Protein AF-A0A1B0A1R0-F1 (afdb_monomer_lite)

Structure (mmCIF, N/CA/C/O backbone):
data_AF-A0A1B0A1R0-F1
#
_entry.id   AF-A0A1B0A1R0-F1
#
loop_
_atom_site.group_PDB
_atom_site.id
_atom_site.type_symbol
_atom_site.label_atom_id
_atom_site.label_alt_id
_atom_site.label_comp_id
_atom_site.label_asym_id
_atom_site.label_entity_id
_atom_site.label_seq_id
_atom_site.pdbx_PDB_ins_code
_atom_site.Cartn_x
_atom_site.Cartn_y
_atom_site.Cartn_z
_atom_site.occupancy
_atom_site.B_iso_or_equiv
_atom_site.auth_seq_id
_atom_site.auth_comp_id
_atom_site.auth_asym_id
_atom_site.auth_atom_id
_atom_site.pdbx_PDB_model_num
ATOM 1 N N . MET A 1 1 ? 36.594 28.479 -62.753 1.00 54.75 1 MET A N 1
ATOM 2 C CA . MET A 1 1 ? 36.087 27.092 -62.661 1.00 54.75 1 MET A CA 1
ATOM 3 C C . MET A 1 1 ? 35.124 26.872 -63.809 1.00 54.75 1 MET A C 1
ATOM 5 O O . MET A 1 1 ? 34.184 27.649 -63.940 1.00 54.75 1 MET A O 1
ATOM 9 N N . SER A 1 2 ? 35.400 25.903 -64.681 1.00 58.22 2 SER A N 1
ATOM 10 C CA . SER A 1 2 ? 34.530 25.596 -65.819 1.00 58.22 2 SER A CA 1
ATOM 11 C C . SER A 1 2 ? 33.204 25.012 -65.318 1.00 58.22 2 SER A C 1
ATOM 13 O O . SER A 1 2 ? 33.180 24.297 -64.316 1.00 58.22 2 SER A O 1
ATOM 15 N N . SER A 1 3 ? 32.095 25.278 -66.016 1.00 65.62 3 SER A N 1
ATOM 16 C CA . SER A 1 3 ? 30.782 24.669 -65.730 1.00 65.62 3 SER A CA 1
ATOM 17 C C . SER A 1 3 ? 30.867 23.133 -65.617 1.00 65.62 3 SER A C 1
ATOM 19 O O . SER A 1 3 ? 30.184 22.532 -64.789 1.00 65.62 3 SER A O 1
ATOM 21 N N . ARG A 1 4 ? 31.792 22.505 -66.360 1.00 70.19 4 ARG A N 1
ATOM 22 C CA . ARG A 1 4 ? 32.072 21.061 -66.307 1.00 70.19 4 ARG A CA 1
ATOM 23 C C . ARG A 1 4 ? 32.724 20.600 -65.000 1.00 70.19 4 ARG A C 1
ATOM 25 O O . ARG A 1 4 ? 32.339 19.553 -64.490 1.00 70.19 4 ARG A O 1
ATOM 32 N N . ASP A 1 5 ? 33.632 21.389 -64.427 1.00 72.31 5 ASP A N 1
ATOM 33 C CA . ASP A 1 5 ? 34.309 21.047 -63.166 1.00 72.31 5 ASP A CA 1
ATOM 34 C C . ASP A 1 5 ? 33.314 21.071 -61.995 1.00 72.31 5 ASP A C 1
ATOM 36 O O . ASP A 1 5 ? 33.356 20.230 -61.099 1.00 72.31 5 ASP A O 1
ATOM 40 N N . CYS A 1 6 ? 32.348 21.997 -62.036 1.00 75.31 6 CYS A N 1
ATOM 41 C CA . CYS A 1 6 ? 31.271 22.079 -61.048 1.00 75.31 6 CYS A CA 1
ATOM 42 C C . CYS A 1 6 ? 30.311 20.878 -61.133 1.00 75.31 6 CYS A C 1
ATOM 44 O O . CYS A 1 6 ? 29.886 20.353 -60.102 1.00 75.31 6 CYS A O 1
ATOM 46 N N . ILE A 1 7 ? 29.989 20.416 -62.346 1.00 83.25 7 ILE A N 1
ATOM 47 C CA . ILE A 1 7 ? 29.139 19.234 -62.565 1.00 83.25 7 ILE A CA 1
ATOM 48 C C . ILE A 1 7 ? 29.850 17.961 -62.089 1.00 83.25 7 ILE A C 1
ATOM 50 O O . ILE A 1 7 ? 29.235 17.140 -61.409 1.00 83.25 7 ILE A O 1
ATOM 54 N N . LEU A 1 8 ? 31.148 17.821 -62.374 1.00 85.06 8 LEU A N 1
ATOM 55 C CA . LEU A 1 8 ? 31.940 16.669 -61.945 1.00 85.06 8 LEU A CA 1
ATOM 56 C C . LEU A 1 8 ? 32.042 16.581 -60.414 1.00 85.06 8 LEU A C 1
ATOM 58 O O . LEU A 1 8 ? 31.789 15.520 -59.851 1.00 85.06 8 LEU A O 1
ATOM 62 N N . CYS A 1 9 ? 32.307 17.696 -59.723 1.00 84.44 9 CYS A N 1
ATOM 63 C CA . CYS A 1 9 ? 32.324 17.722 -58.256 1.00 84.44 9 CYS A CA 1
ATOM 64 C C . CYS A 1 9 ? 30.963 17.359 -57.639 1.00 84.44 9 CYS A C 1
ATOM 66 O O . CYS A 1 9 ? 30.917 16.641 -56.640 1.00 84.44 9 CYS A O 1
ATOM 68 N N . LYS A 1 10 ? 29.848 17.804 -58.240 1.00 87.31 10 LYS A N 1
ATOM 69 C CA . LYS A 1 10 ? 28.497 17.431 -57.784 1.00 87.31 10 LYS A CA 1
ATOM 70 C C . LYS A 1 10 ? 28.225 15.938 -57.958 1.00 87.31 10 LYS A C 1
ATOM 72 O O . LYS A 1 10 ? 27.688 15.322 -57.043 1.00 87.31 10 LYS A O 1
ATOM 77 N N . LEU A 1 11 ? 28.621 15.354 -59.091 1.00 89.44 11 LEU A N 1
ATOM 78 C CA . LEU A 1 11 ? 28.476 13.917 -59.347 1.00 89.44 11 LEU A CA 1
ATOM 79 C C . LEU A 1 11 ? 29.317 13.084 -58.375 1.00 89.44 11 LEU A C 1
ATOM 81 O O . LEU A 1 11 ? 28.802 12.135 -57.792 1.00 89.44 11 LEU A O 1
ATOM 85 N N . ILE A 1 12 ? 30.568 13.482 -58.128 1.00 91.62 12 ILE A N 1
ATOM 86 C CA . ILE A 1 12 ? 31.439 12.818 -57.150 1.00 91.62 12 ILE A CA 1
ATOM 87 C C . ILE A 1 12 ? 30.814 12.893 -55.751 1.00 91.62 12 ILE A C 1
ATOM 89 O O . ILE A 1 12 ? 30.662 11.862 -55.100 1.00 91.62 12 ILE A O 1
ATOM 93 N N . SER A 1 13 ? 30.359 14.072 -55.316 1.00 90.81 13 SER A N 1
ATOM 94 C CA . SER A 1 13 ? 29.683 14.225 -54.022 1.00 90.81 13 SER A CA 1
ATOM 95 C C . SER A 1 13 ? 28.439 13.340 -53.913 1.00 90.81 13 SER A C 1
ATOM 97 O O . SER A 1 13 ? 28.276 12.663 -52.905 1.00 90.81 13 SER A O 1
ATOM 99 N N . LEU A 1 14 ? 27.592 13.299 -54.947 1.00 93.88 14 LEU A N 1
ATOM 100 C CA . LEU A 1 14 ? 26.393 12.454 -54.980 1.00 93.88 14 LEU A CA 1
ATOM 101 C C . LEU A 1 14 ? 26.739 10.965 -54.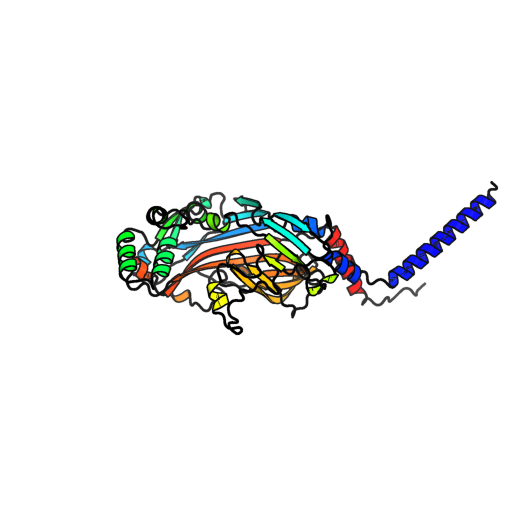895 1.00 93.88 14 LEU A C 1
ATOM 103 O O . LEU A 1 14 ? 26.104 10.242 -54.132 1.00 93.88 14 LEU A O 1
ATOM 107 N N . THR A 1 15 ? 27.759 10.508 -55.629 1.00 93.56 15 THR A N 1
ATOM 108 C CA . THR A 1 15 ? 28.198 9.106 -55.564 1.00 93.56 15 THR A CA 1
ATOM 109 C C . THR A 1 15 ? 28.757 8.739 -54.193 1.00 93.56 15 THR A C 1
ATOM 111 O O . THR A 1 15 ? 28.400 7.691 -53.665 1.00 93.56 15 THR A O 1
ATOM 114 N N . ILE A 1 16 ? 29.556 9.611 -53.567 1.00 95.12 16 ILE A N 1
ATOM 115 C CA . ILE A 1 16 ? 30.075 9.382 -52.213 1.00 95.12 16 ILE A CA 1
ATOM 116 C C . ILE A 1 16 ? 28.921 9.313 -51.212 1.00 95.12 16 ILE A C 1
ATOM 118 O O . ILE A 1 16 ? 28.861 8.370 -50.428 1.00 95.12 16 ILE A O 1
ATOM 122 N N . THR A 1 17 ? 27.973 10.253 -51.262 1.00 94.31 17 THR A N 1
ATOM 123 C CA . THR A 1 17 ? 26.798 10.223 -50.382 1.00 94.31 17 THR A CA 1
ATOM 124 C C . THR A 1 17 ? 25.972 8.955 -50.598 1.00 94.31 17 THR A C 1
ATOM 126 O O . THR A 1 17 ? 25.606 8.311 -49.622 1.00 94.31 17 THR A O 1
ATOM 129 N N . ALA A 1 18 ? 25.736 8.537 -51.845 1.00 94.81 18 ALA A N 1
ATOM 130 C CA . ALA A 1 18 ? 24.992 7.315 -52.148 1.00 94.81 18 ALA A CA 1
ATOM 131 C C . ALA A 1 18 ? 25.694 6.053 -51.620 1.00 94.81 18 ALA A C 1
ATOM 133 O O . ALA A 1 18 ? 25.039 5.183 -51.041 1.00 94.81 18 ALA A O 1
ATOM 134 N N . VAL A 1 19 ? 27.021 5.967 -51.762 1.00 96.06 19 VAL A N 1
ATOM 135 C CA . VAL A 1 19 ? 27.820 4.861 -51.215 1.00 96.06 19 VAL A CA 1
ATOM 136 C C . VAL A 1 19 ? 27.766 4.868 -49.688 1.00 96.06 19 VAL A C 1
ATOM 138 O O . VAL A 1 19 ? 27.478 3.831 -49.098 1.00 96.06 19 VAL A O 1
ATOM 141 N N . VAL A 1 20 ? 27.954 6.023 -49.039 1.00 95.62 20 VAL A N 1
ATOM 142 C CA . VAL A 1 20 ? 27.864 6.149 -47.574 1.00 95.62 20 VAL A CA 1
ATOM 143 C C . VAL A 1 20 ? 26.474 5.754 -47.076 1.00 95.62 20 VAL A C 1
ATOM 145 O O . VAL A 1 20 ? 26.372 4.940 -46.164 1.00 95.62 20 VAL A O 1
ATOM 148 N N . CYS A 1 21 ? 25.400 6.251 -47.695 1.00 93.56 21 CYS A N 1
ATOM 149 C CA . CYS A 1 21 ? 24.031 5.879 -47.337 1.00 93.56 21 CYS A CA 1
ATOM 150 C C . CYS A 1 21 ? 23.770 4.379 -47.528 1.00 93.56 21 CYS A C 1
ATOM 152 O O . CYS A 1 21 ? 23.147 3.764 -46.667 1.00 93.56 21 CYS A O 1
ATOM 154 N N . SER A 1 22 ? 24.278 3.774 -48.606 1.00 92.62 22 SER A N 1
ATOM 155 C CA . SER A 1 22 ? 24.123 2.335 -48.863 1.00 92.62 22 SER A CA 1
ATOM 156 C C . SER A 1 22 ? 24.876 1.492 -47.833 1.00 92.62 22 SER A C 1
ATOM 158 O O . SER A 1 22 ? 24.336 0.514 -47.326 1.00 92.62 22 SER A O 1
ATOM 160 N N . VAL A 1 23 ? 26.097 1.894 -47.469 1.00 93.69 23 VAL A N 1
ATOM 161 C CA . VAL A 1 23 ? 26.884 1.230 -46.419 1.00 93.69 23 VAL A CA 1
ATOM 162 C C . VAL A 1 23 ? 26.197 1.362 -45.061 1.00 93.69 23 VAL A C 1
ATOM 164 O O . VAL A 1 23 ? 26.071 0.367 -44.354 1.00 93.69 23 VAL A O 1
ATOM 167 N N . LEU A 1 24 ? 25.699 2.552 -44.710 1.00 90.06 24 LEU A N 1
ATOM 168 C CA . LEU A 1 24 ? 24.954 2.768 -43.466 1.00 90.06 24 LEU A CA 1
ATOM 169 C C . LEU A 1 24 ? 23.654 1.956 -43.427 1.00 90.06 24 LEU A C 1
ATOM 171 O O . LEU A 1 24 ? 23.326 1.402 -42.383 1.00 90.06 24 LEU A O 1
ATOM 175 N N . PHE A 1 25 ? 22.943 1.834 -44.551 1.00 87.25 25 PHE A N 1
ATOM 176 C CA . PHE A 1 25 ? 21.747 0.998 -44.659 1.00 87.25 25 PHE A CA 1
ATOM 177 C C . PHE A 1 25 ? 22.074 -0.491 -44.483 1.00 87.25 25 PHE A C 1
ATOM 179 O O . PHE A 1 25 ? 21.446 -1.172 -43.679 1.00 87.25 25 PHE A O 1
ATOM 186 N N . LEU A 1 26 ? 23.106 -1.001 -45.160 1.00 90.00 26 LEU A N 1
ATOM 187 C CA . LEU A 1 26 ? 23.532 -2.394 -44.997 1.00 90.00 26 LEU A CA 1
ATOM 188 C C . LEU A 1 26 ? 24.030 -2.683 -43.572 1.00 90.00 26 LEU A C 1
ATOM 190 O O . LEU A 1 26 ? 23.740 -3.748 -43.027 1.00 90.00 26 LEU A O 1
ATOM 194 N N . ALA A 1 27 ? 24.731 -1.734 -42.945 1.00 87.06 27 ALA A N 1
ATOM 195 C CA . ALA A 1 27 ? 25.134 -1.833 -41.543 1.00 87.06 27 ALA A CA 1
ATOM 196 C C . ALA A 1 27 ? 23.916 -1.825 -40.602 1.00 87.06 27 ALA A C 1
ATOM 198 O O . ALA A 1 27 ? 23.850 -2.631 -39.678 1.00 87.06 27 ALA A O 1
ATOM 199 N N . SER A 1 28 ? 22.926 -0.972 -40.879 1.00 84.88 28 SER A N 1
ATOM 200 C CA . SER A 1 28 ? 21.652 -0.887 -40.158 1.00 84.88 28 SER A CA 1
ATOM 201 C C . SER A 1 28 ? 20.896 -2.219 -40.140 1.00 84.88 28 SER A C 1
ATOM 203 O O . SER A 1 28 ? 20.406 -2.618 -39.086 1.00 84.88 28 SER A O 1
ATOM 205 N N . LEU A 1 29 ? 20.870 -2.958 -41.255 1.00 84.00 29 LEU A N 1
ATOM 206 C CA . LEU A 1 29 ? 20.195 -4.262 -41.336 1.00 84.00 29 LEU A CA 1
ATOM 207 C C . LEU A 1 29 ? 20.783 -5.326 -40.392 1.00 84.00 29 LEU A C 1
ATOM 209 O O . LEU A 1 29 ? 20.078 -6.262 -40.016 1.00 84.00 29 LEU A O 1
ATOM 213 N N . HIS A 1 30 ? 22.052 -5.191 -39.996 1.00 85.06 30 HIS A N 1
ATOM 214 C CA . HIS A 1 30 ? 22.709 -6.114 -39.064 1.00 85.06 30 HIS A CA 1
ATOM 215 C C . HIS A 1 30 ? 22.480 -5.742 -37.590 1.00 85.06 30 HIS A C 1
ATOM 217 O O . HIS A 1 30 ? 22.812 -6.527 -36.700 1.00 85.06 30 HIS A O 1
ATOM 223 N N . ILE A 1 31 ? 21.917 -4.563 -37.306 1.00 83.00 31 ILE A N 1
ATOM 224 C CA . ILE A 1 31 ? 21.666 -4.097 -35.943 1.00 83.00 31 ILE A CA 1
ATOM 225 C C . ILE A 1 31 ? 20.294 -4.587 -35.486 1.00 83.00 31 ILE A C 1
ATOM 227 O O . ILE A 1 31 ? 19.260 -4.290 -36.085 1.00 83.00 31 ILE A O 1
ATOM 231 N N . ASN A 1 32 ? 20.264 -5.297 -34.358 1.00 85.19 32 ASN A N 1
ATOM 232 C CA . ASN A 1 32 ? 19.009 -5.573 -33.676 1.00 85.19 32 ASN A CA 1
ATOM 233 C C . ASN A 1 32 ? 18.582 -4.340 -32.867 1.00 85.19 32 ASN A C 1
ATOM 235 O O . ASN A 1 32 ? 18.899 -4.218 -31.685 1.00 85.19 32 ASN A O 1
ATOM 239 N N . TYR A 1 33 ? 17.850 -3.431 -33.512 1.00 80.38 33 TYR A N 1
ATOM 240 C CA . TYR A 1 33 ? 17.362 -2.197 -32.890 1.00 80.38 33 TYR A CA 1
ATOM 241 C C . TYR A 1 33 ? 16.539 -2.430 -31.623 1.00 80.38 33 TYR A C 1
ATOM 243 O O . TYR A 1 33 ? 16.630 -1.630 -30.699 1.00 80.38 33 TYR A O 1
ATOM 251 N N . HIS A 1 34 ? 15.789 -3.535 -31.545 1.00 79.50 34 HIS A N 1
ATOM 252 C CA . HIS A 1 34 ? 15.043 -3.896 -30.339 1.00 79.50 34 HIS A CA 1
ATOM 253 C C . HIS A 1 34 ? 15.988 -4.124 -29.155 1.00 79.50 34 HIS A C 1
ATOM 255 O O . HIS A 1 34 ? 15.794 -3.577 -28.073 1.00 79.50 34 HIS A O 1
ATOM 261 N N . TRP A 1 35 ? 17.063 -4.876 -29.385 1.00 85.94 35 TRP A N 1
ATOM 262 C CA . TRP A 1 35 ? 18.066 -5.154 -28.363 1.00 85.94 35 TRP A CA 1
ATOM 263 C C . TRP A 1 35 ? 18.863 -3.909 -27.971 1.00 85.94 35 TRP A C 1
ATOM 265 O O . TRP A 1 35 ? 19.106 -3.677 -26.789 1.00 85.94 35 TRP A O 1
ATOM 275 N N . GLU A 1 36 ? 19.238 -3.072 -28.939 1.00 86.38 36 GLU A N 1
ATOM 276 C CA . GLU A 1 36 ? 19.915 -1.804 -28.648 1.00 86.38 36 GLU A CA 1
ATOM 277 C C . GLU A 1 36 ? 19.014 -0.836 -27.873 1.00 86.38 36 GLU A C 1
ATOM 279 O O . GLU A 1 36 ? 19.489 -0.139 -26.977 1.00 86.38 36 GLU A O 1
ATOM 284 N N . PHE A 1 37 ? 17.709 -0.847 -28.147 1.00 85.00 37 PHE A N 1
ATOM 285 C CA . PHE A 1 37 ? 16.742 -0.078 -27.378 1.00 85.00 37 PHE A CA 1
ATOM 286 C C . PHE A 1 37 ? 16.617 -0.592 -25.938 1.00 85.00 37 PHE A C 1
ATOM 288 O O . PHE A 1 37 ? 16.667 0.202 -25.003 1.00 85.00 37 PHE A O 1
ATOM 295 N N . ILE A 1 38 ? 16.528 -1.912 -25.740 1.00 89.50 38 ILE A N 1
ATOM 296 C CA . ILE A 1 38 ? 16.511 -2.528 -24.402 1.00 89.50 38 ILE A CA 1
ATOM 297 C C . ILE A 1 38 ? 17.772 -2.162 -23.616 1.00 89.50 38 ILE A C 1
ATOM 299 O O . ILE A 1 38 ? 17.685 -1.765 -22.457 1.00 89.50 38 ILE A O 1
ATOM 303 N N . LYS A 1 39 ? 18.952 -2.230 -24.244 1.00 90.56 39 LYS A N 1
ATOM 304 C CA . LYS A 1 39 ? 20.198 -1.786 -23.604 1.00 90.56 39 LYS A CA 1
ATOM 305 C C . LYS A 1 39 ? 20.131 -0.320 -23.198 1.00 90.56 39 LYS A C 1
ATOM 307 O O . LYS A 1 39 ? 20.607 0.032 -22.124 1.00 90.56 39 LYS A O 1
ATOM 312 N N . GLU A 1 40 ? 19.569 0.538 -24.044 1.00 88.69 40 GLU A N 1
ATOM 313 C CA . GLU A 1 40 ? 19.438 1.963 -23.744 1.00 88.69 40 GLU A CA 1
ATOM 314 C C . GLU A 1 40 ? 18.447 2.235 -22.605 1.00 88.69 40 GLU A C 1
ATOM 316 O O . GLU A 1 40 ? 18.736 3.059 -21.739 1.00 88.69 40 GLU A O 1
ATOM 321 N N . HIS A 1 41 ? 17.342 1.490 -22.553 1.00 89.56 41 HIS A N 1
ATOM 322 C CA . HIS A 1 41 ? 16.391 1.504 -21.442 1.00 89.56 41 HIS A CA 1
ATOM 323 C C . HIS A 1 41 ? 17.071 1.101 -20.122 1.00 89.56 41 HIS A C 1
ATOM 325 O O . HIS A 1 41 ? 17.026 1.835 -19.135 1.00 89.56 41 HIS A O 1
ATOM 331 N N . VAL A 1 42 ? 17.792 -0.025 -20.123 1.00 94.25 42 VAL A N 1
ATOM 332 C CA . VAL A 1 42 ? 18.466 -0.563 -18.930 1.00 94.25 42 VAL A CA 1
ATOM 333 C C . VAL A 1 42 ? 19.614 0.336 -18.453 1.00 94.25 42 VAL A C 1
ATOM 335 O O . VAL A 1 42 ? 19.875 0.425 -17.253 1.00 94.25 42 VAL A O 1
ATOM 338 N N . ARG A 1 43 ? 20.281 1.065 -19.359 1.00 93.44 43 ARG A N 1
ATOM 339 C CA . ARG A 1 43 ? 21.302 2.068 -18.999 1.00 93.44 43 ARG A CA 1
ATOM 340 C C . ARG A 1 43 ? 20.765 3.196 -18.122 1.00 93.44 43 ARG A C 1
ATOM 342 O O . ARG A 1 43 ? 21.563 3.824 -17.435 1.00 93.44 43 ARG A O 1
ATOM 349 N N . PHE A 1 44 ? 19.461 3.486 -18.179 1.00 93.88 44 PHE A N 1
ATOM 350 C CA . PHE A 1 44 ? 18.807 4.505 -17.354 1.00 93.88 44 PHE A CA 1
ATOM 351 C C . PHE A 1 44 ? 19.577 5.837 -17.320 1.00 93.88 44 PHE A C 1
ATOM 353 O O . PHE A 1 44 ? 19.916 6.381 -16.263 1.00 93.88 44 PHE A O 1
ATOM 360 N N . ARG A 1 45 ? 19.939 6.337 -18.510 1.00 91.62 45 ARG A N 1
ATOM 361 C CA . ARG A 1 45 ? 20.860 7.471 -18.644 1.00 91.62 45 ARG A CA 1
ATOM 362 C C . ARG A 1 45 ? 20.338 8.728 -17.958 1.00 91.62 45 ARG A C 1
ATOM 364 O O . ARG A 1 45 ? 19.137 9.015 -17.964 1.00 91.62 45 ARG A O 1
ATOM 371 N N . ARG A 1 46 ? 21.290 9.517 -17.454 1.00 92.69 46 ARG A N 1
ATOM 372 C CA . ARG A 1 46 ? 21.030 10.825 -16.852 1.00 92.69 46 ARG A CA 1
ATOM 373 C C . ARG A 1 46 ? 20.257 11.726 -17.812 1.00 92.69 46 ARG A C 1
ATOM 375 O O . ARG A 1 46 ? 20.643 11.852 -18.974 1.00 92.69 46 ARG A O 1
ATOM 382 N N . ASN A 1 47 ? 19.202 12.365 -17.312 1.00 88.19 47 ASN A N 1
ATOM 383 C CA . ASN A 1 47 ? 18.320 13.267 -18.065 1.00 88.19 47 ASN A CA 1
ATOM 384 C C . ASN A 1 47 ? 17.588 12.607 -19.251 1.00 88.19 47 ASN A C 1
ATOM 386 O O . ASN A 1 47 ? 17.081 13.310 -20.129 1.00 88.19 47 ASN A O 1
ATOM 390 N N . SER A 1 48 ? 17.533 11.273 -19.309 1.00 87.62 48 SER A N 1
ATOM 391 C CA . SER A 1 48 ? 16.727 10.574 -20.311 1.00 87.62 48 SER A CA 1
ATOM 392 C C . SER A 1 48 ? 15.227 10.813 -20.070 1.00 87.62 48 SER A C 1
ATOM 394 O O . SER A 1 48 ? 14.812 11.026 -18.927 1.00 87.62 48 SER A O 1
ATOM 396 N N . PRO A 1 49 ? 14.375 10.736 -21.112 1.00 83.81 49 PRO A N 1
ATOM 397 C CA . PRO A 1 49 ? 12.925 10.850 -20.944 1.00 83.81 49 PRO A CA 1
ATOM 398 C C . PRO A 1 49 ? 12.352 9.870 -19.911 1.00 83.81 49 PRO A C 1
ATOM 400 O O . PRO A 1 49 ? 11.462 10.240 -19.150 1.00 83.81 49 PRO A O 1
ATOM 403 N N . GLN A 1 50 ? 12.894 8.650 -19.852 1.00 85.25 50 GLN A N 1
ATOM 404 C CA . GLN A 1 50 ? 12.511 7.637 -18.870 1.00 85.25 50 GLN A CA 1
ATOM 405 C C . GLN A 1 50 ? 12.842 8.079 -17.442 1.00 85.25 50 GLN A C 1
ATOM 407 O O . GLN A 1 50 ? 11.960 8.060 -16.587 1.00 85.25 50 GLN A O 1
ATOM 412 N N . GLN A 1 51 ? 14.081 8.513 -17.185 1.00 90.12 51 GLN A N 1
ATOM 413 C CA . GLN A 1 51 ? 14.478 8.978 -15.856 1.00 90.12 51 GLN A CA 1
ATOM 414 C C . GLN A 1 51 ? 13.658 10.201 -15.425 1.00 90.12 51 GLN A C 1
ATOM 416 O O . GLN A 1 51 ? 13.207 10.261 -14.286 1.00 90.12 51 GLN A O 1
ATOM 421 N N . ASN A 1 52 ? 13.402 11.142 -16.336 1.00 87.94 52 ASN A N 1
ATOM 422 C CA . ASN A 1 52 ? 12.611 12.339 -16.040 1.00 87.94 52 ASN A CA 1
ATOM 423 C C . ASN A 1 52 ? 11.155 12.013 -15.677 1.00 87.94 52 ASN A C 1
ATOM 425 O O . ASN A 1 52 ? 10.626 12.588 -14.723 1.00 87.94 52 ASN A O 1
ATOM 429 N N . GLY A 1 53 ? 10.527 11.079 -16.402 1.00 84.62 53 GLY A N 1
ATOM 430 C CA . GLY A 1 53 ? 9.182 10.595 -16.077 1.00 84.62 53 GLY A CA 1
ATOM 431 C C . GLY A 1 53 ? 9.148 9.844 -14.745 1.00 84.62 53 GLY A C 1
ATOM 432 O O . GLY A 1 53 ? 8.284 10.092 -13.909 1.00 84.62 53 GLY A O 1
ATOM 433 N N . TRP A 1 54 ? 10.143 8.991 -14.501 1.00 90.50 54 TRP A N 1
ATOM 434 C CA . TRP A 1 54 ? 10.284 8.257 -13.245 1.00 90.50 54 TRP A CA 1
ATOM 435 C C . TRP A 1 54 ? 10.516 9.171 -12.029 1.00 90.50 54 TRP A C 1
ATOM 437 O O . TRP A 1 54 ? 10.006 8.887 -10.946 1.00 90.50 54 TRP A O 1
ATOM 447 N N . MET A 1 55 ? 11.231 10.293 -12.183 1.00 91.31 55 MET A N 1
ATOM 448 C CA . MET A 1 55 ? 11.479 11.233 -11.081 1.00 91.31 55 MET A CA 1
ATOM 449 C C . MET A 1 55 ? 10.195 11.830 -10.488 1.00 91.31 55 MET A C 1
ATOM 451 O O . MET A 1 55 ? 10.187 12.155 -9.308 1.00 91.31 55 MET A O 1
ATOM 455 N N . HIS A 1 56 ? 9.113 11.934 -11.262 1.00 85.81 56 HIS A N 1
ATOM 456 C CA . HIS A 1 56 ? 7.830 12.509 -10.825 1.00 85.81 56 HIS A CA 1
ATOM 457 C C . HIS A 1 56 ? 6.754 11.433 -10.578 1.00 85.81 56 HIS A C 1
ATOM 459 O O . HIS A 1 56 ? 5.558 11.714 -10.608 1.00 85.81 56 HIS A O 1
ATOM 465 N N . SER A 1 57 ? 7.180 10.183 -10.371 1.00 84.44 57 SER A N 1
ATOM 466 C CA . SER A 1 57 ? 6.318 9.025 -10.122 1.00 84.44 57 SER A CA 1
ATOM 467 C C . SER A 1 57 ? 6.308 8.641 -8.630 1.00 84.44 57 SER A C 1
ATOM 469 O O . SER A 1 57 ? 7.341 8.753 -7.961 1.00 84.44 57 SER A O 1
ATOM 471 N N . PRO A 1 58 ? 5.189 8.127 -8.079 1.00 82.25 58 PRO A N 1
ATOM 472 C CA . PRO A 1 58 ? 3.897 7.919 -8.739 1.00 82.25 58 PRO A CA 1
ATOM 473 C C . PRO A 1 58 ? 3.051 9.197 -8.791 1.00 82.25 58 PRO A C 1
ATOM 475 O O . PRO A 1 58 ? 3.169 10.058 -7.925 1.00 82.25 58 PRO A O 1
ATOM 478 N N . GLN A 1 59 ? 2.155 9.293 -9.771 1.00 88.44 59 GLN A N 1
ATOM 479 C CA . GLN A 1 59 ? 1.135 10.339 -9.836 1.00 88.44 59 GLN A CA 1
ATOM 480 C C . GLN A 1 59 ? -0.237 9.679 -9.942 1.00 88.44 59 GLN A C 1
ATOM 482 O O . GLN A 1 59 ? -0.465 8.844 -10.816 1.00 88.44 59 GLN A O 1
ATOM 487 N N . GLY A 1 60 ? -1.154 10.034 -9.046 1.00 93.44 60 GLY A N 1
ATOM 488 C CA . GLY A 1 60 ? -2.404 9.299 -8.947 1.00 93.44 60 GLY A CA 1
ATOM 489 C C . GLY A 1 60 ? -3.421 9.873 -7.975 1.00 93.44 60 GLY A C 1
ATOM 490 O O . GLY A 1 60 ? -3.324 11.013 -7.514 1.00 93.44 60 GLY A O 1
ATOM 491 N N . MET A 1 61 ? -4.418 9.047 -7.676 1.00 95.44 61 MET A N 1
ATOM 492 C CA . MET A 1 61 ? -5.451 9.327 -6.686 1.00 95.44 61 MET A CA 1
ATOM 493 C C . MET A 1 61 ? -5.421 8.268 -5.591 1.00 95.44 61 MET A C 1
ATOM 495 O O . MET A 1 61 ? -5.519 7.072 -5.871 1.00 95.44 61 MET A O 1
ATOM 499 N N . LEU A 1 62 ? -5.349 8.718 -4.341 1.00 96.38 62 LEU A N 1
ATOM 500 C CA . LEU A 1 62 ? -5.670 7.896 -3.183 1.00 96.38 62 LEU A CA 1
ATOM 501 C C . LEU A 1 62 ? -7.154 8.075 -2.858 1.00 96.38 62 LEU A C 1
ATOM 503 O O . LEU A 1 62 ? -7.622 9.195 -2.681 1.00 96.38 62 LEU A O 1
ATOM 507 N N . ARG A 1 63 ? -7.888 6.977 -2.731 1.00 97.62 63 ARG A N 1
ATOM 508 C CA . ARG A 1 63 ? -9.272 6.941 -2.265 1.00 97.62 63 ARG A CA 1
ATOM 509 C C . ARG A 1 63 ? -9.341 6.124 -0.993 1.00 97.62 63 ARG A C 1
ATOM 511 O O . ARG A 1 63 ? -8.895 4.982 -0.966 1.00 97.62 63 ARG A O 1
ATOM 518 N N . VAL A 1 64 ? -9.906 6.698 0.054 1.00 97.69 64 VAL A N 1
ATOM 519 C CA . VAL A 1 64 ? -10.106 6.030 1.341 1.00 97.69 64 VAL A CA 1
ATOM 520 C C . VAL A 1 64 ? -11.586 5.710 1.513 1.00 97.69 64 VAL A C 1
ATOM 522 O O . VAL A 1 64 ? -12.448 6.510 1.150 1.00 97.69 64 VAL A O 1
ATOM 525 N N . TYR A 1 65 ? -11.868 4.541 2.075 1.00 97.88 65 TYR A N 1
ATOM 526 C CA . TYR A 1 65 ? -13.205 4.046 2.362 1.00 97.88 65 TYR A CA 1
ATOM 527 C C . TYR A 1 65 ? -13.256 3.564 3.809 1.00 97.88 65 TYR A C 1
ATOM 529 O O . TYR A 1 65 ? -12.449 2.735 4.235 1.00 97.88 65 TYR A O 1
ATOM 537 N N . MET A 1 66 ? -14.201 4.091 4.575 1.00 97.00 66 MET A N 1
ATOM 538 C CA . MET A 1 66 ? -14.350 3.826 6.005 1.00 97.00 66 MET A CA 1
ATOM 539 C C . MET A 1 66 ? -15.604 2.996 6.271 1.00 97.00 66 MET A C 1
ATOM 541 O O . MET A 1 66 ? -16.516 2.951 5.449 1.00 97.00 66 MET A O 1
ATOM 545 N N . PHE A 1 67 ? -15.658 2.342 7.428 1.00 97.19 67 PHE A N 1
ATOM 546 C CA . PHE A 1 67 ? -16.760 1.461 7.805 1.00 97.19 67 PHE A CA 1
ATOM 547 C C . PHE A 1 67 ? -17.562 2.059 8.968 1.00 97.19 67 PHE A C 1
ATOM 549 O O . PHE A 1 67 ? -17.150 1.979 10.123 1.00 97.19 67 PHE A O 1
ATOM 556 N N . ASN A 1 68 ? -18.714 2.654 8.654 1.00 98.06 68 ASN A N 1
ATOM 557 C CA . ASN A 1 68 ? -19.668 3.189 9.621 1.00 98.06 68 ASN A CA 1
ATOM 558 C C . ASN A 1 68 ? -20.487 2.057 10.261 1.00 98.06 68 ASN A C 1
ATOM 560 O O . ASN A 1 68 ? -21.000 1.183 9.567 1.00 98.06 68 ASN A O 1
ATOM 564 N N . VAL A 1 69 ? -20.643 2.081 11.582 1.00 98.31 69 VAL A N 1
ATOM 565 C CA . VAL A 1 69 ? -21.407 1.087 12.344 1.00 98.31 69 VAL A CA 1
ATOM 566 C C . VAL A 1 69 ? -22.784 1.643 12.688 1.00 98.31 69 VAL A C 1
ATOM 568 O O . VAL A 1 69 ? -22.907 2.636 13.400 1.00 98.31 69 VAL A O 1
ATOM 571 N N . THR A 1 70 ? -23.840 0.970 12.234 1.00 98.12 70 THR A N 1
ATOM 572 C CA . THR A 1 70 ? -25.222 1.467 12.377 1.00 98.12 70 THR A CA 1
ATOM 573 C C . THR A 1 70 ? -25.950 0.936 13.615 1.00 98.12 70 THR A C 1
ATOM 575 O O . THR A 1 70 ? -26.958 1.508 14.019 1.00 98.12 70 THR A O 1
ATOM 578 N N . ASN A 1 71 ? -25.444 -0.127 14.254 1.00 98.06 71 ASN A N 1
ATOM 579 C CA . ASN A 1 71 ? -26.091 -0.804 15.388 1.00 98.06 71 ASN A CA 1
ATOM 580 C C . ASN A 1 71 ? -25.193 -0.949 16.632 1.00 98.06 71 ASN A C 1
ATOM 582 O O . ASN A 1 71 ? -25.316 -1.924 17.376 1.00 98.06 71 ASN A O 1
ATOM 586 N N . ALA A 1 72 ? -24.294 0.011 16.867 1.00 97.44 72 ALA A N 1
ATOM 587 C CA . ALA A 1 72 ? -23.307 -0.031 17.951 1.00 97.44 72 ALA A CA 1
ATOM 588 C C . ALA A 1 72 ? -23.926 -0.329 19.334 1.00 97.44 72 ALA A C 1
ATOM 590 O O . ALA A 1 72 ? -23.477 -1.237 20.030 1.00 97.44 72 ALA A O 1
ATOM 591 N N . GLU A 1 73 ? -24.992 0.383 19.711 1.00 96.56 73 GLU A N 1
ATOM 592 C CA . GLU A 1 73 ? -25.654 0.215 21.013 1.00 96.56 73 GLU A CA 1
ATOM 593 C C . GLU A 1 73 ? -26.312 -1.167 21.157 1.00 96.56 73 GLU A C 1
ATOM 595 O O . GLU A 1 73 ? -26.095 -1.870 22.145 1.00 96.56 73 GLU A O 1
ATOM 600 N N . SER A 1 74 ? -27.062 -1.605 20.142 1.00 97.38 74 SER A N 1
ATOM 601 C CA . SER A 1 74 ? -27.702 -2.927 20.107 1.00 97.38 74 SER A CA 1
ATOM 602 C C . SER A 1 74 ? -26.682 -4.069 20.170 1.00 97.38 74 SER A C 1
ATOM 604 O O . SER A 1 74 ? -26.924 -5.094 20.813 1.00 97.38 74 SER A O 1
ATOM 606 N N . PHE A 1 75 ? -25.517 -3.892 19.543 1.00 97.56 75 PHE A N 1
ATOM 607 C CA . PHE A 1 75 ? -24.425 -4.859 19.596 1.00 97.56 75 PHE A CA 1
ATOM 608 C C . PHE A 1 75 ? -23.785 -4.955 20.991 1.00 97.56 75 PHE A C 1
ATOM 610 O O . PHE A 1 75 ? -23.548 -6.067 21.481 1.00 97.56 75 PHE A O 1
ATOM 617 N N . LEU A 1 76 ? -23.534 -3.812 21.646 1.00 96.06 76 LEU A N 1
ATOM 618 C CA . LEU A 1 76 ? -22.974 -3.771 23.004 1.00 96.06 76 LEU A CA 1
ATOM 619 C C . LEU A 1 76 ? -23.941 -4.354 24.040 1.00 96.06 76 LEU A C 1
ATOM 621 O O . LEU A 1 76 ? -23.535 -5.177 24.861 1.00 96.06 76 LEU A O 1
ATOM 625 N N . ASN A 1 77 ? -25.230 -4.019 23.939 1.00 95.44 77 ASN A N 1
ATOM 626 C CA . ASN A 1 77 ? -26.282 -4.558 24.808 1.00 95.44 77 ASN A CA 1
ATOM 627 C C . ASN A 1 77 ? -26.551 -6.054 24.571 1.00 95.44 77 ASN A C 1
ATOM 629 O O . ASN A 1 77 ? -27.200 -6.713 25.382 1.00 95.44 77 ASN A O 1
ATOM 633 N N . GLY A 1 78 ? -26.048 -6.600 23.464 1.00 94.12 78 GLY A N 1
ATOM 634 C CA . GLY A 1 78 ? -26.149 -8.009 23.119 1.00 94.12 78 GLY A CA 1
ATOM 635 C C . GLY A 1 78 ? -27.457 -8.431 22.462 1.00 94.12 78 GLY A C 1
ATOM 636 O O . GLY A 1 78 ? -27.666 -9.631 22.293 1.00 94.12 78 GLY A O 1
ATOM 637 N N . THR A 1 79 ? -28.307 -7.481 22.063 1.00 96.00 79 THR A N 1
ATOM 638 C CA . THR A 1 79 ? -29.515 -7.773 21.280 1.00 96.00 79 THR A CA 1
ATOM 639 C C . THR A 1 79 ? -29.153 -8.180 19.854 1.00 96.00 79 THR A C 1
ATOM 641 O O . THR A 1 79 ? -29.706 -9.145 19.333 1.00 96.00 79 THR A O 1
ATOM 644 N N . ASP A 1 80 ? -28.174 -7.492 19.259 1.00 96.94 80 ASP A N 1
ATOM 645 C CA . ASP A 1 80 ? -27.600 -7.855 17.967 1.00 96.94 80 ASP A CA 1
ATOM 646 C C . ASP A 1 80 ? -26.286 -8.625 18.185 1.00 96.94 80 ASP A C 1
ATOM 648 O O . ASP A 1 80 ? -25.413 -8.223 18.959 1.00 96.94 80 ASP A O 1
ATOM 652 N N . LEU A 1 81 ? -26.132 -9.754 17.488 1.00 95.56 81 LEU A N 1
ATOM 653 C CA . LEU A 1 81 ? -24.915 -10.578 17.544 1.00 95.56 81 LEU A CA 1
ATOM 654 C C . LEU A 1 81 ? -23.874 -10.188 16.487 1.00 95.56 81 LEU A C 1
ATOM 656 O O . LEU A 1 81 ? -22.713 -10.570 16.604 1.00 95.56 81 LEU A O 1
ATOM 660 N N . ARG A 1 82 ? -24.288 -9.444 15.456 1.00 97.38 82 ARG A N 1
ATOM 661 C CA . ARG A 1 82 ? -23.442 -9.011 14.338 1.00 97.38 82 ARG A CA 1
ATOM 662 C C . ARG A 1 82 ? -23.408 -7.495 14.249 1.00 97.38 82 ARG A C 1
ATOM 664 O O . ARG A 1 82 ? -24.413 -6.834 14.504 1.00 97.38 82 ARG A O 1
ATOM 671 N N . LEU A 1 83 ? -22.266 -6.956 13.841 1.00 97.62 83 LEU A N 1
ATOM 672 C CA . LEU A 1 83 ? -22.126 -5.544 13.512 1.00 97.62 83 LEU A CA 1
ATOM 673 C C . LEU A 1 83 ? -22.669 -5.271 12.113 1.00 97.62 83 LEU A C 1
ATOM 675 O O . LEU A 1 83 ? -22.255 -5.903 11.144 1.00 97.62 83 LEU A O 1
ATOM 679 N N . LYS A 1 84 ? -23.574 -4.304 12.011 1.00 98.06 84 LYS A N 1
ATOM 680 C CA . LYS A 1 84 ? -24.098 -3.793 10.747 1.00 98.06 84 LYS A CA 1
ATOM 681 C C . LYS A 1 84 ? -23.203 -2.655 10.288 1.00 98.06 84 LYS A C 1
ATOM 683 O O . LYS A 1 84 ? -23.152 -1.603 10.928 1.00 98.06 84 LYS A O 1
ATOM 688 N N . ILE A 1 85 ? -22.484 -2.901 9.201 1.00 96.69 85 ILE A N 1
ATOM 689 C CA . ILE A 1 85 ? -21.485 -1.997 8.648 1.00 96.69 85 ILE A CA 1
ATOM 690 C C . ILE A 1 85 ? -21.995 -1.395 7.342 1.00 96.69 85 ILE A C 1
ATOM 692 O O . ILE A 1 85 ? -22.512 -2.096 6.476 1.00 96.69 85 ILE A O 1
ATOM 696 N N . GLU A 1 86 ? -21.780 -0.097 7.190 1.00 97.31 86 GLU A N 1
ATOM 697 C CA . GLU A 1 86 ? -22.015 0.668 5.976 1.00 97.31 86 GLU A CA 1
ATOM 698 C C . GLU A 1 86 ? -20.698 1.297 5.510 1.00 97.31 86 GLU A C 1
ATOM 700 O O . GLU A 1 86 ? -19.976 1.911 6.296 1.00 97.31 86 GLU A O 1
ATOM 705 N N . GLN A 1 87 ? -20.356 1.135 4.233 1.00 97.44 87 GLN A N 1
ATOM 706 C CA . GLN A 1 87 ? -19.165 1.764 3.671 1.00 97.44 87 GLN A CA 1
ATOM 707 C C . GLN A 1 87 ? -19.420 3.246 3.385 1.00 97.44 87 GLN A C 1
ATOM 709 O O . GLN A 1 87 ? -20.377 3.586 2.696 1.00 97.44 87 GLN A O 1
ATOM 714 N N . ILE A 1 88 ? -18.499 4.105 3.818 1.00 97.75 88 ILE A N 1
ATOM 715 C CA . ILE A 1 88 ? -18.482 5.537 3.518 1.00 97.75 88 ILE A CA 1
ATOM 716 C C . ILE A 1 88 ? -17.250 5.864 2.675 1.00 97.75 88 ILE A C 1
ATOM 718 O O . ILE A 1 88 ? -16.129 5.524 3.051 1.00 97.75 88 ILE A O 1
ATOM 722 N N . GLY A 1 89 ? -17.454 6.520 1.535 1.00 95.94 89 GLY A N 1
ATOM 723 C CA . GLY A 1 89 ? -16.394 6.919 0.611 1.00 95.94 89 GLY A CA 1
ATOM 724 C C . GLY A 1 89 ? -16.778 6.716 -0.860 1.00 95.94 89 GLY A C 1
ATOM 725 O O . GLY A 1 89 ? -17.850 6.180 -1.147 1.00 95.94 89 GLY A O 1
ATOM 726 N N . PRO A 1 90 ? -15.906 7.125 -1.799 1.00 97.56 90 PRO A N 1
ATOM 727 C CA . PRO A 1 90 ? -14.514 7.511 -1.560 1.00 97.56 90 PRO A CA 1
ATOM 728 C C . PRO A 1 90 ? -14.343 8.885 -0.897 1.00 97.56 90 PRO A C 1
ATOM 730 O O . PRO A 1 90 ? -15.089 9.822 -1.187 1.00 97.56 90 PRO A O 1
ATOM 733 N N . ILE A 1 91 ? -13.318 8.989 -0.047 1.00 98.38 91 ILE A N 1
ATOM 734 C CA . ILE A 1 91 ? -12.629 10.236 0.305 1.00 98.38 91 ILE A CA 1
ATOM 735 C C . ILE A 1 91 ? -11.367 10.292 -0.562 1.00 98.38 91 ILE A C 1
ATOM 737 O O . ILE A 1 91 ? -10.476 9.457 -0.391 1.00 98.38 91 ILE A O 1
ATOM 741 N N . ALA A 1 92 ? -11.310 11.216 -1.515 1.00 98.06 92 ALA A N 1
ATOM 742 C CA . ALA A 1 92 ? -10.278 11.260 -2.543 1.00 98.06 92 ALA A CA 1
ATOM 743 C C . ALA A 1 92 ? -9.197 12.310 -2.251 1.00 98.06 92 ALA A C 1
ATOM 745 O O . ALA A 1 92 ? -9.483 13.417 -1.799 1.00 98.06 92 ALA A O 1
ATOM 746 N N . TYR A 1 93 ? -7.953 11.956 -2.560 1.00 97.50 93 TYR A N 1
ATOM 747 C CA . TYR A 1 93 ? -6.784 12.818 -2.468 1.00 97.50 93 TYR A CA 1
ATOM 748 C C . TYR A 1 93 ? -5.950 12.702 -3.743 1.00 97.50 93 TYR A C 1
ATOM 750 O O . TYR A 1 93 ? -5.654 11.593 -4.200 1.00 97.50 93 TYR A O 1
ATOM 758 N N . HIS A 1 94 ? -5.540 13.838 -4.296 1.00 96.25 94 HIS A N 1
ATOM 759 C CA . HIS A 1 94 ? -4.529 13.891 -5.339 1.00 96.25 94 HIS A CA 1
ATOM 760 C C . HIS A 1 94 ? -3.146 13.676 -4.726 1.00 96.25 94 HIS A C 1
ATOM 762 O O . HIS A 1 94 ? -2.791 14.314 -3.731 1.00 96.25 94 HIS A O 1
ATOM 768 N N . VAL A 1 95 ? -2.364 12.779 -5.325 1.00 94.06 95 VAL A N 1
ATOM 769 C CA . VAL A 1 95 ? -1.030 12.427 -4.841 1.00 94.06 95 VAL A CA 1
ATOM 770 C C . VAL A 1 95 ? -0.028 12.542 -5.978 1.00 94.06 95 VAL A C 1
ATOM 772 O O . VAL A 1 95 ? -0.211 11.947 -7.041 1.00 94.06 95 VAL A O 1
ATOM 775 N N . THR A 1 96 ? 1.058 13.269 -5.731 1.00 92.31 96 THR A N 1
ATOM 776 C CA . THR A 1 96 ? 2.239 13.273 -6.601 1.00 92.31 96 THR A CA 1
ATOM 777 C C . THR A 1 96 ? 3.473 12.928 -5.779 1.00 92.31 96 THR A C 1
ATOM 779 O O . THR A 1 96 ? 3.727 13.528 -4.733 1.00 92.31 96 THR A O 1
ATOM 782 N N . GLY A 1 97 ? 4.239 11.955 -6.256 1.00 91.69 97 GLY A N 1
ATOM 783 C CA . GLY A 1 97 ? 5.510 11.535 -5.695 1.00 91.69 97 GLY A CA 1
ATOM 784 C C . GLY A 1 97 ? 6.703 12.244 -6.331 1.00 91.69 97 GLY A C 1
ATOM 785 O O . GLY A 1 97 ? 6.606 12.853 -7.394 1.00 91.69 97 GLY A O 1
ATOM 786 N N . LEU A 1 98 ? 7.846 12.158 -5.658 1.00 93.38 98 LEU A N 1
ATOM 787 C CA . LEU A 1 98 ? 9.123 12.672 -6.138 1.00 93.38 98 LEU A CA 1
ATOM 788 C C . LEU A 1 98 ? 10.246 11.693 -5.781 1.00 93.38 98 LEU A C 1
ATOM 790 O O . LEU A 1 98 ? 10.431 11.364 -4.609 1.00 93.38 98 LEU A O 1
ATOM 794 N N . ASN A 1 99 ? 11.020 11.266 -6.775 1.00 94.88 99 ASN A N 1
ATOM 795 C CA . ASN A 1 99 ? 12.249 10.501 -6.587 1.00 94.88 99 ASN A CA 1
ATOM 796 C C . ASN A 1 99 ? 13.455 11.432 -6.765 1.00 94.88 99 ASN A C 1
ATOM 798 O O . ASN A 1 99 ? 13.800 11.832 -7.875 1.00 94.88 99 ASN A O 1
ATOM 802 N N . GLU A 1 100 ? 14.102 11.779 -5.655 1.00 95.50 100 GLU A N 1
ATOM 803 C CA . GLU A 1 100 ? 15.287 12.635 -5.614 1.00 95.50 100 GLU A CA 1
ATOM 804 C C . GLU A 1 100 ? 16.553 11.780 -5.768 1.00 95.50 100 GLU A C 1
ATOM 806 O O . GLU A 1 100 ? 16.890 10.984 -4.889 1.00 95.50 100 GLU A O 1
ATOM 811 N N . ILE A 1 101 ? 17.277 11.940 -6.876 1.00 97.00 101 ILE A N 1
ATOM 812 C CA . ILE A 1 101 ? 18.530 11.212 -7.115 1.00 97.00 101 ILE A CA 1
ATOM 813 C C . ILE A 1 101 ? 19.628 11.765 -6.199 1.00 97.00 101 ILE A C 1
ATOM 815 O O . ILE A 1 101 ? 19.989 12.936 -6.281 1.00 97.00 101 ILE A O 1
ATOM 819 N N . LEU A 1 102 ? 20.199 10.899 -5.360 1.00 97.12 102 LEU A N 1
ATOM 820 C CA . LEU A 1 102 ? 21.300 11.232 -4.452 1.00 97.12 102 LEU A CA 1
ATOM 821 C C . LEU A 1 102 ? 22.662 10.958 -5.098 1.00 97.12 102 LEU A C 1
ATOM 823 O O . LEU A 1 102 ? 23.610 11.723 -4.929 1.00 97.12 102 LEU A O 1
ATOM 827 N N . SER A 1 103 ? 22.770 9.851 -5.832 1.00 97.38 103 SER A N 1
ATOM 828 C CA . SER A 1 103 ? 23.960 9.488 -6.600 1.00 97.38 103 SER A CA 1
ATOM 829 C C . SER A 1 103 ? 23.599 8.515 -7.719 1.00 97.38 103 SER A C 1
ATOM 831 O O . SER A 1 103 ? 22.640 7.754 -7.611 1.00 97.38 103 SER A O 1
ATOM 833 N N . GLN A 1 104 ? 24.368 8.528 -8.805 1.00 97.44 104 GLN A N 1
ATOM 834 C CA . GLN A 1 104 ? 24.185 7.599 -9.919 1.00 97.44 104 GLN A CA 1
ATOM 835 C C . GLN A 1 104 ? 25.539 7.253 -10.535 1.00 97.44 104 GLN A C 1
ATOM 837 O O . GLN A 1 104 ? 26.286 8.162 -10.909 1.00 97.44 104 GLN A O 1
ATOM 842 N N . THR A 1 105 ? 25.837 5.966 -10.665 1.00 96.69 105 THR A N 1
ATOM 843 C CA . THR A 1 105 ? 26.955 5.429 -11.453 1.00 96.69 105 THR A CA 1
ATOM 844 C C . THR A 1 105 ? 26.423 4.803 -12.745 1.00 96.69 105 THR A C 1
ATOM 846 O O . THR A 1 105 ? 25.241 4.948 -13.058 1.00 96.69 105 THR A O 1
ATOM 849 N N . ASP A 1 106 ? 27.281 4.122 -13.502 1.00 95.25 106 ASP A N 1
ATOM 850 C CA . ASP A 1 106 ? 26.844 3.351 -14.670 1.00 95.25 106 ASP A CA 1
ATOM 851 C C . ASP A 1 106 ? 26.078 2.069 -14.275 1.00 95.25 106 ASP A C 1
ATOM 853 O O . ASP A 1 106 ? 25.266 1.584 -15.060 1.00 95.25 106 ASP A O 1
ATOM 857 N N . ASP A 1 107 ? 26.261 1.585 -13.038 1.00 96.50 107 ASP A N 1
ATOM 858 C CA . ASP A 1 107 ? 25.734 0.298 -12.552 1.00 96.50 107 ASP A CA 1
ATOM 859 C C . ASP A 1 107 ? 24.642 0.428 -11.482 1.00 96.50 107 ASP A C 1
ATOM 861 O O . ASP A 1 107 ? 23.943 -0.536 -11.159 1.00 96.50 107 ASP A O 1
ATOM 865 N N . ASN A 1 108 ? 24.507 1.588 -10.841 1.00 96.81 108 ASN A N 1
ATOM 866 C CA . ASN A 1 108 ? 23.493 1.787 -9.813 1.00 96.81 108 ASN A CA 1
ATOM 867 C C . ASN A 1 108 ? 23.000 3.231 -9.736 1.00 96.81 108 ASN A C 1
ATOM 869 O O . ASN A 1 108 ? 23.682 4.185 -10.111 1.00 96.81 108 ASN A O 1
ATOM 873 N N . VAL A 1 109 ? 21.791 3.386 -9.204 1.00 97.31 109 VAL A N 1
ATOM 874 C CA . VAL A 1 109 ? 21.246 4.683 -8.809 1.00 97.31 109 VAL A CA 1
ATOM 875 C C . VAL A 1 109 ? 20.769 4.605 -7.366 1.00 97.31 109 VAL A C 1
ATOM 877 O O . VAL A 1 109 ? 20.078 3.667 -6.965 1.00 97.31 109 VAL A O 1
ATOM 880 N N . THR A 1 110 ? 21.178 5.592 -6.575 1.00 97.81 110 THR A N 1
ATOM 881 C CA . THR A 1 110 ? 20.695 5.807 -5.213 1.00 97.81 110 THR A CA 1
ATOM 882 C C . THR A 1 110 ? 19.770 7.007 -5.214 1.00 97.81 110 THR A C 1
ATOM 884 O O . THR A 1 110 ? 20.161 8.090 -5.654 1.00 97.81 110 THR A O 1
ATOM 887 N N . PHE A 1 111 ? 18.564 6.844 -4.689 1.00 96.56 111 PHE A N 1
ATOM 888 C CA . PHE A 1 111 ? 17.565 7.904 -4.649 1.00 96.56 111 PHE A CA 1
ATOM 889 C C . PHE A 1 111 ? 16.759 7.872 -3.354 1.00 96.56 111 PHE A C 1
ATOM 891 O O . PHE A 1 111 ? 16.606 6.830 -2.714 1.00 96.56 111 PHE A O 1
ATOM 898 N N . ARG A 1 112 ? 16.240 9.036 -2.971 1.00 96.06 112 ARG A N 1
ATOM 899 C CA . ARG A 1 112 ? 15.251 9.194 -1.910 1.00 96.06 112 ARG A CA 1
ATOM 900 C C . ARG A 1 112 ? 13.870 9.281 -2.545 1.00 96.06 112 ARG A C 1
ATOM 902 O O . ARG A 1 112 ? 13.630 10.133 -3.396 1.00 96.06 112 ARG A O 1
ATOM 909 N N . ARG A 1 113 ? 12.961 8.413 -2.114 1.00 93.81 113 ARG A N 1
ATOM 910 C CA . ARG A 1 113 ? 11.571 8.395 -2.567 1.00 93.81 113 ARG A CA 1
ATOM 911 C C . ARG A 1 113 ? 10.685 9.175 -1.607 1.00 93.81 113 ARG A C 1
ATOM 913 O O . ARG A 1 113 ? 10.566 8.818 -0.440 1.00 93.81 113 ARG A O 1
ATOM 920 N N . ASN A 1 114 ? 9.993 10.174 -2.132 1.00 92.62 114 ASN A N 1
ATOM 921 C CA . ASN A 1 114 ? 8.964 10.932 -1.435 1.00 92.62 114 ASN A CA 1
ATOM 922 C C . ASN A 1 114 ? 7.615 10.612 -2.098 1.00 92.62 114 ASN A C 1
ATOM 924 O O . ASN A 1 114 ? 7.219 11.311 -3.025 1.00 92.62 114 ASN A O 1
ATOM 928 N N . PRO A 1 115 ? 6.907 9.545 -1.682 1.00 89.31 115 PRO A N 1
ATOM 929 C CA . PRO A 1 115 ? 5.704 9.072 -2.378 1.00 89.31 115 PRO A CA 1
ATOM 930 C C . PRO A 1 115 ? 4.505 10.025 -2.256 1.00 89.31 115 PRO A C 1
ATOM 932 O O . PRO A 1 115 ? 3.577 9.934 -3.049 1.00 89.31 115 PRO A O 1
ATOM 935 N N . HIS A 1 116 ? 4.538 10.942 -1.286 1.00 90.12 116 HIS A N 1
ATOM 936 C CA . HIS A 1 116 ? 3.471 11.898 -0.984 1.00 90.12 116 HIS A CA 1
ATOM 937 C C . HIS A 1 116 ? 4.018 13.336 -0.996 1.00 90.12 116 HIS A C 1
ATOM 939 O O . HIS A 1 116 ? 3.811 14.091 -0.050 1.00 90.12 116 HIS A O 1
ATOM 945 N N . ASN A 1 117 ? 4.806 13.691 -2.016 1.00 90.62 117 ASN A N 1
ATOM 946 C CA . ASN A 1 117 ? 5.406 15.025 -2.131 1.00 90.62 117 ASN A CA 1
ATOM 947 C C . ASN A 1 117 ? 4.334 16.123 -2.241 1.00 90.62 117 ASN A C 1
ATOM 949 O O . ASN A 1 117 ? 4.453 17.171 -1.615 1.00 90.62 117 ASN A O 1
ATOM 953 N N . ILE A 1 118 ? 3.274 15.850 -3.002 1.00 91.56 118 ILE A N 1
ATOM 954 C CA . ILE A 1 118 ? 2.021 16.607 -2.989 1.00 91.56 118 ILE A CA 1
ATOM 955 C C . ILE A 1 118 ? 0.929 15.641 -2.542 1.00 91.56 118 ILE A C 1
ATOM 957 O O . ILE A 1 118 ? 0.848 14.525 -3.060 1.00 91.56 118 ILE A O 1
ATOM 961 N N . PHE A 1 119 ? 0.119 16.061 -1.574 1.00 94.56 119 PHE A N 1
ATOM 962 C CA . PHE A 1 119 ? -0.991 15.285 -1.034 1.00 94.56 119 PHE A CA 1
ATOM 963 C C . PHE A 1 119 ? -2.141 16.235 -0.690 1.00 94.56 119 PHE A C 1
ATOM 965 O O . PHE A 1 119 ? -2.104 16.919 0.332 1.00 94.56 119 PHE A O 1
ATOM 972 N N . GLU A 1 120 ? -3.142 16.309 -1.561 1.00 95.94 120 GLU A N 1
ATOM 973 C CA . GLU A 1 120 ? -4.196 17.327 -1.494 1.00 95.94 120 GLU A CA 1
ATOM 974 C C . GLU A 1 120 ? -5.576 16.683 -1.562 1.00 95.94 120 GLU A C 1
ATOM 976 O O . GLU A 1 120 ? -5.811 15.791 -2.370 1.00 95.94 120 GLU A O 1
ATOM 981 N N . PHE A 1 121 ? -6.498 17.116 -0.703 1.00 97.50 121 PHE A N 1
ATOM 982 C CA . PHE A 1 121 ? -7.877 16.631 -0.721 1.00 97.50 121 PHE A CA 1
ATOM 983 C C . PHE A 1 121 ? -8.598 17.090 -1.994 1.00 97.50 121 PHE A C 1
ATOM 985 O O . PHE A 1 121 ? -8.579 18.277 -2.317 1.00 97.50 121 PHE A O 1
ATOM 992 N N . ASP A 1 122 ? -9.265 16.160 -2.682 1.00 97.44 122 ASP A N 1
ATOM 993 C CA . ASP A 1 122 ? -10.079 16.446 -3.863 1.00 97.44 122 ASP A CA 1
ATOM 994 C C . ASP A 1 122 ? -11.577 16.316 -3.516 1.00 97.44 122 ASP A C 1
ATOM 996 O O . ASP A 1 122 ? -12.110 15.199 -3.440 1.00 97.44 122 ASP A O 1
ATOM 1000 N N . PRO A 1 123 ? -12.289 17.440 -3.307 1.00 96.88 123 PRO A N 1
ATOM 1001 C CA . PRO A 1 123 ? -13.708 17.419 -2.963 1.00 96.88 123 PRO A CA 1
ATOM 1002 C C . PRO A 1 123 ? -14.605 16.922 -4.104 1.00 96.88 123 PRO A C 1
ATOM 1004 O O . PRO A 1 123 ? -15.693 16.418 -3.834 1.00 96.88 123 PRO A O 1
ATOM 1007 N N . TRP A 1 124 ? -14.173 17.049 -5.363 1.00 96.19 124 TRP A N 1
ATOM 1008 C CA . TRP A 1 124 ? -14.971 16.684 -6.538 1.00 96.19 124 TRP A CA 1
ATOM 1009 C C . TRP A 1 124 ? -14.837 15.207 -6.896 1.00 96.19 124 TRP A C 1
ATOM 1011 O O . TRP A 1 124 ? -15.789 14.608 -7.391 1.00 96.19 124 TRP A O 1
ATOM 1021 N N . ALA A 1 125 ? -13.674 14.611 -6.627 1.00 96.62 125 ALA A N 1
ATOM 1022 C CA . ALA A 1 125 ? -13.466 13.168 -6.742 1.00 96.62 125 ALA A CA 1
ATOM 1023 C C . ALA A 1 125 ? -13.948 12.383 -5.502 1.00 96.62 125 ALA A C 1
ATOM 1025 O O . ALA A 1 125 ? -13.993 11.149 -5.529 1.00 96.62 125 ALA A O 1
ATOM 1026 N N . SER A 1 126 ? -14.295 13.083 -4.417 1.00 97.75 126 SER A N 1
ATOM 1027 C CA . SER A 1 126 ? -14.901 12.514 -3.210 1.00 97.75 126 SER A CA 1
ATOM 1028 C C . SER A 1 126 ? -16.418 12.349 -3.356 1.00 97.75 126 SER A C 1
ATOM 1030 O O . SER A 1 126 ? -17.046 12.960 -4.215 1.00 97.75 126 SER A O 1
ATOM 1032 N N . SER A 1 127 ? -17.042 11.540 -2.492 1.00 96.56 127 SER A N 1
ATOM 1033 C CA . SER A 1 127 ? -18.507 11.326 -2.546 1.00 96.56 127 SER A CA 1
ATOM 1034 C C . SER A 1 127 ? -19.312 12.590 -2.246 1.00 96.56 127 SER A C 1
ATOM 1036 O O . SER A 1 127 ? -20.450 12.722 -2.692 1.00 96.56 127 SER A O 1
ATOM 1038 N N . SER A 1 128 ? -18.737 13.508 -1.471 1.00 95.62 128 SER A N 1
ATOM 1039 C CA . SER A 1 128 ? -19.259 14.853 -1.267 1.00 95.62 128 SER A CA 1
ATOM 1040 C C . SER A 1 128 ? -18.118 15.820 -0.922 1.00 95.62 128 SER A C 1
ATOM 1042 O O . SER A 1 128 ? -17.127 15.394 -0.317 1.00 95.62 128 SER A O 1
ATOM 1044 N N . PRO A 1 129 ? -18.247 17.122 -1.250 1.00 95.19 129 PRO A N 1
ATOM 1045 C CA . PRO A 1 129 ? -17.230 18.122 -0.916 1.00 95.19 129 PRO A CA 1
ATOM 1046 C C . PRO A 1 129 ? -16.963 18.252 0.589 1.00 95.19 129 PRO A C 1
ATOM 1048 O O . PRO A 1 129 ? -15.825 18.459 0.999 1.00 95.19 129 PRO A O 1
ATOM 1051 N N . ASP A 1 130 ? -18.003 18.069 1.408 1.00 95.94 130 ASP A N 1
ATOM 1052 C CA . ASP A 1 130 ? -17.952 18.204 2.869 1.00 95.94 130 ASP A CA 1
ATOM 1053 C C . ASP A 1 130 ? -17.805 16.859 3.601 1.00 95.94 130 ASP A C 1
ATOM 1055 O O . ASP A 1 130 ? -18.043 16.782 4.809 1.00 95.94 130 ASP A O 1
ATOM 1059 N N . ILE A 1 131 ? -17.417 15.781 2.902 1.00 97.50 131 ILE A N 1
ATOM 1060 C CA . ILE A 1 131 ? -17.346 14.428 3.483 1.00 97.50 131 ILE A CA 1
ATOM 1061 C C . ILE A 1 131 ? -16.491 14.374 4.754 1.00 97.50 131 ILE A C 1
ATOM 1063 O O . ILE A 1 131 ? -16.828 13.664 5.694 1.00 97.50 131 ILE A O 1
ATOM 1067 N N . LEU A 1 132 ? -15.426 15.175 4.842 1.00 97.44 132 LEU A N 1
ATOM 1068 C CA . LEU A 1 132 ? -14.550 15.221 6.016 1.00 97.44 132 LEU A CA 1
ATOM 1069 C C . LEU A 1 132 ? -15.277 15.680 7.295 1.00 97.44 132 LEU A C 1
ATOM 1071 O O . LEU A 1 132 ? -14.906 15.254 8.389 1.00 97.44 132 LEU A O 1
ATOM 1075 N N . ASN A 1 133 ? -16.337 16.483 7.165 1.00 97.69 133 ASN A N 1
ATOM 1076 C CA . ASN A 1 133 ? -17.153 16.966 8.283 1.00 97.69 133 ASN A CA 1
ATOM 1077 C C . ASN A 1 133 ? -18.275 15.987 8.670 1.00 97.69 133 ASN A C 1
ATOM 1079 O O . ASN A 1 133 ? -18.912 16.157 9.712 1.00 97.69 133 ASN A O 1
ATOM 1083 N N . GLN A 1 134 ? -18.530 14.955 7.859 1.00 97.56 134 GLN A N 1
ATOM 1084 C CA . GLN A 1 134 ? -19.536 13.944 8.161 1.00 97.56 134 GLN A CA 1
ATOM 1085 C C . GLN A 1 134 ? -19.136 13.157 9.410 1.00 97.56 134 GLN A C 1
ATOM 1087 O O . GLN A 1 134 ? -18.009 12.680 9.535 1.00 97.56 134 GLN A O 1
ATOM 1092 N N . THR A 1 135 ? -20.080 13.005 10.338 1.00 98.12 135 THR A N 1
ATOM 1093 C CA . THR A 1 135 ? -19.901 12.192 11.544 1.00 98.12 135 THR A CA 1
ATOM 1094 C C . THR A 1 135 ? -20.269 10.740 11.264 1.00 98.12 135 THR A C 1
ATOM 1096 O O . THR A 1 135 ? -21.352 10.467 10.743 1.00 98.12 135 THR A O 1
ATOM 1099 N N . ILE A 1 136 ? -19.396 9.815 11.654 1.00 97.75 136 ILE A N 1
ATOM 1100 C CA . ILE A 1 136 ? -19.604 8.368 11.547 1.00 97.75 136 ILE A CA 1
ATOM 1101 C C . ILE A 1 136 ? -19.329 7.698 12.893 1.00 97.75 136 ILE A C 1
ATOM 1103 O O . ILE A 1 136 ? -18.681 8.272 13.771 1.00 97.75 136 ILE A O 1
ATOM 1107 N N . ILE A 1 137 ? -19.841 6.483 13.068 1.00 98.25 137 ILE A N 1
ATOM 1108 C CA . ILE A 1 137 ? -19.575 5.662 14.247 1.00 98.25 137 ILE A CA 1
ATOM 1109 C C . ILE A 1 137 ? -18.587 4.572 13.851 1.00 98.25 137 ILE A C 1
ATOM 1111 O O . ILE A 1 137 ? -18.873 3.770 12.964 1.00 98.25 137 ILE A O 1
ATOM 1115 N N . MET A 1 138 ? -17.441 4.511 14.523 1.00 96.62 138 MET A N 1
ATOM 1116 C CA . MET A 1 138 ? -16.436 3.470 14.306 1.00 96.62 138 MET A CA 1
ATOM 1117 C C . MET A 1 138 ? -16.052 2.791 15.620 1.00 96.62 138 MET A C 1
ATOM 1119 O O . MET A 1 138 ? -16.129 3.411 16.683 1.00 96.62 138 MET A O 1
ATOM 1123 N N . PRO A 1 139 ? -15.608 1.522 15.582 1.00 95.19 139 PRO A N 1
ATOM 1124 C CA . PRO A 1 139 ? -14.988 0.892 16.739 1.00 95.19 139 PRO A CA 1
ATOM 1125 C C . PRO A 1 139 ? -13.802 1.727 17.233 1.00 95.19 139 PRO A C 1
ATOM 1127 O O . PRO A 1 139 ? -13.025 2.254 16.435 1.00 95.19 139 PRO A O 1
ATOM 1130 N N . ASN A 1 140 ? -13.623 1.816 18.548 1.00 93.38 140 ASN A N 1
ATOM 1131 C CA . ASN A 1 140 ? -12.470 2.466 19.155 1.00 93.38 140 ASN A CA 1
ATOM 1132 C C . ASN A 1 140 ? -11.219 1.602 18.931 1.00 93.38 140 ASN A C 1
ATOM 1134 O O . ASN A 1 140 ? -10.823 0.792 19.772 1.00 93.38 140 ASN A O 1
ATOM 1138 N N . ILE A 1 141 ? -10.610 1.746 17.754 1.00 89.94 141 ILE A N 1
ATOM 1139 C CA . ILE A 1 141 ? -9.508 0.897 17.298 1.00 89.94 141 ILE A CA 1
ATOM 1140 C C . ILE A 1 141 ? -8.278 0.969 18.202 1.00 89.94 141 ILE A C 1
ATOM 1142 O O . ILE A 1 141 ? -7.530 -0.002 18.276 1.00 89.94 141 ILE A O 1
ATOM 1146 N N . ILE A 1 142 ? -8.073 2.077 18.915 1.00 87.12 142 ILE A N 1
ATOM 1147 C CA . ILE A 1 142 ? -6.940 2.252 19.828 1.00 87.12 142 ILE A CA 1
ATOM 1148 C C . ILE A 1 142 ? -7.178 1.479 21.113 1.00 87.12 142 ILE A C 1
ATOM 1150 O O . ILE A 1 142 ? -6.290 0.746 21.553 1.00 87.12 142 ILE A O 1
ATOM 1154 N N . LEU A 1 143 ? -8.386 1.577 21.672 1.00 89.31 143 LEU A N 1
ATOM 1155 C CA . LEU A 1 143 ? -8.787 0.786 22.828 1.00 89.31 143 LEU A CA 1
ATOM 1156 C C . LEU A 1 143 ? -8.719 -0.714 22.508 1.00 89.31 143 LEU A C 1
ATOM 1158 O O . LEU A 1 143 ? -8.075 -1.471 23.235 1.00 89.31 143 LEU A O 1
ATOM 1162 N N . LEU A 1 144 ? -9.303 -1.128 21.379 1.00 92.12 144 LEU A N 1
ATOM 1163 C CA . LEU A 1 144 ? -9.334 -2.523 20.931 1.00 92.12 144 LEU A CA 1
ATOM 1164 C C . LEU A 1 144 ? -7.929 -3.073 20.642 1.00 92.12 144 LEU A C 1
ATOM 1166 O O . LEU A 1 144 ? -7.578 -4.143 21.136 1.00 92.12 144 LEU A O 1
ATOM 1170 N N . SER A 1 145 ? -7.090 -2.331 19.910 1.00 89.06 145 SER A N 1
ATOM 1171 C CA . SER A 1 145 ? -5.714 -2.758 19.603 1.00 89.06 145 SER A CA 1
ATOM 1172 C C . SER A 1 145 ? -4.836 -2.817 20.853 1.00 89.06 145 SER A C 1
ATOM 1174 O O . SER A 1 145 ? -4.011 -3.721 20.988 1.00 89.06 145 SER A O 1
ATOM 1176 N N . SER A 1 146 ? -5.014 -1.877 21.787 1.00 85.88 146 SER A N 1
ATOM 1177 C CA . SER A 1 146 ? -4.297 -1.885 23.067 1.00 85.88 146 SER A CA 1
ATOM 1178 C C . SER A 1 146 ? -4.690 -3.097 23.902 1.00 85.88 146 SER A C 1
ATOM 1180 O O . SER A 1 146 ? -3.818 -3.797 24.414 1.00 85.88 146 SER A O 1
ATOM 1182 N N . ALA A 1 147 ? -5.987 -3.392 23.982 1.00 89.19 147 ALA A N 1
ATOM 1183 C CA . ALA A 1 147 ? -6.491 -4.551 24.698 1.00 89.19 147 ALA A CA 1
ATOM 1184 C C . ALA A 1 147 ? -5.995 -5.866 24.060 1.00 89.1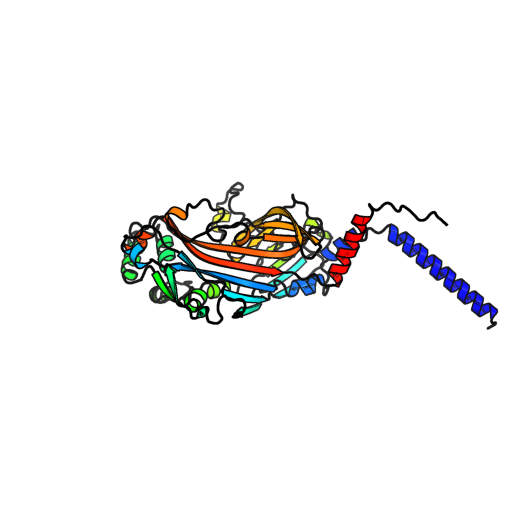9 147 ALA A C 1
ATOM 1186 O O . ALA A 1 147 ? -5.477 -6.727 24.766 1.00 89.19 147 ALA A O 1
ATOM 1187 N N . ALA A 1 148 ? -6.020 -5.982 22.728 1.00 89.25 148 ALA A N 1
ATOM 1188 C CA . ALA A 1 148 ? -5.457 -7.130 22.013 1.00 89.25 148 ALA A CA 1
ATOM 1189 C C . ALA A 1 148 ? -3.955 -7.314 22.282 1.00 89.25 148 ALA A C 1
ATOM 1191 O O . ALA A 1 148 ? -3.500 -8.422 22.552 1.00 89.25 148 ALA A O 1
ATOM 1192 N N . LYS A 1 149 ? -3.177 -6.224 22.280 1.00 84.75 149 LYS A N 1
ATOM 1193 C CA . LYS A 1 149 ? -1.738 -6.261 22.582 1.00 84.75 149 LYS A CA 1
ATOM 1194 C C . LYS A 1 149 ? -1.444 -6.663 24.032 1.00 84.75 149 LYS A C 1
ATOM 1196 O O . LYS A 1 149 ? -0.427 -7.303 24.294 1.00 84.75 149 LYS A O 1
ATOM 1201 N N . LEU A 1 150 ? -2.305 -6.269 24.968 1.00 85.50 150 LEU A N 1
ATOM 1202 C CA . LEU A 1 150 ? -2.179 -6.574 26.395 1.00 85.50 150 LEU A CA 1
ATOM 1203 C C . LEU A 1 150 ? -2.821 -7.910 26.791 1.00 85.50 150 LEU A C 1
ATOM 1205 O O . LEU A 1 150 ? -2.732 -8.291 27.956 1.00 85.50 150 LEU A O 1
ATOM 1209 N N . HIS A 1 151 ? -3.446 -8.629 25.856 1.00 85.50 151 HIS A N 1
ATOM 1210 C CA . HIS A 1 151 ? -4.118 -9.899 26.127 1.00 85.50 151 HIS A CA 1
ATOM 1211 C C . HIS A 1 151 ? -3.202 -10.917 26.824 1.00 85.50 151 HIS A C 1
ATOM 1213 O O . HIS A 1 151 ? -3.590 -11.494 27.840 1.00 85.50 151 HIS A O 1
ATOM 1219 N N . ASP A 1 152 ? -1.971 -11.067 26.324 1.00 80.25 152 ASP A N 1
ATOM 1220 C CA . ASP A 1 152 ? -0.982 -12.032 26.831 1.00 80.25 152 ASP A CA 1
ATOM 1221 C C . ASP A 1 152 ? -0.087 -11.467 27.950 1.00 80.25 152 ASP A C 1
ATOM 1223 O O . ASP A 1 152 ? 0.879 -12.106 28.374 1.00 80.25 152 ASP A O 1
ATOM 1227 N N . TRP A 1 153 ? -0.360 -10.248 28.426 1.00 82.69 153 TRP A N 1
ATOM 1228 C CA . TRP A 1 153 ? 0.427 -9.630 29.492 1.00 82.69 153 TRP A CA 1
ATOM 1229 C C . TRP A 1 153 ? 0.023 -10.134 30.881 1.00 82.69 153 TRP A C 1
ATOM 1231 O O . TRP A 1 153 ? -1.029 -10.738 31.090 1.00 82.69 153 TRP A O 1
ATOM 1241 N N . VAL A 1 154 ? 0.881 -9.866 31.871 1.00 86.25 154 VAL A N 1
ATOM 1242 C CA . VAL A 1 154 ? 0.644 -10.268 33.264 1.00 86.25 154 VAL A CA 1
ATOM 1243 C C . VAL A 1 154 ? -0.682 -9.715 33.798 1.00 86.25 154 VAL A C 1
ATOM 1245 O O . VAL A 1 154 ? -1.059 -8.573 33.525 1.00 86.25 154 VAL A O 1
ATOM 1248 N N . PHE A 1 155 ? -1.363 -10.518 34.620 1.00 84.38 155 PHE A N 1
ATOM 1249 C CA . PHE A 1 155 ? -2.712 -10.247 35.134 1.00 84.38 155 PHE A CA 1
ATOM 1250 C C . PHE A 1 155 ? -2.906 -8.819 35.673 1.00 84.38 155 PHE A C 1
ATOM 1252 O O . PHE A 1 155 ? -3.905 -8.172 35.355 1.00 84.38 155 PHE A O 1
ATOM 1259 N N . PHE A 1 156 ? -1.944 -8.311 36.449 1.00 83.62 156 PHE A N 1
ATOM 1260 C CA . PHE A 1 156 ? -2.021 -6.978 37.052 1.00 83.62 156 PHE A CA 1
ATOM 1261 C C . PHE A 1 156 ? -2.052 -5.846 36.018 1.00 83.62 156 PHE A C 1
ATOM 1263 O O . PHE A 1 156 ? -2.767 -4.868 36.220 1.00 83.62 156 PHE A O 1
ATOM 1270 N N . VAL A 1 157 ? -1.345 -5.988 34.891 1.00 83.56 157 VAL A N 1
ATOM 1271 C CA . VAL A 1 157 ? -1.346 -4.981 33.816 1.00 83.56 157 VAL A CA 1
ATOM 1272 C C . VAL A 1 157 ? -2.707 -4.943 33.128 1.00 83.56 157 VAL A C 1
ATOM 1274 O O . VAL A 1 157 ? -3.256 -3.863 32.923 1.00 83.56 157 VAL A O 1
ATOM 1277 N N . ARG A 1 158 ? -3.303 -6.108 32.848 1.00 83.62 158 ARG A N 1
ATOM 1278 C CA . ARG A 1 158 ? -4.661 -6.188 32.289 1.00 83.62 158 ARG A CA 1
ATOM 1279 C C . ARG A 1 158 ? -5.705 -5.596 33.239 1.00 83.62 158 ARG A C 1
ATOM 1281 O O . ARG A 1 158 ? -6.599 -4.879 32.801 1.00 83.62 158 ARG A O 1
ATOM 1288 N N . HIS A 1 159 ? -5.581 -5.858 34.541 1.00 86.31 159 HIS A N 1
ATOM 1289 C CA . HIS A 1 159 ? -6.492 -5.299 35.540 1.00 86.31 159 HIS A CA 1
ATOM 1290 C C . HIS A 1 159 ? -6.376 -3.770 35.638 1.00 86.31 159 HIS A C 1
ATOM 1292 O O . HIS A 1 159 ? -7.393 -3.081 35.640 1.00 86.31 159 HIS A O 1
ATOM 1298 N N . ALA A 1 160 ? -5.149 -3.238 35.648 1.00 86.31 160 ALA A N 1
ATOM 1299 C CA . ALA A 1 160 ? -4.910 -1.797 35.622 1.00 86.31 160 ALA A CA 1
ATOM 1300 C C . ALA A 1 160 ? -5.474 -1.147 34.347 1.00 86.31 160 ALA A C 1
ATOM 1302 O O . ALA A 1 160 ? -6.156 -0.128 34.430 1.00 86.31 160 ALA A O 1
ATOM 1303 N N . PHE A 1 161 ? -5.262 -1.767 33.181 1.00 85.94 161 PHE A N 1
ATOM 1304 C CA . PHE A 1 161 ? -5.834 -1.303 31.918 1.00 85.94 161 PHE A CA 1
ATOM 1305 C C . PHE A 1 161 ? -7.364 -1.228 31.980 1.00 85.94 161 PHE A C 1
ATOM 1307 O O . PHE A 1 161 ? -7.932 -0.196 31.633 1.00 85.94 161 PHE A O 1
ATOM 1314 N N . ASN A 1 162 ? -8.034 -2.267 32.490 1.00 87.88 162 ASN A N 1
ATOM 1315 C CA . ASN A 1 162 ? -9.491 -2.254 32.662 1.00 87.88 162 ASN A CA 1
ATOM 1316 C C . ASN A 1 162 ? -9.968 -1.144 33.599 1.00 87.88 162 ASN A C 1
ATOM 1318 O O . ASN A 1 162 ? -10.984 -0.519 33.320 1.00 87.88 162 ASN A O 1
ATOM 1322 N N . ALA A 1 163 ? -9.258 -0.907 34.704 1.00 86.69 163 ALA A N 1
ATOM 1323 C CA . ALA A 1 163 ? -9.624 0.134 35.658 1.00 86.69 163 ALA A CA 1
ATOM 1324 C C . ALA A 1 163 ? -9.539 1.537 35.035 1.00 86.69 163 ALA A C 1
ATOM 1326 O O . ALA A 1 163 ? -10.417 2.363 35.263 1.00 86.69 163 ALA A O 1
ATOM 1327 N N . ILE A 1 164 ? -8.512 1.792 34.218 1.00 83.31 164 ILE A N 1
ATOM 1328 C CA . ILE A 1 164 ? -8.297 3.093 33.562 1.00 83.31 164 ILE A CA 1
ATOM 1329 C C . ILE A 1 164 ? -9.262 3.298 32.383 1.00 83.31 164 ILE A C 1
ATOM 1331 O O . ILE A 1 164 ? -9.674 4.421 32.115 1.00 83.31 164 ILE A O 1
ATOM 1335 N N . THR A 1 165 ? -9.645 2.223 31.691 1.00 85.62 165 THR A N 1
ATOM 1336 C CA . THR A 1 165 ? -10.480 2.277 30.476 1.00 85.62 165 THR A CA 1
ATOM 1337 C C . THR A 1 165 ? -11.958 1.976 30.726 1.00 85.62 165 THR A C 1
ATOM 1339 O O . THR A 1 165 ? -12.724 1.837 29.780 1.00 85.62 165 THR A O 1
ATOM 1342 N N . ILE A 1 166 ? -12.396 1.882 31.986 1.00 84.25 166 ILE A N 1
ATOM 1343 C CA . ILE A 1 166 ? -13.781 1.515 32.328 1.00 84.25 166 ILE A CA 1
ATOM 1344 C C . ILE A 1 166 ? -14.827 2.501 31.785 1.00 84.25 166 ILE A C 1
ATOM 1346 O O . ILE A 1 166 ? -15.947 2.095 31.496 1.00 84.25 166 ILE A O 1
ATOM 1350 N N . ASN A 1 167 ? -14.446 3.770 31.625 1.00 85.50 167 ASN A N 1
ATOM 1351 C CA . ASN A 1 167 ? -15.303 4.835 31.098 1.00 85.50 167 ASN A CA 1
ATOM 1352 C C . ASN A 1 167 ? -15.034 5.141 29.614 1.00 85.50 167 ASN A C 1
ATOM 1354 O O . ASN A 1 167 ? -15.615 6.079 29.074 1.00 85.50 167 ASN A O 1
ATOM 1358 N N . GLU A 1 168 ? -14.136 4.398 28.964 1.00 87.12 168 GLU A N 1
ATOM 1359 C CA . GLU A 1 168 ? -13.838 4.578 27.544 1.00 87.12 168 GLU A CA 1
ATOM 1360 C C . GLU A 1 168 ? -14.841 3.791 26.701 1.00 87.12 168 GLU A C 1
ATOM 1362 O O . GLU A 1 168 ? -15.026 2.587 26.889 1.00 87.12 168 GLU A O 1
ATOM 1367 N N . SER A 1 169 ? -15.475 4.467 25.744 1.00 92.25 169 SER A N 1
ATOM 1368 C CA . SER A 1 169 ? -16.453 3.829 24.867 1.00 92.25 169 SER A CA 1
ATOM 1369 C C . SER A 1 169 ? -15.774 2.904 23.854 1.00 92.25 169 SER A C 1
ATOM 1371 O O . SER A 1 169 ? -14.766 3.260 23.230 1.00 92.25 169 SER A O 1
ATOM 1373 N N . ALA A 1 170 ? -16.368 1.728 23.633 1.00 93.94 170 ALA A N 1
ATOM 1374 C CA . ALA A 1 170 ? -15.934 0.786 22.602 1.00 93.94 170 ALA A CA 1
ATOM 1375 C C . ALA A 1 170 ? -16.245 1.264 21.171 1.00 93.94 170 ALA A C 1
ATOM 1377 O O . ALA A 1 170 ? -15.629 0.777 20.222 1.00 93.94 170 ALA A O 1
ATOM 1378 N N . PHE A 1 171 ? -17.154 2.232 21.013 1.00 96.19 171 PHE A N 1
ATOM 1379 C CA . PHE A 1 171 ? -17.435 2.922 19.753 1.00 96.19 171 PHE A CA 1
ATOM 1380 C C . PHE A 1 171 ? -17.269 4.430 19.917 1.00 96.19 171 PHE A C 1
ATOM 1382 O O . PHE A 1 171 ? -17.711 5.009 20.908 1.00 96.19 171 PHE A O 1
ATOM 1389 N N . LEU A 1 172 ? -16.670 5.070 18.921 1.00 94.81 172 LEU A N 1
ATOM 1390 C CA . LEU A 1 172 ? -16.500 6.515 18.861 1.00 94.81 172 LEU A CA 1
ATOM 1391 C C . LEU A 1 172 ? -17.407 7.075 17.772 1.00 94.81 172 LEU A C 1
ATOM 1393 O O . LEU A 1 172 ? -17.491 6.502 16.686 1.00 94.81 172 LEU A O 1
ATOM 1397 N N . LYS A 1 173 ? -18.077 8.187 18.075 1.00 96.94 173 LYS A N 1
ATOM 1398 C CA . LYS A 1 173 ? -18.904 8.935 17.130 1.00 96.94 173 LYS A CA 1
ATOM 1399 C C . LYS A 1 173 ? -18.223 10.267 16.858 1.00 96.94 173 LYS A C 1
ATOM 1401 O O . LYS A 1 173 ? -18.381 11.196 17.638 1.00 96.94 173 LYS A O 1
ATOM 1406 N N . GLU A 1 174 ? -17.480 10.331 15.766 1.00 96.75 174 GLU A N 1
ATOM 1407 C CA . GLU A 1 174 ? -16.632 11.475 15.431 1.00 96.75 174 GLU A CA 1
ATOM 1408 C C . GLU A 1 174 ? -16.655 11.754 13.927 1.00 96.75 174 GLU A C 1
ATOM 1410 O O . GLU A 1 174 ? -17.224 10.988 13.141 1.00 96.75 174 GLU A O 1
ATOM 1415 N N . THR A 1 175 ? -16.071 12.878 13.513 1.00 97.94 175 THR A N 1
ATOM 1416 C CA . THR A 1 175 ? -15.974 13.231 12.093 1.00 97.94 175 THR A CA 1
ATOM 1417 C C . THR A 1 175 ? -14.989 12.330 11.350 1.00 97.94 175 THR A C 1
ATOM 1419 O O . THR A 1 175 ? -14.035 11.794 11.919 1.00 97.94 175 THR A O 1
ATOM 1422 N N . ILE A 1 176 ? -15.180 12.192 10.039 1.00 97.56 176 ILE A N 1
ATOM 1423 C CA . ILE A 1 176 ? -14.213 11.516 9.166 1.00 97.56 176 ILE A CA 1
ATOM 1424 C C . ILE A 1 176 ? -12.835 12.183 9.271 1.00 97.56 176 ILE A C 1
ATOM 1426 O O . ILE A 1 176 ? -11.828 11.483 9.382 1.00 97.56 176 ILE A O 1
ATOM 1430 N N . ASN A 1 177 ? -12.782 13.520 9.323 1.00 97.31 177 ASN A N 1
ATOM 1431 C CA . ASN A 1 177 ? -11.535 14.254 9.533 1.00 97.31 177 ASN A CA 1
ATOM 1432 C C . ASN A 1 177 ? -10.817 13.815 10.815 1.00 97.31 177 ASN A C 1
ATOM 1434 O O . ASN A 1 177 ? -9.613 13.567 10.785 1.00 97.31 177 ASN A O 1
ATOM 1438 N N . TYR A 1 178 ? -11.554 13.661 11.918 1.00 96.19 178 TYR A N 1
ATOM 1439 C CA . TYR A 1 178 ? -10.984 13.212 13.183 1.00 96.19 178 TYR A CA 1
ATOM 1440 C C . TYR A 1 178 ? -10.317 11.839 13.041 1.00 96.19 178 TYR A C 1
ATOM 1442 O O . TYR A 1 178 ? -9.144 11.697 13.371 1.00 96.19 178 TYR A O 1
ATOM 1450 N N . PHE A 1 179 ? -11.001 10.841 12.475 1.00 95.81 179 PHE A N 1
ATOM 1451 C CA . PHE A 1 179 ? -10.416 9.505 12.319 1.00 95.81 179 PHE A CA 1
ATOM 1452 C C . PHE A 1 179 ? -9.205 9.474 11.372 1.00 95.81 179 PHE A C 1
ATOM 1454 O O . PHE A 1 179 ? -8.259 8.715 11.602 1.00 95.81 179 PHE A O 1
ATOM 1461 N N . LEU A 1 180 ? -9.206 10.285 10.310 1.00 95.44 180 LEU A N 1
ATOM 1462 C CA . LEU A 1 180 ? -8.107 10.319 9.343 1.00 95.44 180 LEU A CA 1
ATOM 1463 C C . LEU A 1 180 ? -6.892 11.115 9.844 1.00 95.44 180 LEU A C 1
ATOM 1465 O O . LEU A 1 180 ? -5.760 10.689 9.597 1.00 95.44 180 LEU A O 1
ATOM 1469 N N . TRP A 1 181 ? -7.102 12.220 10.561 1.00 94.50 181 TRP A N 1
ATOM 1470 C CA . TRP A 1 181 ? -6.047 13.200 10.845 1.00 94.50 181 TRP A CA 1
ATOM 1471 C C . TRP A 1 181 ? -5.823 13.492 12.322 1.00 94.50 181 TRP A C 1
ATOM 1473 O O . TRP A 1 181 ? -4.667 13.579 12.722 1.00 94.50 181 TRP A O 1
ATOM 1483 N N . ASP A 1 182 ? -6.879 13.597 13.128 1.00 92.81 182 ASP A N 1
ATOM 1484 C CA . ASP A 1 182 ? -6.814 14.186 14.478 1.00 92.81 182 ASP A CA 1
ATOM 1485 C C . ASP A 1 182 ? -7.166 13.205 15.605 1.00 92.81 182 ASP A C 1
ATOM 1487 O O . ASP A 1 182 ? -7.514 13.613 16.717 1.00 92.81 182 ASP A O 1
ATOM 1491 N N . PHE A 1 183 ? -7.075 11.902 15.336 1.00 90.69 183 PHE A N 1
ATOM 1492 C CA . PHE A 1 183 ? -7.542 10.869 16.251 1.00 90.69 183 PHE A CA 1
ATOM 1493 C C . PHE A 1 183 ? -6.687 10.820 17.523 1.00 90.69 183 PHE A C 1
ATOM 1495 O O . PHE A 1 183 ? -5.690 10.107 17.623 1.00 90.69 183 PHE A O 1
ATOM 1502 N N . THR A 1 184 ? -7.119 11.560 18.534 1.00 84.19 184 THR A N 1
ATOM 1503 C CA . THR A 1 184 ? -6.442 11.733 19.818 1.00 84.19 184 THR A CA 1
ATOM 1504 C C . THR A 1 184 ? -7.387 11.316 20.942 1.00 84.19 184 THR A C 1
ATOM 1506 O O . THR A 1 184 ? -8.516 11.795 21.021 1.00 84.19 184 THR A O 1
ATOM 1509 N N . ILE A 1 185 ? -6.947 10.402 21.814 1.00 74.25 185 ILE A N 1
ATOM 1510 C CA . ILE A 1 185 ? -7.758 9.917 22.945 1.00 74.25 185 ILE A CA 1
ATOM 1511 C C . ILE A 1 185 ? -7.111 10.365 24.264 1.00 74.25 185 ILE A C 1
ATOM 1513 O O . ILE A 1 185 ? -5.895 10.190 24.424 1.00 74.25 185 ILE A O 1
ATOM 1517 N N . PRO A 1 186 ? -7.883 10.894 25.236 1.00 71.00 186 PRO A N 1
ATOM 1518 C CA . PRO A 1 186 ? -7.356 11.350 26.522 1.00 71.00 186 PRO A CA 1
ATOM 1519 C C . PRO A 1 186 ? -6.508 10.302 27.256 1.00 71.00 186 PRO A C 1
ATOM 1521 O O . PRO A 1 186 ? -5.408 10.611 27.718 1.00 71.00 186 PRO A O 1
ATOM 1524 N N . THR A 1 187 ? -6.946 9.044 27.307 1.00 66.94 187 THR A N 1
ATOM 1525 C CA . THR A 1 187 ? -6.189 7.957 27.955 1.00 66.94 187 THR A CA 1
ATOM 1526 C C . THR A 1 187 ? -4.833 7.697 27.303 1.00 66.94 187 THR A C 1
ATOM 1528 O O . THR A 1 187 ? -3.839 7.496 28.004 1.00 66.94 187 THR A O 1
ATOM 1531 N N . LEU A 1 188 ? -4.749 7.771 25.973 1.00 67.75 188 LEU A N 1
ATOM 1532 C CA . LEU A 1 188 ? -3.482 7.629 25.255 1.00 67.75 188 LEU A CA 1
ATOM 1533 C C . LEU A 1 188 ? -2.553 8.820 25.508 1.00 67.75 188 LEU A C 1
ATOM 1535 O O . LEU A 1 188 ? -1.352 8.627 25.688 1.00 67.75 188 LEU A O 1
ATOM 1539 N N . SER A 1 189 ? -3.106 10.033 25.574 1.00 67.19 189 SER A N 1
ATOM 1540 C CA . SER A 1 189 ? -2.331 11.238 25.886 1.00 67.19 189 SER A CA 1
ATOM 1541 C C . SER A 1 189 ? -1.687 11.166 27.278 1.00 67.19 189 SER A C 1
ATOM 1543 O O . SER A 1 189 ? -0.531 11.553 27.445 1.00 67.19 189 SER A O 1
ATOM 1545 N N . LEU A 1 190 ? -2.387 10.567 28.250 1.00 67.31 190 LEU A N 1
ATOM 1546 C CA . LEU A 1 190 ? -1.867 10.330 29.594 1.00 67.31 190 LEU A CA 1
ATOM 1547 C C . LEU A 1 190 ? -0.779 9.246 29.594 1.00 67.31 190 LEU A C 1
ATOM 1549 O O . LEU A 1 190 ? 0.276 9.438 30.192 1.00 67.31 190 LEU A O 1
ATOM 1553 N N . LEU A 1 191 ? -0.986 8.133 28.881 1.00 62.38 191 LEU A N 1
ATOM 1554 C CA . LEU A 1 191 ? 0.014 7.061 28.764 1.00 62.38 191 LEU A CA 1
ATOM 1555 C C . LEU A 1 191 ? 1.288 7.510 28.035 1.00 62.38 191 LEU A C 1
ATOM 1557 O O . LEU A 1 191 ? 2.384 7.107 28.427 1.00 62.38 191 LEU A O 1
ATOM 1561 N N . ALA A 1 192 ? 1.166 8.363 27.016 1.00 66.75 192 ALA A N 1
ATOM 1562 C CA . ALA A 1 192 ? 2.303 8.879 26.256 1.00 66.75 192 ALA A CA 1
ATOM 1563 C C . ALA A 1 192 ? 3.269 9.722 27.101 1.00 66.75 192 ALA A C 1
ATOM 1565 O O . ALA A 1 192 ? 4.450 9.806 26.773 1.00 66.75 192 ALA A O 1
ATOM 1566 N N . HIS A 1 193 ? 2.797 10.300 28.211 1.00 69.69 193 HIS A N 1
ATOM 1567 C CA . HIS A 1 193 ? 3.651 11.034 29.143 1.00 69.69 193 HIS A CA 1
ATOM 1568 C C . HIS A 1 193 ? 4.614 10.117 29.917 1.00 69.69 193 HIS A C 1
ATOM 1570 O O . HIS A 1 193 ? 5.726 10.521 30.249 1.00 69.69 193 HIS A O 1
ATOM 1576 N N . TYR A 1 194 ? 4.201 8.876 30.186 1.00 64.00 194 TYR A N 1
ATOM 1577 C CA . TYR A 1 194 ? 4.950 7.935 31.026 1.00 64.00 194 TYR A CA 1
ATOM 1578 C C . TYR A 1 194 ? 5.656 6.830 30.235 1.00 64.00 194 TYR A C 1
ATOM 1580 O O . TYR A 1 194 ? 6.584 6.205 30.750 1.00 64.00 194 TYR A O 1
ATOM 1588 N N . VAL A 1 195 ? 5.234 6.571 28.995 1.00 60.44 195 VAL A N 1
ATOM 1589 C CA . VAL A 1 195 ? 5.785 5.506 28.155 1.00 60.44 195 VAL A CA 1
ATOM 1590 C C . VAL A 1 195 ? 6.458 6.114 26.919 1.00 60.44 195 VAL A C 1
ATOM 1592 O O . VAL A 1 195 ? 5.772 6.660 26.051 1.00 60.44 195 VAL A O 1
ATOM 1595 N N . PRO A 1 196 ? 7.792 5.996 26.787 1.00 62.12 196 PRO A N 1
ATOM 1596 C CA . PRO A 1 196 ? 8.497 6.517 25.623 1.00 62.12 196 PRO A CA 1
ATOM 1597 C C . PRO A 1 196 ? 8.039 5.818 24.331 1.00 62.12 196 PRO A C 1
ATOM 1599 O O . PRO A 1 196 ? 7.792 4.612 24.312 1.00 62.12 196 PRO A O 1
ATOM 1602 N N . ASN A 1 197 ? 7.992 6.579 23.232 1.00 63.19 197 ASN A N 1
ATOM 1603 C CA . ASN A 1 197 ? 7.598 6.149 21.878 1.00 63.19 197 ASN A CA 1
ATOM 1604 C C . ASN A 1 197 ? 6.101 5.849 21.649 1.00 63.19 197 ASN A C 1
ATOM 1606 O O . ASN A 1 197 ? 5.766 5.226 20.639 1.00 63.19 197 ASN A O 1
ATOM 1610 N N . ILE A 1 198 ? 5.192 6.294 22.522 1.00 66.94 198 ILE A N 1
ATOM 1611 C CA . ILE A 1 198 ? 3.756 6.303 22.197 1.00 66.94 198 ILE A CA 1
ATOM 1612 C C . ILE A 1 198 ? 3.441 7.508 21.307 1.00 66.94 198 ILE A C 1
ATOM 1614 O O . ILE A 1 198 ? 3.826 8.637 21.606 1.00 66.94 198 ILE A O 1
ATOM 1618 N N . VAL A 1 199 ? 2.723 7.264 20.210 1.00 70.56 199 VAL A N 1
ATOM 1619 C CA . VAL A 1 199 ? 2.193 8.328 19.353 1.00 70.56 199 VAL A CA 1
ATOM 1620 C C . VAL A 1 199 ? 0.890 8.835 19.965 1.00 70.56 199 VAL A C 1
ATOM 1622 O O . VAL A 1 199 ? 0.003 8.039 20.245 1.00 70.56 199 VAL A O 1
ATOM 1625 N N . SER A 1 200 ? 0.779 10.144 20.188 1.00 77.00 200 SER A N 1
ATOM 1626 C CA . SER A 1 200 ? -0.410 10.769 20.784 1.00 77.00 200 SER A CA 1
ATOM 1627 C C . SER A 1 200 ? -1.571 10.938 19.800 1.00 77.00 200 SER A C 1
ATOM 1629 O O . SER A 1 200 ? -2.724 10.917 20.221 1.00 77.00 200 SER A O 1
ATOM 1631 N N . ASN A 1 201 ? -1.267 11.088 18.508 1.00 86.50 201 ASN A N 1
ATOM 1632 C CA . ASN A 1 201 ? -2.239 11.174 17.424 1.00 86.50 201 ASN A CA 1
ATOM 1633 C C . ASN A 1 201 ? -2.219 9.888 16.589 1.00 86.50 201 ASN A C 1
ATOM 1635 O O . ASN A 1 201 ? -1.231 9.566 15.930 1.00 86.50 201 ASN A O 1
ATOM 1639 N N . CYS A 1 202 ? -3.322 9.154 16.614 1.00 87.06 202 CYS A N 1
ATOM 1640 C CA . CYS A 1 202 ? -3.530 7.903 15.905 1.00 87.06 202 CYS A CA 1
ATOM 1641 C C . CYS A 1 202 ? -4.310 8.060 14.591 1.00 87.06 202 CYS A C 1
ATOM 1643 O O . CYS A 1 202 ? -4.801 7.060 14.066 1.00 87.06 202 CYS A O 1
ATOM 1645 N N . GLY A 1 203 ? -4.411 9.281 14.051 1.00 91.56 203 GLY A N 1
ATOM 1646 C CA . GLY A 1 203 ? -5.052 9.542 12.765 1.00 91.56 203 GLY A CA 1
ATOM 1647 C C . GLY A 1 203 ? -4.475 8.630 11.686 1.00 91.56 203 GLY A C 1
ATOM 1648 O O . GLY A 1 203 ? -3.252 8.463 11.586 1.00 91.56 203 GLY A O 1
ATOM 1649 N N . LEU A 1 204 ? -5.353 7.986 10.920 1.00 90.12 204 LEU A N 1
ATOM 1650 C CA . LEU A 1 204 ? -4.965 6.944 9.970 1.00 90.12 204 LEU A CA 1
ATOM 1651 C C . LEU A 1 204 ? -4.009 7.479 8.893 1.00 90.12 204 LEU A C 1
ATOM 1653 O O . LEU A 1 204 ? -2.914 6.941 8.715 1.00 90.12 204 LEU A O 1
ATOM 1657 N N . LEU A 1 205 ? -4.393 8.570 8.223 1.00 92.00 205 LEU A N 1
ATOM 1658 C CA . LEU A 1 205 ? -3.562 9.232 7.217 1.00 92.00 205 LEU A CA 1
ATOM 1659 C C . LEU A 1 205 ? -2.420 10.012 7.863 1.00 92.00 205 LEU A C 1
ATOM 1661 O O . LEU A 1 205 ? -1.301 9.953 7.358 1.00 92.00 205 LEU A O 1
ATOM 1665 N N . TYR A 1 206 ? -2.654 10.648 9.016 1.00 91.25 206 TYR A N 1
ATOM 1666 C CA . TYR A 1 206 ? -1.598 11.339 9.765 1.00 91.25 206 TYR A CA 1
ATOM 1667 C C . TYR A 1 206 ? -0.381 10.433 10.017 1.00 91.25 206 TYR A C 1
ATOM 1669 O O . TYR A 1 206 ? 0.765 10.831 9.803 1.00 91.25 206 TYR A O 1
ATOM 1677 N N . ASN A 1 207 ? -0.617 9.182 10.426 1.00 87.06 207 ASN A N 1
ATOM 1678 C CA . ASN A 1 207 ? 0.460 8.228 10.681 1.00 87.06 207 ASN A CA 1
ATOM 1679 C C . ASN A 1 207 ? 1.020 7.586 9.412 1.00 87.06 207 ASN A C 1
ATOM 1681 O O . ASN A 1 207 ? 2.235 7.384 9.329 1.00 87.06 207 ASN A O 1
ATOM 1685 N N . ALA A 1 208 ? 0.170 7.267 8.433 1.00 85.81 208 ALA A N 1
ATOM 1686 C CA . ALA A 1 208 ? 0.612 6.674 7.172 1.00 85.81 208 ALA A CA 1
ATOM 1687 C C . ALA A 1 208 ? 1.542 7.620 6.391 1.00 85.81 208 ALA A C 1
ATOM 1689 O O . ALA A 1 208 ? 2.559 7.183 5.851 1.00 85.81 208 ALA A O 1
ATOM 1690 N N . LEU A 1 209 ? 1.230 8.919 6.401 1.00 88.12 209 LEU A N 1
ATOM 1691 C CA . LEU A 1 209 ? 1.927 9.963 5.646 1.00 88.12 209 LEU A CA 1
ATOM 1692 C C . LEU A 1 209 ? 3.060 10.632 6.428 1.00 88.12 209 LEU A C 1
ATOM 1694 O O . LEU A 1 209 ? 3.700 11.553 5.919 1.00 88.12 209 LEU A O 1
ATOM 1698 N N . ARG A 1 210 ? 3.332 10.185 7.660 1.00 85.19 210 ARG A N 1
ATOM 1699 C CA . ARG A 1 210 ? 4.452 10.706 8.443 1.00 85.19 210 ARG A CA 1
ATOM 1700 C C . ARG A 1 210 ? 5.745 10.576 7.624 1.00 85.19 210 ARG A C 1
ATOM 1702 O O . ARG A 1 210 ? 5.984 9.499 7.075 1.00 85.19 210 ARG A O 1
ATOM 1709 N N . PRO A 1 211 ? 6.601 11.615 7.576 1.00 83.56 211 PRO A N 1
ATOM 1710 C CA . PRO A 1 211 ? 7.861 11.542 6.851 1.00 83.56 211 PRO A CA 1
ATOM 1711 C C . PRO A 1 211 ? 8.695 10.342 7.305 1.00 83.56 211 PRO A C 1
ATOM 1713 O O . PRO A 1 211 ? 8.937 10.148 8.501 1.00 83.56 211 PRO A O 1
ATOM 1716 N N . LYS A 1 212 ? 9.114 9.530 6.336 1.00 85.44 212 LYS A N 1
ATOM 1717 C CA . LYS A 1 212 ? 9.981 8.364 6.519 1.00 85.44 212 LYS A CA 1
ATOM 1718 C C . LYS A 1 212 ? 11.150 8.508 5.557 1.00 85.44 212 LYS A C 1
ATOM 1720 O O . LYS A 1 212 ? 10.949 8.868 4.401 1.00 85.44 212 LYS A O 1
ATOM 1725 N N . ASP A 1 213 ? 12.348 8.166 6.014 1.00 88.19 213 ASP A N 1
ATOM 1726 C CA . ASP A 1 213 ? 13.465 7.978 5.097 1.00 88.19 213 ASP A CA 1
ATOM 1727 C C . ASP A 1 213 ? 13.188 6.737 4.245 1.00 88.19 213 ASP A C 1
ATOM 1729 O O . ASP A 1 213 ? 13.041 5.632 4.774 1.00 88.19 213 ASP A O 1
ATOM 1733 N N . LEU A 1 214 ? 13.080 6.930 2.932 1.00 92.62 214 LEU A N 1
ATOM 1734 C CA . LEU A 1 214 ? 12.883 5.874 1.941 1.00 92.62 214 LEU A CA 1
ATOM 1735 C C . LEU A 1 214 ? 13.998 5.974 0.897 1.00 92.62 214 LEU A C 1
ATOM 1737 O O . LEU A 1 214 ? 13.802 6.483 -0.204 1.00 92.62 214 LEU A O 1
ATOM 1741 N N . ILE A 1 215 ? 15.199 5.549 1.279 1.00 95.62 215 ILE A N 1
ATOM 1742 C CA . ILE A 1 215 ? 16.385 5.607 0.425 1.00 95.62 215 ILE A CA 1
ATOM 1743 C C . ILE A 1 215 ? 16.584 4.245 -0.229 1.00 95.62 215 ILE A C 1
ATOM 1745 O O . ILE A 1 215 ? 16.827 3.254 0.458 1.00 95.62 215 ILE A O 1
ATOM 1749 N N . TYR A 1 216 ? 16.510 4.202 -1.550 1.00 96.00 216 TYR A N 1
ATOM 1750 C CA . TYR A 1 216 ? 16.724 2.998 -2.341 1.00 96.00 216 TYR A CA 1
ATOM 1751 C C . TYR A 1 216 ? 18.050 3.100 -3.083 1.00 96.00 216 TYR A C 1
ATOM 1753 O O . TYR A 1 216 ? 18.395 4.154 -3.613 1.00 96.00 216 TYR A O 1
ATOM 1761 N N . ASN A 1 217 ? 18.778 1.990 -3.146 1.00 96.56 217 ASN A N 1
ATOM 1762 C CA . ASN A 1 217 ? 19.846 1.781 -4.114 1.00 96.56 217 ASN A CA 1
ATOM 1763 C C . ASN A 1 217 ? 19.427 0.624 -5.021 1.00 96.56 217 ASN A C 1
ATOM 1765 O O . ASN A 1 217 ? 19.213 -0.485 -4.523 1.00 96.56 217 ASN A O 1
ATOM 1769 N N . VAL A 1 218 ? 19.302 0.884 -6.320 1.00 96.62 218 VAL A N 1
ATOM 1770 C CA . VAL A 1 218 ? 18.863 -0.102 -7.318 1.00 96.62 218 VAL A CA 1
ATOM 1771 C C . VAL A 1 218 ? 19.914 -0.289 -8.403 1.00 96.62 218 VAL A C 1
ATOM 1773 O O . VAL A 1 218 ? 20.720 0.608 -8.666 1.00 96.62 218 VAL A O 1
ATOM 1776 N N . LYS A 1 219 ? 19.906 -1.465 -9.028 1.00 97.00 219 LYS A N 1
ATOM 1777 C CA . LYS A 1 219 ? 20.787 -1.812 -10.144 1.00 97.00 219 LYS A CA 1
ATOM 1778 C C . LYS A 1 219 ? 20.292 -1.178 -11.444 1.00 97.00 219 LYS A C 1
ATOM 1780 O O . LYS A 1 219 ? 19.108 -1.249 -11.760 1.00 97.00 219 LYS A O 1
ATOM 1785 N N . ILE A 1 220 ? 21.205 -0.601 -12.211 1.00 96.88 220 ILE A N 1
ATOM 1786 C CA . ILE A 1 220 ? 20.983 -0.134 -13.589 1.00 96.88 220 ILE A CA 1
ATOM 1787 C C . ILE A 1 220 ? 22.168 -0.580 -14.450 1.00 96.88 220 ILE A C 1
ATOM 1789 O O . ILE A 1 220 ? 23.089 -1.210 -13.944 1.00 96.88 220 ILE A O 1
ATOM 1793 N N . GLY A 1 221 ? 22.174 -0.264 -15.738 1.00 95.25 221 GLY A N 1
ATOM 1794 C CA . GLY A 1 221 ? 23.313 -0.584 -16.593 1.00 95.25 221 GLY A CA 1
ATOM 1795 C C . GLY A 1 221 ? 23.323 -2.034 -17.067 1.00 95.25 221 GLY A C 1
ATOM 1796 O O . GLY A 1 221 ? 22.726 -2.935 -16.480 1.00 95.25 221 GLY A O 1
ATOM 1797 N N . VAL A 1 222 ? 23.987 -2.245 -18.199 1.00 94.12 222 VAL A N 1
ATOM 1798 C CA . VAL A 1 222 ? 23.987 -3.532 -18.909 1.00 94.12 222 VAL A CA 1
ATOM 1799 C C . VAL A 1 222 ? 24.866 -4.586 -18.234 1.00 94.12 222 VAL A C 1
ATOM 1801 O O . VAL A 1 222 ? 24.597 -5.775 -18.384 1.00 94.12 222 VAL A O 1
ATOM 1804 N N . ASP A 1 223 ? 25.870 -4.161 -17.464 1.00 95.06 223 ASP A N 1
ATOM 1805 C CA . ASP A 1 223 ? 26.852 -5.051 -16.833 1.00 95.06 223 ASP A CA 1
ATOM 1806 C C . ASP A 1 223 ? 26.258 -5.839 -15.656 1.00 95.06 223 ASP A C 1
ATOM 1808 O O . ASP A 1 223 ? 26.743 -6.917 -15.314 1.00 95.06 223 ASP A O 1
ATOM 1812 N N . ASN A 1 224 ? 25.146 -5.359 -15.088 1.00 94.00 224 ASN A N 1
ATOM 1813 C CA . ASN A 1 224 ? 24.375 -6.096 -14.089 1.00 94.00 224 ASN A CA 1
ATOM 1814 C C . ASN A 1 224 ? 23.546 -7.251 -14.676 1.00 94.00 224 ASN A C 1
ATOM 1816 O O . ASN A 1 224 ? 22.996 -8.030 -13.900 1.00 94.00 224 ASN A O 1
ATOM 1820 N N . GLY A 1 225 ? 23.424 -7.359 -16.002 1.00 94.69 225 GLY A N 1
ATOM 1821 C CA . GLY A 1 225 ? 22.422 -8.205 -16.653 1.00 94.69 225 GLY A CA 1
ATOM 1822 C C . GLY A 1 225 ? 21.055 -7.518 -16.705 1.00 94.69 225 GLY A C 1
ATOM 1823 O O . GLY A 1 225 ? 20.616 -6.878 -15.744 1.00 94.69 225 GLY A O 1
ATOM 1824 N N . ILE A 1 226 ? 20.370 -7.618 -17.847 1.00 94.00 226 ILE A N 1
ATOM 1825 C CA . ILE A 1 226 ? 19.098 -6.913 -18.078 1.00 94.00 226 ILE A CA 1
ATOM 1826 C C . ILE A 1 226 ? 17.992 -7.390 -17.127 1.00 94.00 226 ILE A C 1
ATOM 1828 O O . ILE A 1 226 ? 17.162 -6.596 -16.702 1.00 94.00 226 ILE A O 1
ATOM 1832 N N . GLU A 1 227 ? 18.036 -8.654 -16.711 1.00 93.88 227 GLU A N 1
ATOM 1833 C CA . GLU A 1 227 ? 17.126 -9.289 -15.755 1.00 93.88 227 GLU A CA 1
ATOM 1834 C C . GLU A 1 227 ? 17.250 -8.727 -14.330 1.00 93.88 227 GLU A C 1
ATOM 1836 O O . GLU A 1 227 ? 16.398 -8.980 -13.474 1.00 93.88 227 GLU A O 1
ATOM 1841 N N . ASN A 1 228 ? 18.326 -7.981 -14.061 1.00 94.88 228 ASN A N 1
ATOM 1842 C CA . ASN A 1 228 ? 18.583 -7.324 -12.787 1.00 94.88 228 ASN A CA 1
ATOM 1843 C C . ASN A 1 228 ? 18.240 -5.835 -12.793 1.00 94.88 228 ASN A C 1
ATOM 1845 O O . ASN A 1 228 ? 18.401 -5.181 -11.761 1.00 94.88 228 ASN A O 1
ATOM 1849 N N . PHE A 1 229 ? 17.762 -5.302 -13.917 1.00 96.25 229 PHE A N 1
ATOM 1850 C CA . PHE A 1 229 ? 17.376 -3.904 -14.026 1.00 96.25 229 PHE A CA 1
ATOM 1851 C C . PHE A 1 229 ? 16.359 -3.514 -12.942 1.00 96.25 229 PHE A C 1
ATOM 1853 O O . PHE A 1 229 ? 15.369 -4.206 -12.724 1.00 96.25 229 PHE A O 1
ATOM 1860 N N . PHE A 1 230 ? 16.639 -2.420 -12.233 1.00 95.94 230 PHE A N 1
ATOM 1861 C CA . PHE A 1 230 ? 15.868 -1.872 -11.113 1.00 95.94 230 PHE A CA 1
ATOM 1862 C C . PHE A 1 230 ? 15.697 -2.765 -9.874 1.00 95.94 230 PHE A C 1
ATOM 1864 O O . PHE A 1 230 ? 14.989 -2.397 -8.933 1.00 95.94 230 PHE A O 1
ATOM 1871 N N . ARG A 1 231 ? 16.409 -3.895 -9.789 1.00 95.50 231 ARG A N 1
ATOM 1872 C CA . ARG A 1 231 ? 16.446 -4.688 -8.552 1.00 95.50 231 ARG A CA 1
ATOM 1873 C C . ARG A 1 231 ? 17.108 -3.913 -7.424 1.00 95.50 231 ARG A C 1
ATOM 1875 O O . ARG A 1 231 ? 18.132 -3.256 -7.618 1.00 95.50 231 ARG A O 1
ATOM 1882 N N . VAL A 1 232 ? 16.546 -4.033 -6.228 1.00 95.12 232 VAL A N 1
ATOM 1883 C CA . VAL A 1 232 ? 17.016 -3.329 -5.035 1.00 95.12 232 VAL A CA 1
ATOM 1884 C C . VAL A 1 232 ? 18.263 -4.014 -4.480 1.00 95.12 232 VAL A C 1
ATOM 1886 O O . VAL A 1 232 ? 18.229 -5.176 -4.086 1.00 95.12 232 VAL A O 1
ATOM 1889 N N . ASN A 1 233 ? 19.368 -3.273 -4.400 1.00 93.06 233 ASN A N 1
ATOM 1890 C CA . ASN A 1 233 ? 20.554 -3.687 -3.650 1.00 93.06 233 ASN A CA 1
ATOM 1891 C C . ASN A 1 233 ? 20.353 -3.444 -2.153 1.00 93.06 233 ASN A C 1
ATOM 1893 O O . ASN A 1 233 ? 20.626 -4.312 -1.326 1.00 93.06 233 ASN A O 1
ATOM 1897 N N . THR A 1 234 ? 19.904 -2.236 -1.792 1.00 92.56 234 THR A N 1
ATOM 1898 C CA . THR A 1 234 ? 19.646 -1.864 -0.397 1.00 92.56 234 THR A CA 1
ATOM 1899 C C . THR A 1 234 ? 18.470 -0.903 -0.279 1.00 92.56 234 THR A C 1
ATOM 1901 O O . THR A 1 234 ? 18.216 -0.086 -1.163 1.00 92.56 234 THR A O 1
ATOM 1904 N N . PHE A 1 235 ? 17.793 -0.979 0.862 1.00 92.00 235 PHE A N 1
ATOM 1905 C CA . PHE A 1 235 ? 16.781 -0.035 1.313 1.00 92.00 235 PHE A CA 1
ATOM 1906 C C . PHE A 1 235 ? 17.214 0.523 2.670 1.00 92.00 235 PHE A C 1
ATOM 1908 O O . PHE A 1 235 ? 17.493 -0.234 3.604 1.00 92.00 235 PHE A O 1
ATOM 1915 N N . ASN A 1 236 ? 17.325 1.846 2.784 1.00 92.06 236 ASN A N 1
ATOM 1916 C CA . ASN A 1 236 ? 17.855 2.548 3.954 1.00 92.06 236 ASN A CA 1
ATOM 1917 C C . ASN A 1 236 ? 19.203 1.980 4.430 1.00 92.06 236 ASN A C 1
ATOM 1919 O O . ASN A 1 236 ? 19.416 1.762 5.627 1.00 92.06 236 ASN A O 1
ATOM 1923 N N . ASN A 1 237 ? 20.100 1.709 3.474 1.00 90.06 237 ASN A N 1
ATOM 1924 C CA . ASN A 1 237 ? 21.421 1.104 3.680 1.00 90.06 237 ASN A CA 1
ATOM 1925 C C . ASN A 1 237 ? 21.381 -0.295 4.326 1.00 90.06 237 ASN A C 1
ATOM 1927 O O . ASN A 1 237 ? 22.321 -0.703 5.012 1.00 90.06 237 ASN A O 1
ATOM 1931 N N . LYS A 1 238 ? 20.278 -1.033 4.149 1.00 86.94 238 LYS A N 1
ATOM 1932 C CA . LYS A 1 238 ? 20.075 -2.383 4.691 1.00 86.94 238 LYS A CA 1
ATOM 1933 C C . LYS A 1 238 ? 19.505 -3.321 3.631 1.00 86.94 238 LYS A C 1
ATOM 1935 O O . LYS A 1 238 ? 18.876 -2.888 2.675 1.00 86.94 238 LYS A O 1
ATOM 1940 N N . THR A 1 239 ? 19.704 -4.618 3.838 1.00 83.31 239 THR A N 1
ATOM 1941 C CA . THR A 1 239 ? 19.213 -5.705 2.967 1.00 83.31 239 THR A CA 1
ATOM 1942 C C . THR A 1 239 ? 18.004 -6.447 3.557 1.00 83.31 239 THR A C 1
ATOM 1944 O O . THR A 1 239 ? 17.558 -7.464 3.030 1.00 83.31 239 THR A O 1
ATOM 1947 N N . TYR A 1 240 ? 17.467 -5.953 4.675 1.00 76.88 240 TYR A N 1
ATOM 1948 C CA . TYR A 1 240 ? 16.327 -6.521 5.395 1.00 76.88 240 TYR A CA 1
ATOM 1949 C C . TYR A 1 240 ? 15.582 -5.426 6.167 1.00 76.88 240 TYR A C 1
ATOM 1951 O O . TYR A 1 240 ? 16.163 -4.383 6.486 1.00 76.88 240 TYR A O 1
ATOM 1959 N N . PHE A 1 241 ? 14.331 -5.691 6.555 1.00 75.44 241 PHE A N 1
ATOM 1960 C CA . PHE A 1 241 ? 13.561 -4.806 7.437 1.00 75.44 241 PHE A CA 1
ATOM 1961 C C . PHE A 1 241 ? 13.999 -4.940 8.908 1.00 75.44 241 PHE A C 1
ATOM 1963 O O . PHE A 1 241 ? 13.794 -5.995 9.522 1.00 75.44 241 PHE A O 1
ATOM 1970 N N . PRO A 1 242 ? 14.551 -3.887 9.545 1.00 70.94 242 PRO A N 1
ATOM 1971 C CA . PRO A 1 242 ? 14.987 -3.942 10.946 1.00 70.94 242 PRO A CA 1
ATOM 1972 C C . PRO A 1 242 ? 13.884 -4.318 11.933 1.00 70.94 242 PRO A C 1
ATOM 1974 O O . PRO A 1 242 ? 14.154 -4.985 12.931 1.00 70.94 242 PRO A O 1
ATOM 1977 N N . GLN A 1 243 ? 12.648 -3.906 11.649 1.00 68.19 243 GLN A N 1
ATOM 1978 C CA . GLN A 1 243 ? 11.458 -4.162 12.463 1.00 68.19 243 GLN A CA 1
ATOM 1979 C C . GLN A 1 243 ? 11.198 -5.664 12.627 1.00 68.19 243 GLN A C 1
ATOM 1981 O O . GLN A 1 243 ? 10.626 -6.095 13.623 1.00 68.19 243 GLN A O 1
ATOM 1986 N N . GLN A 1 244 ? 11.686 -6.471 11.687 1.00 65.25 244 GLN A N 1
ATOM 1987 C CA . GLN A 1 244 ? 11.521 -7.916 11.679 1.00 65.25 244 GLN A CA 1
ATOM 1988 C C . GLN A 1 244 ? 12.805 -8.658 12.087 1.00 65.25 244 GLN A C 1
ATOM 1990 O O . GLN A 1 244 ? 12.872 -9.881 11.999 1.00 65.25 244 GLN A O 1
ATOM 1995 N N . ARG A 1 245 ? 13.819 -7.963 12.632 1.00 62.59 245 ARG A N 1
ATOM 1996 C CA . ARG A 1 245 ? 15.107 -8.557 13.053 1.00 62.59 245 ARG A CA 1
ATOM 1997 C C . ARG A 1 245 ? 14.950 -9.732 14.025 1.00 62.59 245 ARG A C 1
ATOM 1999 O O . ARG A 1 245 ? 15.738 -10.673 13.975 1.00 62.59 245 ARG A O 1
ATOM 2006 N N . ALA A 1 246 ? 13.958 -9.685 14.917 1.00 60.72 246 ALA A N 1
ATOM 2007 C CA . ALA A 1 246 ? 13.669 -10.781 15.845 1.00 60.72 246 ALA A CA 1
ATOM 2008 C C . ALA A 1 246 ? 13.103 -12.024 15.135 1.00 60.72 246 ALA A C 1
ATOM 2010 O O . ALA A 1 246 ? 13.401 -13.140 15.556 1.00 60.72 246 ALA A O 1
ATOM 2011 N N . TYR A 1 247 ? 12.336 -11.827 14.058 1.00 58.78 247 TYR A N 1
ATOM 2012 C CA . TYR A 1 247 ? 11.821 -12.893 13.202 1.00 58.78 247 TYR A CA 1
ATOM 2013 C C . TYR A 1 247 ? 12.936 -13.471 12.326 1.00 58.78 247 TYR A C 1
ATOM 2015 O O . TYR A 1 247 ? 13.140 -14.674 12.351 1.00 58.78 247 TYR A O 1
ATOM 2023 N N . VAL A 1 248 ? 13.759 -12.630 11.684 1.00 58.84 248 VAL A N 1
ATOM 2024 C CA . VAL A 1 248 ? 14.906 -13.066 10.853 1.00 58.84 248 VAL A CA 1
ATOM 2025 C C . VAL A 1 248 ? 15.874 -13.974 11.621 1.00 58.84 248 VAL A C 1
ATOM 2027 O O . VAL A 1 248 ? 16.396 -14.931 11.066 1.00 58.84 248 VAL A O 1
ATOM 2030 N N . LYS A 1 249 ? 16.099 -13.718 12.916 1.00 59.72 249 LYS A N 1
ATOM 2031 C CA . LYS A 1 249 ? 16.955 -14.573 13.760 1.00 59.72 249 LYS A CA 1
ATOM 2032 C C . LYS A 1 249 ? 16.352 -15.947 14.084 1.00 59.72 249 LYS A C 1
ATOM 2034 O O . LYS A 1 249 ? 17.095 -16.834 14.490 1.00 59.72 249 LYS A O 1
ATOM 2039 N N . ARG A 1 250 ? 15.027 -16.095 13.996 1.00 55.25 250 ARG A N 1
ATOM 2040 C CA . ARG A 1 250 ? 14.287 -17.321 14.347 1.00 55.25 250 ARG A CA 1
ATOM 2041 C C . ARG A 1 250 ? 13.759 -18.072 13.129 1.00 55.25 250 ARG A C 1
ATOM 2043 O O . ARG A 1 250 ? 13.521 -19.269 13.252 1.00 55.25 250 ARG A O 1
ATOM 2050 N N . ALA A 1 251 ? 13.571 -17.379 12.008 1.00 53.56 251 ALA A N 1
ATOM 2051 C CA . ALA A 1 251 ? 13.088 -17.942 10.763 1.00 53.56 251 ALA A CA 1
ATOM 2052 C C . ALA A 1 251 ? 14.052 -19.045 10.327 1.00 53.56 251 ALA A C 1
ATOM 2054 O O . ALA A 1 251 ? 15.228 -18.799 10.040 1.00 53.56 251 ALA A O 1
ATOM 2055 N N . LYS A 1 252 ? 13.564 -20.287 10.315 1.00 50.41 252 LYS A N 1
ATOM 2056 C CA . LYS A 1 252 ? 14.283 -21.359 9.630 1.00 50.41 252 LYS A CA 1
ATOM 2057 C C . LYS A 1 252 ? 14.246 -21.033 8.139 1.00 50.41 252 LYS A C 1
ATOM 2059 O O . LYS A 1 252 ? 13.292 -20.431 7.660 1.00 50.41 252 LYS A O 1
ATOM 2064 N N . LYS A 1 253 ? 15.256 -21.471 7.383 1.00 46.59 253 LYS A N 1
ATOM 2065 C CA . LYS A 1 253 ? 15.345 -21.285 5.917 1.00 46.59 253 LYS A CA 1
ATOM 2066 C C . LYS A 1 253 ? 14.095 -21.787 5.151 1.00 46.59 253 LYS A C 1
ATOM 2068 O O . LYS A 1 253 ? 13.961 -21.491 3.975 1.00 46.59 253 LYS A O 1
ATOM 2073 N N . SER A 1 254 ? 13.219 -22.542 5.823 1.00 39.94 254 SER A N 1
ATOM 2074 C CA . SER A 1 254 ? 11.961 -23.122 5.348 1.00 39.94 254 SER A CA 1
ATOM 2075 C C . SER A 1 254 ? 10.683 -22.385 5.784 1.00 39.94 254 SER A C 1
ATOM 2077 O O . SER A 1 254 ? 9.601 -22.870 5.474 1.00 39.94 254 SER A O 1
ATOM 2079 N N . ASP A 1 255 ? 10.751 -21.281 6.540 1.00 48.00 255 ASP A N 1
ATOM 2080 C CA . ASP A 1 255 ? 9.550 -20.495 6.872 1.00 48.00 255 ASP A CA 1
ATOM 2081 C C . ASP A 1 255 ? 9.175 -19.610 5.670 1.00 48.00 255 ASP A C 1
ATOM 2083 O O . ASP A 1 255 ? 9.406 -18.403 5.643 1.00 48.00 255 ASP A O 1
ATOM 2087 N N . GLU A 1 256 ? 8.592 -20.250 4.657 1.00 45.75 256 GLU A N 1
ATOM 2088 C CA . GLU A 1 256 ? 8.074 -19.681 3.401 1.00 45.75 256 GLU A CA 1
ATOM 2089 C C . GLU A 1 256 ? 7.040 -18.555 3.592 1.00 45.75 256 GLU A C 1
ATOM 2091 O O . GLU A 1 256 ? 6.675 -17.873 2.639 1.00 45.75 256 GLU A O 1
ATOM 2096 N N . HIS A 1 257 ? 6.534 -18.341 4.809 1.00 50.28 257 HIS A N 1
ATOM 2097 C CA . HIS A 1 257 ? 5.280 -17.616 5.000 1.00 50.28 257 HIS A CA 1
ATOM 2098 C C . HIS A 1 257 ? 5.403 -16.093 5.183 1.00 50.28 257 HIS A C 1
ATOM 2100 O O . HIS A 1 257 ? 4.383 -15.415 5.276 1.00 50.28 257 HIS A O 1
ATOM 2106 N N . CYS A 1 258 ? 6.611 -15.523 5.229 1.00 54.84 258 CYS A N 1
ATOM 2107 C CA . CYS A 1 258 ? 6.809 -14.065 5.216 1.00 54.84 258 CYS A CA 1
ATOM 2108 C C . CYS A 1 258 ? 8.246 -13.716 4.782 1.00 54.84 258 CYS A C 1
ATOM 2110 O O . CYS A 1 258 ? 9.123 -13.596 5.641 1.00 54.84 258 CYS A O 1
ATOM 2112 N N . PRO A 1 259 ? 8.529 -13.551 3.476 1.00 54.97 259 PRO A N 1
ATOM 2113 C CA . PRO A 1 259 ? 9.860 -13.165 3.019 1.00 54.97 259 PRO A CA 1
ATOM 2114 C C . PRO A 1 259 ? 10.213 -11.738 3.480 1.00 54.97 259 PRO A C 1
ATOM 2116 O O . PRO A 1 259 ? 9.676 -10.731 3.016 1.00 54.97 259 PRO A O 1
ATOM 2119 N N . VAL A 1 260 ? 11.142 -11.671 4.436 1.00 59.62 260 VAL A N 1
ATOM 2120 C CA . VAL A 1 260 ? 11.684 -10.442 5.062 1.00 59.62 260 VAL A CA 1
ATOM 2121 C C . VAL A 1 260 ? 12.940 -9.929 4.345 1.00 59.62 260 VAL A C 1
ATOM 2123 O O . VAL A 1 260 ? 13.472 -8.857 4.650 1.00 59.62 260 VAL A O 1
ATOM 2126 N N . ILE A 1 261 ? 13.458 -10.741 3.429 1.00 64.62 261 ILE A N 1
ATOM 2127 C CA . ILE A 1 261 ? 14.709 -10.507 2.723 1.00 64.62 261 ILE A CA 1
ATOM 2128 C C . ILE A 1 261 ? 14.389 -9.634 1.509 1.00 64.62 261 ILE A C 1
ATOM 2130 O O . ILE A 1 261 ? 13.459 -9.930 0.767 1.00 64.62 261 ILE A O 1
ATOM 2134 N N . LEU A 1 262 ? 15.135 -8.540 1.341 1.00 74.38 262 LEU A N 1
ATOM 2135 C CA . LEU A 1 262 ? 14.971 -7.611 0.212 1.00 74.38 262 LEU A CA 1
ATOM 2136 C C . LEU A 1 262 ? 15.637 -8.115 -1.076 1.00 74.38 262 LEU A C 1
ATOM 2138 O O . LEU A 1 262 ? 15.523 -7.483 -2.123 1.00 74.38 262 LEU A O 1
ATOM 2142 N N . ASP A 1 263 ? 16.353 -9.233 -0.990 1.00 69.38 263 ASP A N 1
ATOM 2143 C CA . ASP A 1 263 ? 16.928 -9.921 -2.139 1.00 69.38 263 ASP A CA 1
ATOM 2144 C C . ASP A 1 263 ? 15.819 -10.266 -3.144 1.00 69.38 263 ASP A C 1
ATOM 2146 O O . ASP A 1 263 ? 14.707 -10.626 -2.758 1.00 69.38 263 ASP A O 1
ATOM 2150 N N . ASN A 1 264 ? 16.119 -10.118 -4.433 1.00 84.19 264 ASN A N 1
ATOM 2151 C CA . ASN A 1 264 ? 15.194 -10.362 -5.538 1.00 84.19 264 ASN A CA 1
ATOM 2152 C C . ASN A 1 264 ? 13.926 -9.472 -5.542 1.00 84.19 264 ASN A C 1
ATOM 2154 O O . ASN A 1 264 ? 12.930 -9.841 -6.165 1.00 84.19 264 ASN A O 1
ATOM 2158 N N . SER A 1 265 ? 13.950 -8.309 -4.874 1.00 91.56 265 SER A N 1
ATOM 2159 C CA . SER A 1 265 ? 12.814 -7.375 -4.824 1.00 91.56 265 SER A CA 1
ATOM 2160 C C . SER A 1 265 ? 13.031 -6.071 -5.605 1.00 91.56 265 SER A C 1
ATOM 2162 O O . SER A 1 265 ? 14.161 -5.670 -5.896 1.00 91.56 265 SER A O 1
ATOM 2164 N N . PHE A 1 266 ? 11.921 -5.416 -5.939 1.00 94.19 266 PHE A N 1
ATOM 2165 C CA . PHE A 1 266 ? 11.830 -4.152 -6.662 1.00 94.19 266 PHE A CA 1
ATOM 2166 C C . PHE A 1 266 ? 11.175 -3.084 -5.788 1.00 94.19 266 PHE A C 1
ATOM 2168 O O . PHE A 1 266 ? 10.371 -3.379 -4.899 1.00 94.19 266 PHE A O 1
ATOM 2175 N N . ASP A 1 267 ? 11.474 -1.821 -6.072 1.00 91.31 267 ASP A N 1
ATOM 2176 C CA . ASP A 1 267 ? 10.797 -0.687 -5.442 1.00 91.31 267 ASP A CA 1
ATOM 2177 C C . ASP A 1 267 ? 9.409 -0.414 -6.050 1.00 91.31 267 ASP A C 1
ATOM 2179 O O . ASP A 1 267 ? 8.714 0.494 -5.595 1.00 91.31 267 ASP A O 1
ATOM 2183 N N . ASN A 1 268 ? 9.008 -1.195 -7.061 1.00 89.81 268 ASN A N 1
ATOM 2184 C CA . ASN A 1 268 ? 7.752 -1.041 -7.786 1.00 89.81 268 ASN A CA 1
ATOM 2185 C C . ASN A 1 268 ? 7.664 0.294 -8.550 1.00 89.81 268 ASN A C 1
ATOM 2187 O O . ASN A 1 268 ? 6.646 0.978 -8.536 1.00 89.81 268 ASN A O 1
ATOM 2191 N N . SER A 1 269 ? 8.761 0.727 -9.163 1.00 90.75 269 SER A N 1
ATOM 2192 C CA . SER A 1 269 ? 8.732 1.855 -10.101 1.00 90.75 269 SER A CA 1
ATOM 2193 C C . SER A 1 269 ? 9.023 1.425 -11.536 1.00 90.75 269 SER A C 1
ATOM 2195 O O . SER A 1 269 ? 8.409 1.947 -12.463 1.00 90.75 269 SER A O 1
ATOM 2197 N N . LEU A 1 270 ? 9.927 0.462 -11.710 1.00 93.50 270 LEU A N 1
ATOM 2198 C CA . LEU A 1 270 ? 10.306 -0.153 -12.977 1.00 93.50 270 LEU A CA 1
ATOM 2199 C C . LEU A 1 270 ? 10.667 -1.626 -12.736 1.00 93.50 270 LEU A C 1
ATOM 2201 O O . LEU A 1 270 ? 11.079 -2.000 -11.634 1.00 93.50 270 LEU A O 1
ATOM 2205 N N . PHE A 1 271 ? 10.533 -2.442 -13.777 1.00 95.69 271 PHE A N 1
ATOM 2206 C CA . PHE A 1 271 ? 10.836 -3.872 -13.777 1.00 95.69 271 PHE A CA 1
ATOM 2207 C C . PHE A 1 271 ? 11.795 -4.224 -14.920 1.00 95.69 271 PHE A C 1
ATOM 2209 O O . PHE A 1 271 ? 11.990 -3.413 -15.827 1.00 95.69 271 PHE A O 1
ATOM 2216 N N . PRO A 1 272 ? 12.406 -5.421 -14.907 1.00 95.62 272 PRO A N 1
ATOM 2217 C CA . PRO A 1 272 ? 13.267 -5.859 -15.990 1.00 95.62 272 PRO A CA 1
ATOM 2218 C C . PRO A 1 272 ? 12.511 -5.949 -17.325 1.00 95.62 272 PRO A C 1
ATOM 2220 O O . PRO A 1 272 ? 11.328 -6.291 -17.334 1.00 95.62 272 PRO A O 1
ATOM 2223 N N . PRO A 1 273 ? 13.180 -5.680 -18.458 1.00 94.50 273 PRO A N 1
ATOM 2224 C CA . PRO A 1 273 ? 12.609 -5.891 -19.783 1.00 94.50 273 PRO A CA 1
ATOM 2225 C C . PRO A 1 273 ? 12.460 -7.388 -20.093 1.00 94.50 273 PRO A C 1
ATOM 2227 O O . PRO A 1 273 ? 13.118 -8.230 -19.480 1.00 94.50 273 PRO A O 1
ATOM 2230 N N . LEU A 1 274 ? 11.673 -7.703 -21.126 1.00 93.44 274 LEU A N 1
ATOM 2231 C CA . LEU A 1 274 ? 11.426 -9.064 -21.625 1.00 93.44 274 LEU A CA 1
ATOM 2232 C C . LEU A 1 274 ? 10.788 -10.003 -20.588 1.00 93.44 274 LEU A C 1
ATOM 2234 O O . LEU A 1 274 ? 11.202 -11.153 -20.438 1.00 93.44 274 LEU A O 1
ATOM 2238 N N . LEU A 1 275 ? 9.767 -9.512 -19.886 1.00 95.00 275 LEU A N 1
ATOM 2239 C CA . LEU A 1 275 ? 9.009 -10.303 -18.923 1.00 95.00 275 LEU A CA 1
ATOM 2240 C C . LEU A 1 275 ? 8.291 -11.479 -19.602 1.00 95.00 275 LEU A C 1
ATOM 2242 O O . LEU A 1 275 ? 7.697 -11.352 -20.678 1.00 95.00 275 LEU A O 1
ATOM 2246 N N . THR A 1 276 ? 8.278 -12.611 -18.907 1.00 95.94 276 THR A N 1
ATOM 2247 C CA . THR A 1 276 ? 7.431 -13.773 -19.206 1.00 95.94 276 THR A CA 1
ATOM 2248 C C . THR A 1 276 ? 6.486 -14.045 -18.029 1.00 95.94 276 THR A C 1
ATOM 2250 O O . THR A 1 276 ? 6.790 -13.604 -16.917 1.00 95.94 276 THR A O 1
ATOM 2253 N N . PRO A 1 277 ? 5.381 -14.790 -18.218 1.00 94.75 277 PRO A N 1
ATOM 2254 C CA . PRO A 1 277 ? 4.475 -15.166 -17.124 1.00 94.75 277 PRO A CA 1
ATOM 2255 C C . PRO A 1 277 ? 5.150 -15.894 -15.946 1.00 94.75 277 PRO A C 1
ATOM 2257 O O . PRO A 1 277 ? 4.643 -15.886 -14.828 1.00 94.75 277 PRO A O 1
ATOM 2260 N N . GLU A 1 278 ? 6.301 -16.531 -16.176 1.00 94.06 278 GLU A N 1
ATOM 2261 C CA . GLU A 1 278 ? 7.092 -17.229 -15.155 1.00 94.06 278 GLU A CA 1
ATOM 2262 C C . GLU A 1 278 ? 8.078 -16.312 -14.414 1.00 94.06 278 GLU A C 1
ATOM 2264 O O . GLU A 1 278 ? 8.731 -16.746 -13.462 1.00 94.06 278 GLU A O 1
ATOM 2269 N N . THR A 1 279 ? 8.231 -15.060 -14.854 1.00 93.44 279 THR A N 1
ATOM 2270 C CA . THR A 1 279 ? 9.188 -14.123 -14.261 1.00 93.44 279 THR A CA 1
ATOM 2271 C C . THR A 1 279 ? 8.748 -13.742 -12.851 1.00 93.44 279 THR A C 1
ATOM 2273 O O . THR A 1 279 ? 7.682 -13.172 -12.644 1.00 93.44 279 THR A O 1
ATOM 2276 N N . GLU A 1 280 ? 9.586 -14.027 -11.854 1.00 91.06 280 GLU A N 1
ATOM 2277 C CA . GLU A 1 280 ? 9.256 -13.708 -10.467 1.00 91.06 280 GLU A CA 1
ATOM 2278 C C . GLU A 1 280 ? 9.459 -12.224 -10.155 1.00 91.06 280 GLU A C 1
ATOM 2280 O O . GLU A 1 280 ? 10.586 -11.715 -10.139 1.00 91.06 280 GLU A O 1
ATOM 2285 N N . LEU A 1 281 ? 8.358 -11.547 -9.830 1.00 93.38 281 LEU A N 1
ATOM 2286 C CA . LEU A 1 281 ? 8.348 -10.144 -9.443 1.00 93.38 281 LEU A CA 1
ATOM 2287 C C . LEU A 1 281 ? 7.928 -10.008 -7.976 1.00 93.38 281 LEU A C 1
ATOM 2289 O O . LEU A 1 281 ? 6.803 -10.326 -7.595 1.00 93.38 281 LEU A O 1
ATOM 2293 N N . ASN A 1 282 ? 8.841 -9.519 -7.136 1.00 92.19 282 ASN A N 1
ATOM 2294 C CA . ASN A 1 282 ? 8.570 -9.220 -5.730 1.00 92.19 282 ASN A CA 1
ATOM 2295 C C . ASN A 1 282 ? 8.730 -7.723 -5.487 1.00 92.19 282 ASN A C 1
ATOM 2297 O O . ASN A 1 282 ? 9.765 -7.156 -5.822 1.00 92.19 282 ASN A O 1
ATOM 2301 N N . ILE A 1 283 ? 7.750 -7.080 -4.866 1.00 91.81 283 ILE A N 1
ATOM 2302 C CA . ILE A 1 283 ? 7.770 -5.639 -4.605 1.00 91.81 283 ILE A CA 1
ATOM 2303 C C . ILE A 1 283 ? 7.905 -5.336 -3.119 1.00 91.81 283 ILE A C 1
ATOM 2305 O O . ILE A 1 283 ? 7.370 -6.046 -2.267 1.00 91.81 283 ILE A O 1
ATOM 2309 N N . ILE A 1 284 ? 8.611 -4.260 -2.790 1.00 89.69 284 ILE A N 1
ATOM 2310 C CA . ILE A 1 284 ? 8.735 -3.773 -1.419 1.00 89.69 284 ILE A CA 1
ATOM 2311 C C . ILE A 1 284 ? 7.458 -3.026 -1.013 1.00 89.69 284 ILE A C 1
ATOM 2313 O O . ILE A 1 284 ? 7.141 -1.971 -1.552 1.00 89.69 284 ILE A O 1
ATOM 2317 N N . ALA A 1 285 ? 6.763 -3.533 0.007 1.00 86.50 285 ALA A N 1
ATOM 2318 C CA . ALA A 1 285 ? 5.619 -2.871 0.626 1.00 86.50 285 ALA A CA 1
ATOM 2319 C C . ALA A 1 285 ? 6.032 -2.246 1.966 1.00 86.50 285 ALA A C 1
ATOM 2321 O O . ALA A 1 285 ? 5.910 -2.861 3.032 1.00 86.50 285 ALA A O 1
ATOM 2322 N N . THR A 1 286 ? 6.517 -1.003 1.914 1.00 83.88 286 THR A N 1
ATOM 2323 C CA . THR A 1 286 ? 7.069 -0.268 3.068 1.00 83.88 286 THR A CA 1
ATOM 2324 C C . THR A 1 286 ? 6.094 -0.168 4.238 1.00 83.88 286 THR A C 1
ATOM 2326 O O . THR A 1 286 ? 6.490 -0.387 5.382 1.00 83.88 286 THR A O 1
ATOM 2329 N N . GLU A 1 287 ? 4.812 0.076 3.961 1.00 79.12 287 GLU A N 1
ATOM 2330 C CA . GLU A 1 287 ? 3.767 0.228 4.984 1.00 79.12 287 GLU A CA 1
ATOM 2331 C C . GLU A 1 287 ? 3.515 -1.053 5.785 1.00 79.12 287 GLU A C 1
ATOM 2333 O O . GLU A 1 287 ? 3.142 -1.004 6.954 1.00 79.12 287 GLU A O 1
ATOM 2338 N N . SER A 1 288 ? 3.787 -2.214 5.187 1.00 76.38 288 SER A N 1
ATOM 2339 C CA . SER A 1 288 ? 3.638 -3.512 5.848 1.00 76.38 288 SER A CA 1
ATOM 2340 C C . SER A 1 288 ? 4.978 -4.159 6.232 1.00 76.38 288 SER A C 1
ATOM 2342 O O . SER A 1 288 ? 4.975 -5.279 6.752 1.00 76.38 288 SER A O 1
ATOM 2344 N N . CYS A 1 289 ? 6.097 -3.444 6.025 1.00 79.88 289 CYS A N 1
ATOM 2345 C CA . CYS A 1 289 ? 7.475 -3.839 6.347 1.00 79.88 289 CYS A CA 1
ATOM 2346 C C . CYS A 1 289 ? 7.881 -5.219 5.801 1.00 79.88 289 CYS A C 1
ATOM 2348 O O . CYS A 1 289 ? 8.465 -6.023 6.529 1.00 79.88 289 CYS A O 1
ATOM 2350 N N . ARG A 1 290 ? 7.537 -5.516 4.544 1.00 81.69 290 ARG A N 1
ATOM 2351 C CA . ARG A 1 290 ? 7.804 -6.813 3.898 1.00 81.69 290 ARG A CA 1
ATOM 2352 C C . ARG A 1 290 ? 7.786 -6.709 2.374 1.00 81.69 290 ARG A C 1
ATOM 2354 O O . ARG A 1 290 ? 7.547 -5.632 1.831 1.00 81.69 290 ARG A O 1
ATOM 2361 N N . THR A 1 291 ? 8.022 -7.833 1.705 1.00 85.06 291 THR A N 1
ATOM 2362 C CA . THR A 1 291 ? 7.890 -7.962 0.250 1.00 85.06 291 THR A CA 1
ATOM 2363 C C . THR A 1 291 ? 6.570 -8.646 -0.125 1.00 85.06 291 THR A C 1
ATOM 2365 O O . THR A 1 291 ? 6.064 -9.471 0.640 1.00 85.06 291 THR A O 1
ATOM 2368 N N . LEU A 1 292 ? 5.988 -8.278 -1.270 1.00 87.62 292 LEU A N 1
ATOM 2369 C CA . LEU A 1 292 ? 4.793 -8.905 -1.846 1.00 87.62 292 LEU A CA 1
ATOM 2370 C C . LEU A 1 292 ? 5.148 -9.510 -3.197 1.00 87.62 292 LEU A C 1
ATOM 2372 O O . LEU A 1 292 ? 5.708 -8.819 -4.044 1.00 87.62 292 LEU A O 1
ATOM 2376 N N . LYS A 1 293 ? 4.776 -10.770 -3.414 1.00 90.19 293 LYS A N 1
ATOM 2377 C CA . LYS A 1 293 ? 4.872 -11.396 -4.731 1.00 90.19 293 LYS A CA 1
ATOM 2378 C C . LYS A 1 293 ? 3.735 -10.901 -5.621 1.00 90.19 293 LYS A C 1
ATOM 2380 O O . LYS A 1 293 ? 2.576 -10.933 -5.190 1.00 90.19 293 LYS A O 1
ATOM 2385 N N . LEU A 1 294 ? 4.077 -10.462 -6.824 1.00 92.81 294 LEU A N 1
ATOM 2386 C CA . LEU A 1 294 ? 3.157 -10.241 -7.931 1.00 92.81 294 LEU A CA 1
ATOM 2387 C C . LEU A 1 294 ? 2.966 -11.576 -8.659 1.00 92.81 294 LEU A C 1
ATOM 2389 O O . LEU A 1 294 ? 3.947 -12.240 -8.995 1.00 92.81 294 LEU A O 1
ATOM 2393 N N . ASN A 1 295 ? 1.715 -12.009 -8.800 1.00 93.19 295 ASN A N 1
ATOM 2394 C CA . ASN A 1 295 ? 1.379 -13.242 -9.501 1.0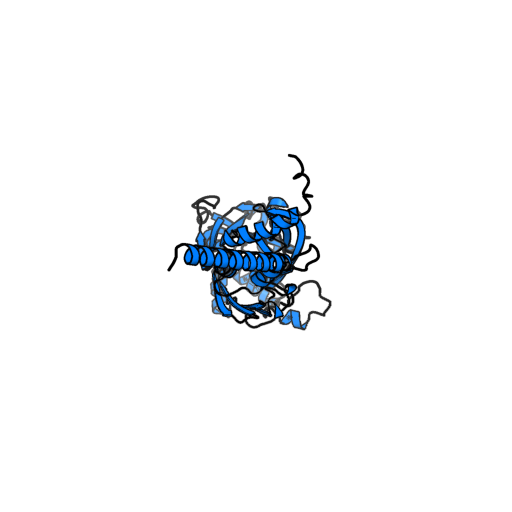0 93.19 295 ASN A CA 1
ATOM 2395 C C . ASN A 1 295 ? 0.694 -12.913 -10.822 1.00 93.19 295 ASN A C 1
ATOM 2397 O O . ASN A 1 295 ? -0.339 -12.233 -10.817 1.00 93.19 295 ASN A O 1
ATOM 2401 N N . TYR A 1 296 ? 1.221 -13.474 -11.907 1.00 96.00 296 TYR A N 1
ATOM 2402 C CA . TYR A 1 296 ? 0.627 -13.348 -13.226 1.00 96.00 296 TYR A CA 1
ATOM 2403 C C . TYR A 1 296 ? -0.797 -13.914 -13.210 1.00 96.00 296 TYR A C 1
ATOM 2405 O O . TYR A 1 296 ? -1.024 -15.043 -12.763 1.00 96.00 296 TYR A O 1
ATOM 2413 N N . ASP A 1 297 ? -1.758 -13.127 -13.692 1.00 94.62 297 ASP A N 1
ATOM 2414 C CA . ASP A 1 297 ? -3.155 -13.542 -13.853 1.00 94.62 297 ASP A CA 1
ATOM 2415 C C . ASP A 1 297 ? -3.474 -13.810 -15.326 1.00 94.62 297 ASP A C 1
ATOM 2417 O O . ASP A 1 297 ? -3.939 -14.898 -15.669 1.00 94.62 297 ASP A O 1
ATOM 2421 N N . ARG A 1 298 ? -3.248 -12.816 -16.199 1.00 96.00 298 ARG A N 1
ATOM 2422 C CA . ARG A 1 298 ? -3.585 -12.896 -17.630 1.00 96.00 298 ARG A CA 1
ATOM 2423 C C . ARG A 1 298 ? -2.987 -11.767 -18.468 1.00 96.00 298 ARG A C 1
ATOM 2425 O O . ARG A 1 298 ? -2.630 -10.711 -17.947 1.00 96.00 298 ARG A O 1
ATOM 2432 N N . ASP A 1 299 ? -3.029 -11.953 -19.782 1.00 97.00 299 ASP A N 1
ATOM 2433 C CA . ASP A 1 299 ? -2.757 -10.905 -20.766 1.00 97.00 299 ASP A CA 1
ATOM 2434 C C . ASP A 1 299 ? -3.921 -9.905 -20.854 1.00 97.00 299 ASP A C 1
ATOM 2436 O O . ASP A 1 299 ? -5.101 -10.272 -20.808 1.00 97.00 299 ASP A O 1
ATOM 2440 N N . VAL A 1 300 ? -3.588 -8.626 -21.009 1.00 96.00 300 VAL A N 1
ATOM 2441 C CA . VAL A 1 300 ? -4.534 -7.517 -21.169 1.00 96.00 300 VAL A CA 1
ATOM 2442 C C . VAL A 1 300 ? -4.014 -6.505 -22.190 1.00 96.00 300 VAL A C 1
ATOM 2444 O O . VAL A 1 300 ? -2.831 -6.473 -22.518 1.00 96.00 300 VAL A O 1
ATOM 2447 N N . VAL A 1 301 ? -4.905 -5.646 -22.685 1.00 93.31 301 VAL A N 1
ATOM 2448 C CA . VAL A 1 301 ? -4.522 -4.473 -23.480 1.00 93.31 301 VAL A CA 1
ATOM 2449 C C . VAL A 1 301 ? -4.765 -3.228 -22.639 1.00 93.31 301 VAL A C 1
AT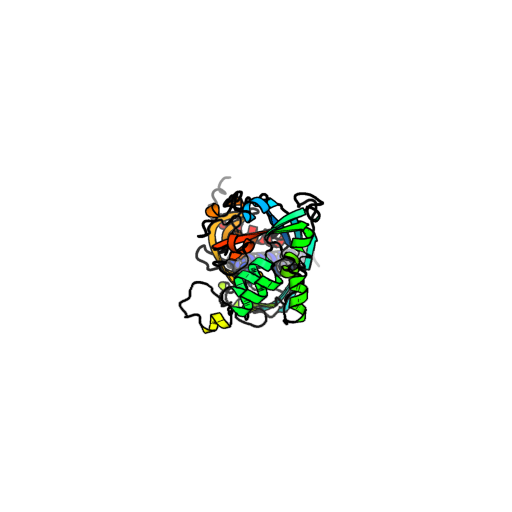OM 2451 O O . VAL A 1 301 ? -5.897 -2.976 -22.228 1.00 93.31 301 VAL A O 1
ATOM 2454 N N . CYS A 1 302 ? -3.720 -2.440 -22.398 1.00 88.62 302 CYS A N 1
ATOM 2455 C CA . CYS A 1 302 ? -3.803 -1.189 -21.647 1.00 88.62 302 CYS A CA 1
ATOM 2456 C C . CYS A 1 302 ? -3.144 -0.060 -22.440 1.00 88.62 302 CYS A C 1
ATOM 2458 O O . CYS A 1 302 ? -2.037 -0.209 -22.950 1.00 88.62 302 CYS A O 1
ATOM 2460 N N . GLN A 1 303 ? -3.859 1.057 -22.608 1.00 86.81 303 GLN A N 1
ATOM 2461 C CA . GLN A 1 303 ? -3.421 2.205 -23.418 1.00 86.81 303 GLN A CA 1
ATOM 2462 C C . GLN A 1 303 ? -2.981 1.838 -24.859 1.00 86.81 303 GLN A C 1
ATOM 2464 O O . GLN A 1 303 ? -2.180 2.541 -25.467 1.00 86.81 303 GLN A O 1
ATOM 2469 N N . GLY A 1 304 ? -3.507 0.739 -25.417 1.00 85.50 304 GLY A N 1
ATOM 2470 C CA . GLY A 1 304 ? -3.140 0.234 -26.747 1.00 85.50 304 GLY A CA 1
ATOM 2471 C C . GLY A 1 304 ? -1.903 -0.675 -26.787 1.00 85.50 304 GLY A C 1
ATOM 2472 O O . GLY A 1 304 ? -1.539 -1.132 -27.868 1.00 85.50 304 GLY A O 1
ATOM 2473 N N . PHE A 1 305 ? -1.283 -0.972 -25.642 1.00 86.75 305 PHE A N 1
ATOM 2474 C CA . PHE A 1 305 ? -0.151 -1.893 -25.521 1.00 86.75 305 PHE A CA 1
ATOM 2475 C C . PHE A 1 305 ? -0.596 -3.247 -24.966 1.00 86.75 305 PHE A C 1
ATOM 2477 O O . PHE A 1 305 ? -1.459 -3.308 -24.087 1.00 86.75 305 PHE A O 1
ATOM 2484 N N . ASN A 1 306 ? 0.020 -4.326 -25.456 1.00 92.00 306 ASN A N 1
ATOM 2485 C CA . ASN A 1 306 ? -0.087 -5.641 -24.827 1.00 92.00 306 ASN A CA 1
ATOM 2486 C C . ASN A 1 306 ? 0.640 -5.594 -23.482 1.00 92.00 306 ASN A C 1
ATOM 2488 O O . ASN A 1 306 ? 1.786 -5.151 -23.417 1.00 92.00 306 ASN A O 1
ATOM 2492 N N . ALA A 1 307 ? -0.026 -6.037 -22.427 1.00 95.06 307 ALA A N 1
ATOM 2493 C CA . ALA A 1 307 ? 0.472 -5.965 -21.066 1.00 95.06 307 ALA A CA 1
ATOM 2494 C C . ALA A 1 307 ? 0.077 -7.214 -20.274 1.00 95.06 307 ALA A C 1
ATOM 2496 O O . ALA A 1 307 ? -0.871 -7.918 -20.626 1.00 95.06 307 ALA A O 1
ATOM 2497 N N . TYR A 1 308 ? 0.788 -7.468 -19.183 1.00 97.06 308 TYR A N 1
ATOM 2498 C CA . TYR A 1 308 ? 0.430 -8.496 -18.216 1.00 97.06 308 TYR A CA 1
ATOM 2499 C C . TYR A 1 308 ? -0.291 -7.868 -17.038 1.00 97.06 308 TYR A C 1
ATOM 2501 O O . TYR A 1 308 ? 0.121 -6.830 -16.517 1.00 97.06 308 TYR A O 1
ATOM 2509 N N . ARG A 1 309 ? -1.383 -8.508 -16.627 1.00 96.31 309 ARG A N 1
ATOM 2510 C CA . ARG A 1 309 ? -2.061 -8.208 -15.376 1.00 96.31 309 ARG A CA 1
ATOM 2511 C C . ARG A 1 309 ? -1.454 -9.065 -14.276 1.00 96.31 309 ARG A C 1
ATOM 2513 O O . ARG A 1 309 ? -1.609 -10.284 -14.275 1.00 96.31 309 ARG A O 1
ATOM 2520 N N . GLU A 1 310 ? -0.840 -8.396 -13.319 1.00 94.81 310 GLU A N 1
ATOM 2521 C CA . GLU A 1 310 ? -0.243 -8.980 -12.130 1.00 94.81 310 GLU A CA 1
ATOM 2522 C C . GLU A 1 310 ? -1.102 -8.682 -10.897 1.00 94.81 310 GLU A C 1
ATOM 2524 O O . GLU A 1 310 ? -1.585 -7.560 -10.714 1.00 94.81 310 GLU A O 1
ATOM 2529 N N . VAL A 1 311 ? -1.271 -9.666 -10.014 1.00 92.12 311 VAL A N 1
ATOM 2530 C CA . VAL A 1 311 ? -2.019 -9.514 -8.759 1.00 92.12 311 VAL A CA 1
ATOM 2531 C C . VAL A 1 311 ? -1.057 -9.612 -7.571 1.00 92.12 311 VAL A C 1
ATOM 2533 O O . VAL A 1 311 ? -0.463 -10.675 -7.350 1.00 92.12 311 VAL A O 1
ATOM 2536 N N . PRO A 1 312 ? -0.887 -8.542 -6.770 1.00 89.31 312 PRO A N 1
ATOM 2537 C CA . PRO A 1 312 ? -0.047 -8.590 -5.585 1.00 89.31 312 PRO A CA 1
ATOM 2538 C C . PRO A 1 312 ? -0.677 -9.473 -4.509 1.00 89.31 312 PRO A C 1
ATOM 2540 O O . PRO A 1 312 ? -1.875 -9.410 -4.228 1.00 89.31 312 PRO A O 1
ATOM 2543 N N . THR A 1 313 ? 0.160 -10.257 -3.837 1.00 83.06 313 THR A N 1
ATOM 2544 C CA . THR A 1 313 ? -0.258 -11.060 -2.687 1.00 83.06 313 THR A CA 1
ATOM 2545 C C . THR A 1 313 ? -0.675 -10.129 -1.540 1.00 83.06 313 THR A C 1
ATOM 2547 O O . THR A 1 313 ? 0.167 -9.521 -0.879 1.00 83.06 313 THR A O 1
ATOM 2550 N N . ALA A 1 314 ? -1.983 -9.984 -1.317 1.00 68.88 314 ALA A N 1
ATOM 2551 C CA . ALA A 1 314 ? -2.555 -9.089 -0.311 1.00 68.88 314 ALA A CA 1
ATOM 2552 C C . ALA A 1 314 ? -2.739 -9.777 1.054 1.00 68.88 314 ALA A C 1
ATOM 2554 O O . ALA A 1 314 ? -3.136 -10.936 1.123 1.0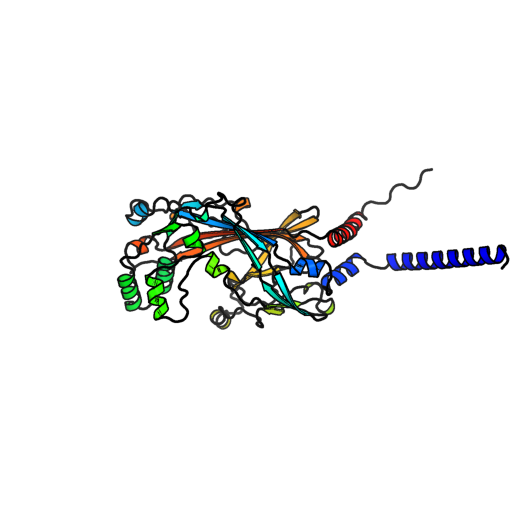0 68.88 314 ALA A O 1
ATOM 2555 N N . PHE A 1 315 ? -2.551 -9.038 2.156 1.00 68.69 315 PHE A N 1
ATOM 2556 C CA . PHE A 1 315 ? -2.920 -9.521 3.504 1.00 68.69 315 PHE A CA 1
ATOM 2557 C C . PHE A 1 315 ? -4.425 -9.536 3.729 1.00 68.69 315 PHE A C 1
ATOM 2559 O O . PHE A 1 315 ? -4.950 -10.410 4.413 1.00 68.69 315 PHE A O 1
ATOM 2566 N N . SER A 1 316 ? -5.107 -8.540 3.177 1.00 83.00 316 SER A N 1
ATOM 2567 C CA . SER A 1 316 ? -6.557 -8.465 3.139 1.00 83.00 316 SER A CA 1
ATOM 2568 C C . SER A 1 316 ? -6.949 -7.541 2.005 1.00 83.00 316 SER A C 1
ATOM 2570 O O . SER A 1 316 ? -6.594 -6.360 2.009 1.00 83.00 316 SER A O 1
ATOM 2572 N N . ALA A 1 317 ? -7.716 -8.071 1.063 1.00 92.31 317 ALA A N 1
ATOM 2573 C CA . ALA A 1 317 ? -8.439 -7.243 0.119 1.00 92.31 317 ALA A CA 1
ATOM 2574 C C . ALA A 1 317 ? -9.682 -6.624 0.801 1.00 92.31 317 ALA A C 1
ATOM 2576 O O . ALA A 1 317 ? -10.108 -7.110 1.864 1.00 92.31 317 ALA A O 1
ATOM 2577 N N . PRO A 1 318 ? -10.255 -5.548 0.232 1.00 96.31 318 PRO A N 1
ATOM 2578 C CA . PRO A 1 318 ? -11.499 -4.952 0.703 1.00 96.31 318 PRO A CA 1
ATOM 2579 C C . PRO A 1 318 ? -12.632 -5.969 0.869 1.00 96.31 318 PRO A C 1
ATOM 2581 O O . PRO A 1 318 ? -12.722 -6.972 0.155 1.00 96.31 318 PRO A O 1
ATOM 2584 N N . HIS A 1 319 ? -13.485 -5.715 1.859 1.00 96.44 319 HIS A N 1
ATOM 2585 C CA . HIS A 1 319 ? -14.601 -6.572 2.256 1.00 96.44 319 HIS A CA 1
ATOM 2586 C C . HIS A 1 319 ? -14.200 -8.021 2.576 1.00 96.44 319 HIS A C 1
ATOM 2588 O O . HIS A 1 319 ? -14.994 -8.940 2.382 1.00 96.44 319 HIS A O 1
ATOM 2594 N N . PHE A 1 320 ? -12.974 -8.231 3.075 1.00 94.50 320 PHE A N 1
ATOM 2595 C CA . PHE A 1 320 ? -12.418 -9.556 3.389 1.00 94.50 320 PHE A CA 1
ATOM 2596 C C . PHE A 1 320 ? -12.398 -10.528 2.198 1.00 94.50 320 PHE A C 1
ATOM 2598 O O . PHE A 1 320 ? -12.410 -11.751 2.386 1.00 94.50 320 PHE A O 1
ATOM 2605 N N . MET A 1 321 ? -12.338 -10.000 0.973 1.00 93.00 321 MET A N 1
ATOM 2606 C CA . MET A 1 321 ? -12.237 -10.821 -0.227 1.00 93.00 321 MET A CA 1
ATOM 2607 C C . MET A 1 321 ? -10.978 -11.701 -0.182 1.00 93.00 321 MET A C 1
ATOM 2609 O O . MET A 1 321 ? -9.906 -11.251 0.222 1.00 93.00 321 MET A O 1
ATOM 2613 N N . ASN A 1 322 ? -11.119 -12.961 -0.602 1.00 85.88 322 ASN A N 1
ATOM 2614 C CA . ASN A 1 322 ? -10.045 -13.961 -0.641 1.00 85.88 322 ASN A CA 1
ATOM 2615 C C . ASN A 1 322 ? -9.343 -14.198 0.713 1.00 85.88 322 ASN A C 1
ATOM 2617 O O . ASN A 1 322 ? -8.177 -14.583 0.749 1.00 85.88 322 ASN A O 1
ATOM 2621 N N . THR A 1 323 ? -10.044 -14.000 1.836 1.00 86.69 323 THR A N 1
ATOM 2622 C CA . THR A 1 323 ? -9.519 -14.316 3.174 1.00 86.69 323 THR A CA 1
ATOM 2623 C C . THR A 1 323 ? -10.093 -15.628 3.716 1.00 86.69 323 THR A C 1
ATOM 2625 O O . THR A 1 323 ? -11.220 -16.008 3.408 1.00 86.69 323 THR A O 1
ATOM 2628 N N . ALA A 1 324 ? -9.338 -16.314 4.580 1.00 88.19 324 ALA A N 1
ATOM 2629 C CA . ALA A 1 324 ? -9.824 -17.498 5.300 1.00 88.19 324 ALA A CA 1
ATOM 2630 C C . ALA A 1 324 ? -10.779 -17.151 6.463 1.00 88.19 324 ALA A C 1
ATOM 2632 O O . ALA A 1 324 ? -11.395 -18.032 7.067 1.00 88.19 324 ALA A O 1
ATOM 2633 N N . TYR A 1 325 ? -10.884 -15.868 6.815 1.00 90.75 325 TYR A N 1
ATOM 2634 C CA . TYR A 1 325 ? -11.705 -15.401 7.918 1.00 90.75 325 TYR A CA 1
ATOM 2635 C C . TYR A 1 325 ? -13.181 -15.346 7.511 1.00 90.75 325 TYR A C 1
ATOM 2637 O O . TYR A 1 325 ? -13.572 -14.607 6.610 1.00 90.75 325 TYR A O 1
ATOM 2645 N N . ASN A 1 326 ? -14.032 -16.099 8.213 1.00 93.25 326 ASN A N 1
ATOM 2646 C CA . ASN A 1 326 ? -15.472 -16.081 7.965 1.00 93.25 326 ASN A CA 1
ATOM 2647 C C . ASN A 1 326 ? -16.134 -14.846 8.606 1.00 93.25 326 ASN A C 1
ATOM 2649 O O . ASN A 1 326 ? -16.730 -1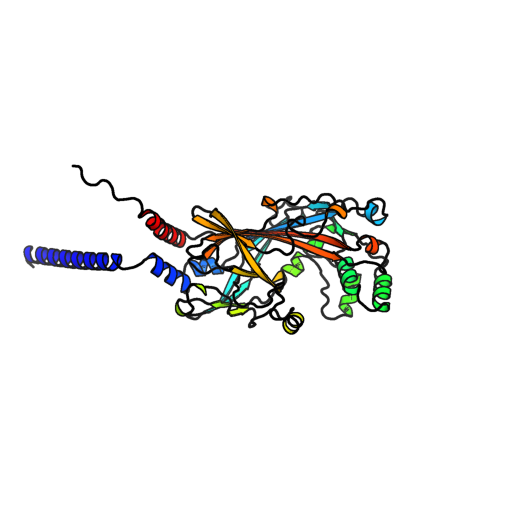4.924 9.684 1.00 93.25 326 ASN A O 1
ATOM 2653 N N . PHE A 1 327 ? -16.033 -13.709 7.917 1.00 94.00 327 PHE A N 1
ATOM 2654 C CA . PHE A 1 327 ? -16.549 -12.416 8.368 1.00 94.00 327 PHE A CA 1
ATOM 2655 C C . PHE A 1 327 ? -18.080 -12.384 8.525 1.00 94.00 327 PHE A C 1
ATOM 2657 O O . PHE A 1 327 ? -18.587 -11.656 9.375 1.00 94.00 327 PHE A O 1
ATOM 2664 N N . THR A 1 328 ? -18.831 -13.205 7.781 1.00 95.31 328 THR A N 1
ATOM 2665 C CA . THR A 1 328 ? -20.313 -13.216 7.805 1.00 95.31 328 THR A CA 1
ATOM 2666 C C . THR A 1 328 ? -20.912 -13.590 9.167 1.00 95.31 328 THR A C 1
ATOM 2668 O O . THR A 1 328 ? -22.062 -13.249 9.463 1.00 95.31 328 THR A O 1
ATOM 2671 N N . LYS A 1 329 ? -20.119 -14.257 10.021 1.00 95.81 329 LYS A N 1
ATOM 2672 C CA . LYS A 1 329 ? -20.479 -14.568 11.412 1.00 95.81 329 LYS A CA 1
ATOM 2673 C C . LYS A 1 329 ? -20.545 -13.334 12.307 1.00 95.81 329 LYS A C 1
ATOM 2675 O O . LYS A 1 329 ? -21.243 -13.364 13.311 1.00 95.81 329 LYS A O 1
ATOM 2680 N N . HIS A 1 330 ? -19.817 -12.282 11.953 1.00 96.44 330 HIS A N 1
ATOM 2681 C CA . HIS A 1 330 ? -19.597 -11.115 12.800 1.00 96.44 330 HIS A CA 1
ATOM 2682 C C . HIS A 1 330 ? -20.119 -9.822 12.176 1.00 96.44 330 HIS A C 1
ATOM 2684 O O . HIS A 1 330 ? -20.387 -8.872 12.906 1.00 96.44 330 HIS A O 1
ATOM 2690 N N . PHE A 1 331 ? -20.297 -9.790 10.852 1.00 97.56 331 PHE A N 1
ATOM 2691 C CA . PHE A 1 331 ? -20.634 -8.579 10.114 1.00 97.56 331 PHE A CA 1
ATOM 2692 C C . PHE A 1 331 ? -21.804 -8.778 9.147 1.00 97.56 331 PHE A C 1
ATOM 2694 O O . PHE A 1 331 ? -21.941 -9.823 8.508 1.00 97.56 331 PHE A O 1
ATOM 2701 N N . GLU A 1 332 ? -22.608 -7.730 9.010 1.00 97.44 332 GLU A N 1
ATOM 2702 C CA . GLU A 1 332 ? -23.606 -7.512 7.963 1.00 97.44 332 GLU A CA 1
ATOM 2703 C C . GLU A 1 332 ? -23.197 -6.277 7.143 1.00 97.44 332 GLU A C 1
ATOM 2705 O O . GLU A 1 332 ? -22.627 -5.340 7.696 1.00 97.44 332 GLU A O 1
ATOM 2710 N N . GLY A 1 333 ? -23.480 -6.272 5.835 1.00 95.38 333 GLY A N 1
ATOM 2711 C CA . GLY A 1 333 ? -23.206 -5.132 4.942 1.00 95.38 333 GLY A CA 1
ATOM 2712 C C . GLY A 1 333 ? -21.872 -5.177 4.183 1.00 95.38 333 GLY A C 1
ATOM 2713 O O . GLY A 1 333 ? -21.640 -4.357 3.298 1.00 95.38 333 GLY A O 1
ATOM 2714 N N . LEU A 1 334 ? -21.009 -6.165 4.447 1.00 95.88 334 LEU A N 1
ATOM 2715 C CA . LEU A 1 334 ? -19.804 -6.395 3.643 1.00 95.88 334 LEU A CA 1
ATOM 2716 C C . LEU A 1 334 ? -20.124 -7.238 2.399 1.00 95.88 334 LEU A C 1
ATOM 2718 O O . LEU A 1 334 ? -20.705 -8.314 2.521 1.00 95.88 334 LEU A O 1
ATOM 2722 N N . SER A 1 335 ? -19.701 -6.774 1.220 1.00 95.75 335 SER A N 1
ATOM 2723 C CA . SER A 1 335 ? -19.946 -7.433 -0.066 1.00 95.75 335 SER A CA 1
ATOM 2724 C C . SER A 1 335 ? -18.647 -7.535 -0.882 1.00 95.75 335 SER A C 1
ATOM 2726 O O . SER A 1 335 ? -18.346 -6.616 -1.642 1.00 95.75 335 SER A O 1
ATOM 2728 N N . PRO A 1 336 ? -17.845 -8.606 -0.727 1.00 95.44 336 PRO A N 1
ATOM 2729 C CA . PRO A 1 336 ? -16.642 -8.813 -1.532 1.00 95.44 336 PRO A CA 1
ATOM 2730 C C . PRO A 1 336 ? -16.983 -8.961 -3.020 1.00 95.44 336 PRO A C 1
ATOM 2732 O O . PRO A 1 336 ? -17.988 -9.565 -3.381 1.00 95.44 336 PRO A O 1
ATOM 2735 N N . ASP A 1 337 ? -16.130 -8.408 -3.878 1.00 95.69 337 ASP A N 1
ATOM 2736 C CA . ASP A 1 337 ? -16.345 -8.278 -5.320 1.00 95.69 337 ASP A CA 1
ATOM 2737 C C . ASP A 1 337 ? -14.969 -8.218 -5.985 1.00 95.69 337 ASP A C 1
ATOM 2739 O O . ASP A 1 337 ? -14.155 -7.356 -5.649 1.00 95.69 337 ASP A O 1
ATOM 2743 N N . LYS A 1 338 ? -14.688 -9.154 -6.895 1.00 92.12 338 LYS A N 1
ATOM 2744 C CA . LYS A 1 338 ? -13.355 -9.298 -7.492 1.00 92.12 338 LYS A CA 1
ATOM 2745 C C . LYS A 1 338 ? -12.962 -8.084 -8.328 1.00 92.12 338 LYS A C 1
ATOM 2747 O O . LYS A 1 338 ? -11.837 -7.613 -8.219 1.00 92.12 338 LYS A O 1
ATOM 2752 N N . GLU A 1 339 ? -13.875 -7.540 -9.120 1.00 92.06 339 GLU A N 1
ATOM 2753 C CA . GLU A 1 339 ? -13.564 -6.425 -10.019 1.00 92.06 339 GLU A CA 1
ATOM 2754 C C . GLU A 1 339 ? -13.313 -5.127 -9.245 1.00 92.06 339 GLU A C 1
ATOM 2756 O O . GLU A 1 339 ? -12.439 -4.333 -9.606 1.00 92.06 339 GLU A O 1
ATOM 2761 N N . LYS A 1 340 ? -14.044 -4.926 -8.143 1.00 93.88 340 LYS A N 1
ATOM 2762 C CA . LYS A 1 340 ? -13.932 -3.718 -7.314 1.00 93.88 340 LYS A CA 1
ATOM 2763 C C . LYS A 1 340 ? -12.832 -3.790 -6.268 1.00 93.88 340 LYS A C 1
ATOM 2765 O O . LYS A 1 340 ? -12.315 -2.748 -5.880 1.00 93.88 340 LYS A O 1
ATOM 2770 N N . HIS A 1 341 ? -12.501 -4.984 -5.783 1.00 95.38 341 HIS A N 1
ATOM 2771 C CA . HIS A 1 341 ? -11.665 -5.145 -4.592 1.00 95.38 341 HIS A CA 1
ATOM 2772 C C . HIS A 1 341 ? -10.344 -5.876 -4.861 1.00 95.38 341 HIS A C 1
ATOM 2774 O O . HIS A 1 341 ? -9.472 -5.867 -3.997 1.00 95.38 341 HIS A O 1
ATOM 2780 N N . GLU A 1 342 ? -10.132 -6.473 -6.037 1.00 93.50 342 GLU A N 1
ATOM 2781 C CA . GLU A 1 342 ? -8.825 -7.046 -6.371 1.00 93.50 342 GLU A CA 1
ATOM 2782 C C . GLU A 1 342 ? -7.832 -5.944 -6.737 1.00 93.50 342 GLU A C 1
ATOM 2784 O O . GLU A 1 342 ? -8.139 -5.059 -7.538 1.00 93.50 342 GLU A O 1
ATOM 2789 N N . ALA A 1 343 ? -6.652 -5.994 -6.125 1.00 93.69 343 ALA A N 1
ATOM 2790 C CA . ALA A 1 343 ? -5.536 -5.155 -6.519 1.00 93.69 343 ALA A CA 1
ATOM 2791 C C . ALA A 1 343 ? -4.939 -5.665 -7.837 1.00 93.69 343 ALA A C 1
ATOM 2793 O O . ALA A 1 343 ? -4.916 -6.869 -8.087 1.00 93.69 343 ALA A O 1
ATOM 2794 N N . GLU A 1 344 ? -4.423 -4.761 -8.656 1.00 93.31 344 GLU A N 1
ATOM 2795 C CA . GLU A 1 344 ? -3.794 -5.113 -9.926 1.00 93.31 344 GLU A CA 1
ATOM 2796 C C . GLU A 1 344 ? -2.648 -4.166 -10.261 1.00 93.31 344 GLU A C 1
ATOM 2798 O O . GLU A 1 344 ? -2.683 -2.977 -9.943 1.00 93.31 344 GLU A O 1
ATOM 2803 N N . VAL A 1 345 ? -1.638 -4.713 -10.925 1.00 94.75 345 VAL A N 1
ATOM 2804 C CA . VAL A 1 345 ? -0.540 -3.974 -11.537 1.00 94.75 345 VAL A CA 1
ATOM 2805 C C . VAL A 1 345 ? -0.482 -4.424 -12.988 1.00 94.75 345 VAL A C 1
ATOM 2807 O O . VAL A 1 345 ? -0.359 -5.612 -13.270 1.00 94.75 345 VAL A O 1
ATOM 2810 N N . ILE A 1 346 ? -0.634 -3.490 -13.916 1.00 95.50 346 ILE A N 1
ATOM 2811 C CA . ILE A 1 346 ? -0.581 -3.766 -15.347 1.00 95.50 346 ILE A CA 1
ATOM 2812 C C . ILE A 1 346 ? 0.796 -3.352 -15.846 1.00 95.50 346 ILE A C 1
ATOM 2814 O O . ILE A 1 346 ? 1.141 -2.171 -15.798 1.00 95.50 346 ILE A O 1
ATOM 2818 N N . ILE A 1 347 ? 1.576 -4.316 -16.327 1.00 95.50 347 ILE A N 1
ATOM 2819 C CA . ILE A 1 347 ? 2.973 -4.115 -16.721 1.00 95.50 347 ILE A CA 1
ATOM 2820 C C . ILE A 1 347 ? 3.132 -4.404 -18.209 1.00 95.50 347 ILE A C 1
ATOM 2822 O O . ILE A 1 347 ? 2.727 -5.458 -18.696 1.00 95.50 347 ILE A O 1
ATOM 2826 N N . GLU A 1 348 ? 3.743 -3.478 -18.942 1.00 93.38 348 GLU A N 1
ATOM 2827 C CA . GLU A 1 348 ? 4.183 -3.731 -20.311 1.00 93.38 348 GLU A CA 1
ATOM 2828 C C . GLU A 1 348 ? 5.431 -4.640 -20.275 1.00 93.38 348 GLU A C 1
ATOM 2830 O O . GLU A 1 348 ? 6.435 -4.268 -19.657 1.00 93.38 348 GLU A O 1
ATOM 2835 N N . PRO A 1 349 ? 5.394 -5.836 -20.895 1.00 93.75 349 PRO A N 1
ATOM 2836 C CA . PRO A 1 349 ? 6.411 -6.861 -20.682 1.00 93.75 349 PRO A CA 1
ATOM 2837 C C . PRO A 1 349 ? 7.715 -6.617 -21.438 1.00 93.75 349 PRO A C 1
ATOM 2839 O O . PRO A 1 349 ? 8.760 -7.115 -21.026 1.00 93.75 349 PRO A O 1
ATOM 2842 N N . THR A 1 350 ? 7.701 -5.870 -22.541 1.00 90.25 350 THR A N 1
ATOM 2843 C CA . THR A 1 350 ? 8.894 -5.673 -23.372 1.00 90.25 350 THR A CA 1
ATOM 2844 C C . THR A 1 350 ? 9.946 -4.840 -22.652 1.00 90.25 350 THR A C 1
ATOM 2846 O O . THR A 1 350 ? 11.131 -5.171 -22.691 1.00 90.25 350 THR A O 1
ATOM 2849 N N . MET A 1 351 ? 9.516 -3.775 -21.980 1.00 89.50 351 MET A N 1
ATOM 2850 C CA . MET A 1 351 ? 10.367 -2.836 -21.254 1.00 89.50 351 MET A CA 1
ATOM 2851 C C . MET A 1 351 ? 10.232 -2.949 -19.734 1.00 89.50 351 MET A C 1
ATOM 2853 O O . MET A 1 351 ? 11.032 -2.344 -19.033 1.00 89.50 351 MET A O 1
ATOM 2857 N N . GLY A 1 352 ? 9.243 -3.681 -19.214 1.00 92.31 352 GLY A N 1
ATOM 2858 C CA . GLY A 1 352 ? 9.017 -3.787 -17.770 1.00 92.31 352 GLY A CA 1
ATOM 2859 C C . GLY A 1 352 ? 8.480 -2.489 -17.159 1.00 92.31 352 GLY A C 1
ATOM 2860 O O . GLY A 1 352 ? 8.827 -2.132 -16.033 1.00 92.31 352 GLY A O 1
ATOM 2861 N N . ILE A 1 353 ? 7.660 -1.740 -17.904 1.00 91.50 353 ILE A N 1
ATOM 2862 C CA . ILE A 1 353 ? 7.099 -0.464 -17.438 1.00 91.50 353 ILE A CA 1
ATOM 2863 C C . ILE A 1 353 ? 5.695 -0.702 -16.862 1.00 91.50 353 ILE A C 1
ATOM 2865 O O . ILE A 1 353 ? 4.827 -1.184 -17.594 1.00 91.50 353 ILE A O 1
ATOM 2869 N N . PRO A 1 354 ? 5.427 -0.342 -15.592 1.00 92.56 354 PRO A N 1
ATOM 2870 C CA . PRO A 1 354 ? 4.070 -0.364 -15.059 1.00 92.56 354 PRO A CA 1
ATOM 2871 C C . PRO A 1 354 ? 3.235 0.731 -15.737 1.00 92.56 354 PRO A C 1
ATOM 2873 O O . PRO A 1 354 ? 3.563 1.913 -15.655 1.00 92.56 354 PRO A O 1
ATOM 2876 N N . LEU A 1 355 ? 2.170 0.338 -16.436 1.00 92.00 355 LEU A N 1
ATOM 2877 C CA . LEU A 1 355 ? 1.258 1.241 -17.149 1.00 92.00 355 LEU A CA 1
ATOM 2878 C C . LEU A 1 355 ? 0.144 1.758 -16.239 1.00 92.00 355 LEU A C 1
ATOM 2880 O O . LEU A 1 355 ? -0.260 2.919 -16.323 1.00 92.00 355 LEU A O 1
ATOM 2884 N N . GLU A 1 356 ? -0.362 0.883 -15.378 1.00 92.50 356 GLU A N 1
ATOM 2885 C CA . GLU A 1 356 ? -1.454 1.172 -14.461 1.00 92.50 356 GLU A CA 1
ATOM 2886 C C . GLU A 1 356 ? -1.269 0.376 -13.175 1.00 92.50 356 GLU A C 1
ATOM 2888 O O . GLU A 1 356 ? -0.951 -0.811 -13.203 1.00 92.50 356 GLU A O 1
ATOM 2893 N N . GLU A 1 357 ? -1.504 1.023 -12.043 1.00 92.44 357 GLU A N 1
ATOM 2894 C CA . GLU A 1 357 ? -1.458 0.391 -10.734 1.00 92.44 357 GLU A CA 1
ATOM 2895 C C . GLU A 1 357 ? -2.741 0.713 -9.981 1.00 92.44 357 GLU A C 1
ATOM 2897 O O . GLU A 1 357 ? -3.090 1.883 -9.824 1.00 92.44 357 GLU A O 1
ATOM 2902 N N . LYS A 1 358 ? -3.425 -0.318 -9.484 1.00 94.31 358 LYS A N 1
ATOM 2903 C CA . LYS A 1 358 ? -4.552 -0.196 -8.560 1.00 94.31 358 LYS A CA 1
ATOM 2904 C C . LYS A 1 358 ? -4.259 -1.001 -7.302 1.00 94.31 358 LYS A C 1
ATOM 2906 O O . LYS A 1 358 ? -4.550 -2.195 -7.218 1.00 94.31 358 LYS A O 1
ATOM 2911 N N . TYR A 1 359 ? -3.709 -0.346 -6.288 1.00 92.25 359 TYR A N 1
ATOM 2912 C CA . TYR A 1 359 ? -3.484 -0.973 -4.987 1.00 92.25 359 TYR A CA 1
ATOM 2913 C C . TYR A 1 359 ? -4.729 -0.872 -4.130 1.00 92.25 359 TYR A C 1
ATOM 2915 O O . TYR A 1 359 ? -5.138 0.231 -3.789 1.00 92.25 359 TYR A O 1
ATOM 2923 N N . ARG A 1 360 ? -5.304 -2.016 -3.751 1.00 94.44 360 ARG A N 1
ATOM 2924 C CA . ARG A 1 360 ? -6.528 -2.099 -2.948 1.00 94.44 360 ARG A CA 1
ATOM 2925 C C . ARG A 1 360 ? -6.295 -2.964 -1.727 1.00 94.44 360 ARG A C 1
ATOM 2927 O O . ARG A 1 360 ? -6.209 -4.187 -1.832 1.00 94.44 360 ARG A O 1
ATOM 2934 N N . PHE A 1 361 ? -6.192 -2.335 -0.564 1.00 92.44 361 PHE A N 1
ATOM 2935 C CA . PHE A 1 361 ? -5.883 -3.039 0.677 1.00 92.44 361 PHE A CA 1
ATOM 2936 C C . PHE A 1 361 ? -6.784 -2.582 1.814 1.00 92.44 361 PHE A C 1
ATOM 2938 O O . PHE A 1 361 ? -7.067 -1.394 1.968 1.00 92.44 361 PHE A O 1
ATOM 2945 N N . GLN A 1 362 ? -7.206 -3.545 2.630 1.00 93.69 362 GLN A N 1
ATOM 2946 C CA . GLN A 1 362 ? -7.992 -3.307 3.831 1.00 93.69 362 GLN A CA 1
ATOM 2947 C C . GLN A 1 362 ? -7.137 -3.487 5.079 1.00 93.69 362 GLN A C 1
ATOM 2949 O O . GLN A 1 362 ? -6.425 -4.482 5.230 1.00 93.69 362 GLN A O 1
ATOM 2954 N N . ILE A 1 363 ? -7.249 -2.535 5.999 1.00 89.69 363 ILE A N 1
ATOM 2955 C CA . ILE A 1 363 ? -6.602 -2.597 7.303 1.00 89.69 363 ILE A CA 1
ATOM 2956 C C . ILE A 1 363 ? -7.592 -3.144 8.321 1.00 89.69 363 ILE A C 1
ATOM 2958 O O . ILE A 1 363 ? -8.694 -2.620 8.504 1.00 89.69 363 ILE A O 1
ATOM 2962 N N . ASN A 1 364 ? -7.161 -4.199 9.005 1.00 91.94 364 ASN A N 1
ATOM 2963 C CA . ASN A 1 364 ? -7.962 -4.918 9.978 1.00 91.94 364 ASN A CA 1
ATOM 2964 C C . ASN A 1 364 ? -7.237 -5.047 11.314 1.00 91.94 364 ASN A C 1
ATOM 2966 O O . ASN A 1 364 ? -6.007 -5.092 11.362 1.00 91.94 364 ASN A O 1
ATOM 2970 N N . ILE A 1 365 ? -8.013 -5.201 12.383 1.00 91.62 365 ILE A N 1
ATOM 2971 C CA . ILE A 1 365 ? -7.510 -5.394 13.742 1.00 91.62 365 ILE A CA 1
ATOM 2972 C C . ILE A 1 365 ? -7.977 -6.767 14.227 1.00 91.62 365 ILE A C 1
ATOM 2974 O O . ILE A 1 365 ? -9.158 -6.929 14.544 1.00 91.62 365 ILE A O 1
ATOM 2978 N N . PRO A 1 366 ? -7.090 -7.775 14.252 1.00 92.56 366 PRO A N 1
ATOM 2979 C CA . PRO A 1 366 ? -7.425 -9.079 14.797 1.00 92.56 366 PRO A CA 1
ATOM 2980 C C . PRO A 1 366 ? -7.489 -9.000 16.324 1.00 92.56 366 PRO A C 1
ATOM 2982 O O . PRO A 1 366 ? -6.553 -8.523 16.968 1.00 92.56 366 PRO A O 1
ATOM 2985 N N . LEU A 1 367 ? -8.585 -9.485 16.900 1.00 94.88 367 LEU A N 1
ATOM 2986 C CA . LEU A 1 367 ? -8.804 -9.497 18.339 1.00 94.88 367 LEU A CA 1
ATOM 2987 C C . LEU A 1 367 ? -8.757 -10.935 18.873 1.00 94.88 367 LEU A C 1
ATOM 2989 O O . LEU A 1 367 ? -9.393 -11.824 18.296 1.00 94.88 367 LEU A O 1
ATOM 2993 N N . PRO A 1 368 ? -7.999 -11.186 19.956 1.00 94.06 368 PRO A N 1
ATOM 2994 C CA . PRO A 1 368 ? -7.974 -12.485 20.618 1.00 94.06 368 PRO A CA 1
ATOM 2995 C C . PRO A 1 368 ? -9.284 -12.734 21.387 1.00 94.06 368 PRO A C 1
ATOM 2997 O O . PRO A 1 368 ? -10.276 -12.021 21.223 1.00 94.06 368 PRO A O 1
ATOM 3000 N N . ASP A 1 369 ? -9.308 -13.773 22.220 1.00 94.62 369 ASP A N 1
ATOM 3001 C CA . ASP A 1 369 ? -10.355 -13.896 23.236 1.00 94.62 369 ASP A CA 1
ATOM 3002 C C . ASP A 1 369 ? -10.247 -12.699 24.188 1.00 94.62 369 ASP A C 1
ATOM 3004 O O . ASP A 1 369 ? -9.234 -12.516 24.848 1.00 94.62 369 ASP A O 1
ATOM 3008 N N . MET A 1 370 ? -11.273 -11.862 24.294 1.00 93.81 370 MET A N 1
ATOM 3009 C CA . MET A 1 370 ? -11.211 -10.675 25.149 1.00 93.81 370 MET A CA 1
ATOM 3010 C C . MET A 1 370 ? -11.613 -10.989 26.600 1.00 93.81 370 MET A C 1
ATOM 3012 O O . MET A 1 370 ? -11.901 -10.087 27.396 1.00 93.81 370 MET A O 1
ATOM 3016 N N . LYS A 1 371 ? -11.607 -12.270 26.994 1.00 91.31 371 LYS A N 1
ATOM 3017 C CA . LYS A 1 371 ? -11.834 -12.705 28.372 1.00 91.31 371 LYS A CA 1
ATOM 3018 C C . LYS A 1 371 ? -10.884 -12.011 29.349 1.00 91.31 371 LYS A C 1
ATOM 3020 O O . LYS A 1 371 ? -9.660 -12.067 29.253 1.00 91.31 371 LYS A O 1
ATOM 3025 N N . GLY A 1 372 ? -11.476 -11.397 30.370 1.00 88.56 372 GLY A N 1
ATOM 3026 C CA . GLY A 1 372 ? -10.740 -10.656 31.391 1.00 88.56 372 GLY A CA 1
ATOM 3027 C C . GLY A 1 372 ? -10.534 -9.178 31.069 1.00 88.56 372 GLY A C 1
ATOM 3028 O O . GLY A 1 372 ? -9.908 -8.501 31.880 1.00 88.56 372 GLY A O 1
ATOM 3029 N N . PHE A 1 373 ? -11.072 -8.672 29.955 1.00 91.25 373 PHE A N 1
ATOM 3030 C CA . PHE A 1 373 ? -11.305 -7.242 29.729 1.00 91.25 373 PHE A CA 1
ATOM 3031 C C . PHE A 1 373 ? -12.722 -6.832 30.164 1.00 91.25 373 PHE A C 1
ATOM 3033 O O . PHE A 1 373 ? -13.491 -7.672 30.639 1.00 91.25 373 PHE A O 1
ATOM 3040 N N . ASN A 1 374 ? -13.076 -5.548 30.060 1.00 90.25 374 ASN A N 1
ATOM 3041 C CA . ASN A 1 374 ? -14.429 -5.072 30.378 1.00 90.25 374 ASN A CA 1
ATOM 3042 C C . ASN A 1 374 ? -15.510 -5.730 29.476 1.00 90.25 374 ASN A C 1
ATOM 3044 O O . ASN A 1 374 ? -15.197 -6.365 28.466 1.00 90.25 374 ASN A O 1
ATOM 3048 N N . LYS A 1 375 ? -16.790 -5.624 29.866 1.00 91.56 375 LYS A N 1
ATOM 3049 C CA . LYS A 1 375 ? -17.900 -6.313 29.176 1.00 91.56 375 LYS A CA 1
ATOM 3050 C C . LYS A 1 375 ? -18.048 -5.891 27.713 1.00 91.56 375 LYS A C 1
ATOM 3052 O O . LYS A 1 375 ? -18.311 -6.748 26.875 1.00 91.56 375 LYS A O 1
ATOM 3057 N N . ASP A 1 376 ? -17.830 -4.617 27.415 1.00 93.25 376 ASP A N 1
ATOM 3058 C CA . ASP A 1 376 ? -17.969 -4.080 26.063 1.00 93.25 376 ASP A CA 1
ATOM 3059 C C . ASP A 1 376 ? -16.899 -4.666 25.138 1.00 93.25 376 ASP A C 1
ATOM 3061 O O . ASP A 1 376 ? -17.215 -5.158 24.059 1.00 93.25 376 ASP A O 1
ATOM 3065 N N . LEU A 1 377 ? -15.644 -4.729 25.594 1.00 94.06 377 LEU A N 1
ATOM 3066 C CA . LEU A 1 377 ? -14.538 -5.333 24.846 1.00 94.06 377 LEU A CA 1
ATOM 3067 C C . LEU A 1 377 ? -14.712 -6.845 24.661 1.00 94.06 377 LEU A C 1
ATOM 3069 O O . LEU A 1 377 ? -14.343 -7.376 23.614 1.00 94.06 377 LEU A O 1
ATOM 3073 N N . GLN A 1 378 ? -15.321 -7.542 25.628 1.00 94.56 378 GLN A N 1
ATOM 3074 C CA . GLN A 1 378 ? -15.624 -8.975 25.507 1.00 94.56 378 GLN A CA 1
ATOM 3075 C C . GLN A 1 378 ? -16.528 -9.300 24.311 1.00 94.56 378 GLN A C 1
ATOM 3077 O O . GLN A 1 378 ? -16.398 -10.384 23.736 1.00 94.56 378 GLN A O 1
ATOM 3082 N N . ARG A 1 379 ? -17.393 -8.366 23.886 1.00 95.19 379 ARG A N 1
ATOM 3083 C CA . ARG A 1 379 ? -18.253 -8.533 22.700 1.00 95.19 379 ARG A CA 1
ATOM 3084 C C . ARG A 1 379 ? -17.458 -8.702 21.407 1.00 95.19 379 ARG A C 1
ATOM 3086 O O . ARG A 1 379 ? -17.981 -9.277 20.461 1.00 95.19 379 ARG A O 1
ATOM 3093 N N . PHE A 1 380 ? -16.205 -8.249 21.380 1.00 96.75 380 PHE A N 1
ATOM 3094 C CA . PHE A 1 380 ? -15.348 -8.288 20.199 1.00 96.75 380 PHE A CA 1
ATOM 3095 C C . PHE A 1 380 ? -14.417 -9.513 20.134 1.00 96.75 380 PHE A C 1
ATOM 3097 O O . PHE A 1 380 ? -13.531 -9.579 19.281 1.00 96.75 380 PHE A O 1
ATOM 3104 N N . SER A 1 381 ? -14.591 -10.483 21.036 1.00 95.88 381 SER A N 1
ATOM 3105 C CA . SER A 1 381 ? -13.737 -11.676 21.112 1.00 95.88 381 SER A CA 1
ATOM 3106 C C . SER A 1 381 ? -13.706 -12.447 19.791 1.00 95.88 381 SER A C 1
ATOM 3108 O O . SER A 1 381 ? -14.751 -12.737 19.212 1.00 95.88 381 SER A O 1
ATOM 3110 N N . HIS A 1 382 ? -12.504 -12.809 19.330 1.00 95.12 382 HIS A N 1
ATOM 3111 C CA . HIS A 1 382 ? -12.263 -13.544 18.076 1.00 95.12 382 HIS A CA 1
ATOM 3112 C C . HIS A 1 382 ? -12.732 -12.839 16.790 1.00 95.12 382 HIS A C 1
ATOM 3114 O O . HIS A 1 382 ? -12.831 -13.463 15.724 1.00 95.12 382 HIS A O 1
ATOM 3120 N N . MET A 1 383 ? -13.019 -11.539 16.856 1.00 96.19 383 MET A N 1
ATOM 3121 C CA . MET A 1 383 ? -13.362 -10.750 15.680 1.00 96.19 383 MET A CA 1
ATOM 3122 C C . MET A 1 383 ? -12.107 -10.193 15.000 1.00 96.19 383 MET A C 1
ATOM 3124 O O . MET A 1 383 ? -11.084 -9.940 15.629 1.00 96.19 383 MET A O 1
ATOM 3128 N N . VAL A 1 384 ? -12.198 -9.968 13.692 1.00 95.69 384 VAL A N 1
ATOM 3129 C CA . VAL A 1 384 ? -11.214 -9.215 12.917 1.00 95.69 384 VAL A CA 1
ATOM 3130 C C . VAL A 1 384 ? -11.926 -7.949 12.472 1.00 95.69 384 VAL A C 1
ATOM 3132 O O . VAL A 1 384 ? -12.763 -7.989 11.576 1.00 95.69 384 VAL A O 1
ATOM 3135 N N . ILE A 1 385 ? -11.666 -6.846 13.166 1.00 96.00 385 ILE A N 1
ATOM 3136 C CA . ILE A 1 385 ? -12.411 -5.600 12.990 1.00 96.00 385 ILE A CA 1
ATOM 3137 C C . ILE A 1 385 ? -11.892 -4.864 11.756 1.00 96.00 385 ILE A C 1
ATOM 3139 O O . ILE A 1 385 ? -10.709 -4.509 11.740 1.00 96.00 385 ILE A O 1
ATOM 3143 N N . PRO A 1 386 ? -12.729 -4.626 10.729 1.00 94.69 386 PRO A N 1
ATOM 3144 C CA . PRO A 1 386 ? -12.329 -3.824 9.587 1.00 94.69 386 PRO A CA 1
ATOM 3145 C C . PRO A 1 386 ? -12.304 -2.350 10.001 1.00 94.69 386 PRO A C 1
ATOM 3147 O O . PRO A 1 386 ? -13.287 -1.827 10.520 1.00 94.69 386 PRO A O 1
ATOM 3150 N N . SER A 1 387 ? -11.165 -1.689 9.805 1.00 90.56 387 SER A N 1
ATOM 3151 C CA . SER A 1 387 ? -11.016 -0.268 10.135 1.00 90.56 387 SER A CA 1
ATOM 3152 C C . SER A 1 387 ? -11.380 0.590 8.924 1.00 90.56 387 SER A C 1
ATOM 3154 O O . SER A 1 387 ? -12.374 1.309 8.920 1.00 90.56 387 SER A O 1
ATOM 3156 N N . PHE A 1 388 ? -10.612 0.445 7.849 1.00 94.00 388 PHE A N 1
ATOM 3157 C CA . PHE A 1 388 ? -10.808 1.138 6.582 1.00 94.00 388 PHE A CA 1
ATOM 3158 C C . PHE A 1 388 ? -10.120 0.338 5.477 1.00 94.00 388 PHE A C 1
ATOM 3160 O O . PHE A 1 388 ? -9.292 -0.541 5.748 1.00 94.00 388 PHE A O 1
ATOM 3167 N N . TRP A 1 389 ? -10.425 0.661 4.230 1.00 95.50 389 TRP A N 1
ATOM 3168 C CA . TRP A 1 389 ? -9.619 0.242 3.095 1.00 95.50 389 TRP A CA 1
ATOM 3169 C C . TRP A 1 389 ? -9.294 1.437 2.213 1.00 95.50 389 TRP A C 1
ATOM 3171 O O . TRP A 1 389 ? -9.923 2.492 2.306 1.00 95.50 389 TRP A O 1
ATOM 3181 N N . TYR A 1 390 ? -8.264 1.291 1.396 1.00 94.81 390 TYR A N 1
ATOM 3182 C CA . TYR A 1 390 ? -7.867 2.329 0.462 1.00 94.81 390 TYR A CA 1
ATOM 3183 C C . TYR A 1 390 ? -7.609 1.746 -0.920 1.00 94.81 390 TYR A C 1
ATOM 3185 O O . TYR A 1 390 ? -7.209 0.588 -1.057 1.00 94.81 390 TYR A O 1
ATOM 3193 N N . GLU A 1 391 ? -7.839 2.580 -1.924 1.00 95.44 391 GLU A N 1
ATOM 3194 C CA . GLU A 1 391 ? -7.441 2.381 -3.306 1.00 95.44 391 GLU A CA 1
ATOM 3195 C C . GLU A 1 391 ? -6.412 3.455 -3.662 1.00 95.44 391 GLU A C 1
ATOM 3197 O O . GLU A 1 391 ? -6.693 4.641 -3.523 1.00 95.44 391 GLU A O 1
ATOM 3202 N N . PHE A 1 392 ? -5.233 3.069 -4.134 1.00 94.00 392 PHE A N 1
ATOM 3203 C CA . PHE A 1 392 ? -4.343 3.989 -4.834 1.00 94.00 392 PHE A CA 1
ATOM 3204 C C . PHE A 1 392 ? -4.343 3.632 -6.314 1.00 94.00 392 PHE A C 1
ATOM 3206 O O . PHE A 1 392 ? -3.959 2.516 -6.664 1.00 94.00 392 PHE A O 1
ATOM 3213 N N . VAL A 1 393 ? -4.788 4.567 -7.156 1.00 93.94 393 VAL A N 1
ATOM 3214 C CA . VAL A 1 393 ? -4.766 4.428 -8.615 1.00 93.94 393 VAL A CA 1
ATOM 3215 C C . VAL A 1 393 ? -3.704 5.349 -9.186 1.00 93.94 393 VAL A C 1
ATOM 3217 O O . VAL A 1 393 ? -3.789 6.565 -9.016 1.00 93.94 393 VAL A O 1
ATOM 3220 N N . SER A 1 394 ? -2.743 4.773 -9.897 1.00 91.00 394 SER A N 1
ATOM 3221 C CA . SER A 1 394 ? -1.716 5.491 -10.648 1.00 91.00 394 SER A CA 1
ATOM 3222 C C . SER A 1 394 ? -1.777 5.057 -12.104 1.00 91.00 394 SER A C 1
ATOM 3224 O O . SER A 1 394 ? -1.856 3.865 -12.402 1.00 91.00 394 SER A O 1
ATOM 3226 N N . LEU A 1 395 ? -1.749 6.029 -13.011 1.00 85.56 395 LEU A N 1
ATOM 3227 C CA . LEU A 1 395 ? -1.665 5.788 -14.446 1.00 85.56 395 LEU A CA 1
ATOM 3228 C C . LEU A 1 395 ? -0.366 6.394 -14.941 1.00 85.56 395 LEU A C 1
ATOM 3230 O O . LEU A 1 395 ? -0.197 7.615 -14.941 1.00 85.56 395 LEU A O 1
ATOM 3234 N N . PHE A 1 396 ? 0.546 5.539 -15.385 1.00 81.00 396 PHE A N 1
ATOM 3235 C CA . PHE A 1 396 ? 1.766 6.007 -16.005 1.00 81.00 396 PHE A CA 1
ATOM 3236 C C . PHE A 1 396 ? 1.451 6.423 -17.441 1.00 81.00 396 PHE A C 1
ATOM 3238 O O . PHE A 1 396 ? 1.071 5.604 -18.282 1.00 81.00 396 PHE A O 1
ATOM 3245 N N . GLN A 1 397 ? 1.588 7.716 -17.729 1.00 69.50 397 GLN A N 1
ATOM 3246 C CA . GLN A 1 397 ? 1.510 8.206 -19.098 1.00 69.50 397 GLN A CA 1
ATOM 3247 C C . GLN A 1 397 ? 2.861 8.009 -19.775 1.00 69.50 397 GLN A C 1
ATOM 3249 O O . GLN A 1 397 ? 3.851 8.666 -19.448 1.00 69.50 397 GLN A O 1
ATOM 3254 N N . ILE A 1 398 ? 2.896 7.110 -20.755 1.00 67.31 398 ILE A N 1
ATOM 3255 C CA . ILE A 1 398 ? 4.078 6.932 -21.591 1.00 67.31 398 ILE A CA 1
ATOM 3256 C C . ILE A 1 398 ? 4.289 8.222 -22.394 1.00 67.31 398 ILE A C 1
ATOM 3258 O O . ILE A 1 398 ? 3.421 8.636 -23.164 1.00 67.31 398 ILE A O 1
ATOM 3262 N N . SER A 1 399 ? 5.454 8.855 -22.237 1.00 64.19 399 SER A N 1
ATOM 3263 C CA . SER A 1 399 ? 5.808 10.043 -23.018 1.00 64.19 399 SER A CA 1
ATOM 3264 C C . SER A 1 399 ? 5.805 9.738 -24.519 1.00 64.19 399 SER A C 1
ATOM 3266 O O . SER A 1 399 ? 6.099 8.619 -24.939 1.00 64.19 399 SER A O 1
ATOM 3268 N N . SER A 1 400 ? 5.533 10.736 -25.363 1.00 59.75 400 SER A N 1
ATOM 3269 C CA . SER A 1 400 ? 5.447 10.524 -26.817 1.00 59.75 400 SER A CA 1
ATOM 3270 C C . SER A 1 400 ? 6.724 9.917 -27.423 1.00 59.75 400 SER A C 1
ATOM 3272 O O . SER A 1 400 ? 6.645 9.150 -28.380 1.00 59.75 400 SER A O 1
ATOM 3274 N N . SER A 1 401 ? 7.904 10.193 -26.852 1.00 59.12 401 SER A N 1
ATOM 3275 C CA . SER A 1 401 ? 9.174 9.589 -27.284 1.00 59.12 401 SER A CA 1
ATOM 3276 C C . SER A 1 401 ? 9.284 8.100 -26.934 1.00 59.12 401 SER A C 1
ATOM 3278 O O . SER A 1 401 ? 9.795 7.312 -27.733 1.00 59.12 401 SER A O 1
ATOM 3280 N N . LEU A 1 402 ? 8.768 7.691 -25.774 1.00 63.22 402 LEU A N 1
ATOM 3281 C CA . LEU A 1 402 ? 8.672 6.282 -25.397 1.00 63.22 402 LEU A CA 1
ATOM 3282 C C . LEU A 1 402 ? 7.581 5.570 -26.211 1.00 63.22 402 LEU A C 1
ATOM 3284 O O . LEU A 1 402 ? 7.820 4.464 -26.680 1.00 63.22 402 LEU A O 1
ATOM 3288 N N . GLN A 1 403 ? 6.443 6.219 -26.486 1.00 61.66 403 GLN A N 1
ATOM 3289 C CA . GLN A 1 403 ? 5.393 5.674 -27.361 1.00 61.66 403 GLN A CA 1
ATOM 3290 C C . GLN A 1 403 ? 5.920 5.379 -28.769 1.00 61.66 403 GLN A C 1
ATOM 3292 O O . GLN A 1 403 ? 5.692 4.293 -29.291 1.00 61.66 403 GLN A O 1
ATOM 3297 N N . LEU A 1 404 ? 6.675 6.308 -29.366 1.00 57.00 404 LEU A N 1
ATOM 3298 C CA . LEU A 1 404 ? 7.358 6.091 -30.648 1.00 57.00 404 LEU A CA 1
ATOM 3299 C C . LEU A 1 404 ? 8.284 4.873 -30.597 1.00 57.00 404 LEU A C 1
ATOM 3301 O O . LEU A 1 404 ? 8.315 4.080 -31.534 1.00 57.00 404 LEU A O 1
ATOM 3305 N N . SER A 1 405 ? 8.999 4.700 -29.489 1.00 61.97 405 SER A N 1
ATOM 3306 C CA . SER A 1 405 ? 9.887 3.557 -29.295 1.00 61.97 405 SER A CA 1
ATOM 3307 C C . SER A 1 405 ? 9.110 2.242 -29.209 1.00 61.97 405 SER A C 1
ATOM 3309 O O . SER A 1 405 ? 9.462 1.283 -29.887 1.00 61.97 405 SER A O 1
ATOM 3311 N N . PHE A 1 406 ? 8.000 2.211 -28.466 1.00 64.12 406 PHE A N 1
ATOM 3312 C CA . PHE A 1 406 ? 7.103 1.057 -28.423 1.00 64.12 406 PHE A CA 1
ATOM 3313 C C . PHE A 1 406 ? 6.510 0.722 -29.791 1.00 64.12 406 PHE A C 1
ATOM 3315 O O . PHE A 1 406 ? 6.499 -0.441 -30.185 1.00 64.12 406 PHE A O 1
ATOM 3322 N N . VAL A 1 407 ? 6.056 1.729 -30.539 1.00 59.62 407 VAL A N 1
ATOM 3323 C CA . VAL A 1 407 ? 5.514 1.544 -31.891 1.00 59.62 407 VAL A CA 1
ATOM 3324 C C . VAL A 1 407 ? 6.576 0.959 -32.822 1.00 59.62 407 VAL A C 1
ATOM 3326 O O . VAL A 1 407 ? 6.295 -0.009 -33.520 1.00 59.62 407 VAL A O 1
ATOM 3329 N N . LEU A 1 408 ? 7.810 1.472 -32.799 1.00 57.41 408 LEU A N 1
ATOM 3330 C CA . LEU A 1 408 ? 8.912 0.939 -33.613 1.00 57.41 408 LEU A CA 1
ATOM 3331 C C . LEU A 1 408 ? 9.244 -0.523 -33.279 1.00 57.41 408 LEU A C 1
ATOM 3333 O O . LEU A 1 408 ? 9.615 -1.285 -34.169 1.00 57.41 408 LEU A O 1
ATOM 3337 N N . ILE A 1 409 ? 9.080 -0.923 -32.019 1.00 60.03 409 ILE A N 1
ATOM 3338 C CA . ILE A 1 409 ? 9.275 -2.307 -31.578 1.00 60.03 409 ILE A CA 1
ATOM 3339 C C . ILE A 1 409 ? 8.118 -3.204 -32.045 1.00 60.03 409 ILE A C 1
ATOM 3341 O O . ILE A 1 409 ? 8.355 -4.277 -32.601 1.00 60.03 409 ILE A O 1
ATOM 3345 N N . GLN A 1 410 ? 6.871 -2.751 -31.889 1.00 54.69 410 GLN A N 1
ATOM 3346 C CA . GLN A 1 410 ? 5.671 -3.507 -32.270 1.00 54.69 410 GLN A CA 1
ATOM 3347 C C . GLN A 1 410 ? 5.509 -3.653 -33.790 1.00 54.69 410 GLN A C 1
ATOM 3349 O O . GLN A 1 410 ? 5.046 -4.692 -34.261 1.00 54.69 410 GLN A O 1
ATOM 3354 N N . LEU A 1 411 ? 5.950 -2.667 -34.578 1.00 50.28 411 LEU A N 1
ATOM 3355 C CA . LEU A 1 411 ? 5.927 -2.731 -36.044 1.00 50.28 411 LEU A CA 1
ATOM 3356 C C . LEU A 1 411 ? 6.757 -3.896 -36.609 1.00 50.28 411 LEU A C 1
ATOM 3358 O O . LEU A 1 411 ? 6.501 -4.317 -37.732 1.00 50.28 411 LEU A O 1
ATOM 3362 N N . ARG A 1 412 ? 7.686 -4.475 -35.835 1.00 46.34 412 ARG A N 1
ATOM 3363 C CA . ARG A 1 412 ? 8.447 -5.664 -36.246 1.00 46.34 412 ARG A CA 1
ATOM 3364 C C . ARG A 1 412 ? 7.758 -6.993 -35.920 1.00 46.34 412 ARG A C 1
ATOM 3366 O O . ARG A 1 412 ? 7.994 -7.979 -36.607 1.00 46.34 412 ARG A O 1
ATOM 3373 N N . ASN A 1 413 ? 6.829 -7.034 -34.960 1.00 42.56 413 ASN A N 1
ATOM 3374 C CA . ASN A 1 413 ? 5.952 -8.207 -34.799 1.00 42.56 413 ASN A CA 1
ATOM 3375 C C . ASN A 1 413 ? 5.003 -8.377 -36.006 1.00 42.56 413 ASN A C 1
ATOM 3377 O O . ASN A 1 413 ? 4.477 -9.466 -36.239 1.00 42.56 413 ASN A O 1
ATOM 3381 N N . PHE A 1 414 ? 4.842 -7.325 -36.818 1.00 38.25 414 PHE A N 1
ATOM 3382 C CA . PHE A 1 414 ? 4.163 -7.354 -38.113 1.00 38.25 414 PHE A CA 1
ATOM 3383 C C . PHE A 1 414 ? 5.023 -7.880 -39.282 1.00 38.25 414 PHE A C 1
ATOM 3385 O O . PHE A 1 414 ? 4.495 -7.997 -40.388 1.00 38.25 414 PHE A O 1
ATOM 3392 N N . ASP A 1 415 ? 6.277 -8.312 -39.063 1.00 38.50 415 ASP A N 1
ATOM 3393 C CA . ASP A 1 415 ? 7.110 -8.973 -40.095 1.00 38.50 415 ASP A CA 1
ATOM 3394 C C . ASP A 1 415 ? 6.528 -10.331 -40.571 1.00 38.50 415 ASP A C 1
ATOM 3396 O O . ASP A 1 415 ? 7.043 -10.944 -41.507 1.00 38.50 415 ASP A O 1
ATOM 3400 N N . ASN A 1 416 ? 5.408 -10.795 -39.994 1.00 32.50 416 ASN A N 1
ATOM 3401 C CA . ASN A 1 416 ? 4.613 -11.913 -40.520 1.00 32.50 416 ASN A CA 1
ATOM 3402 C C . ASN A 1 416 ? 3.623 -11.527 -41.637 1.00 32.50 416 ASN A C 1
ATOM 3404 O O . ASN A 1 416 ? 3.007 -12.419 -42.232 1.00 32.50 416 ASN A O 1
ATOM 3408 N N . PHE A 1 417 ? 3.489 -10.246 -42.000 1.00 31.09 417 PHE A N 1
ATOM 3409 C CA . PHE A 1 417 ? 2.895 -9.897 -43.290 1.00 31.09 417 PHE A CA 1
ATOM 3410 C C . PHE A 1 417 ? 3.924 -10.169 -44.385 1.00 31.09 417 PHE A C 1
ATOM 3412 O O . PHE A 1 417 ? 4.739 -9.325 -44.752 1.00 31.09 417 PHE A O 1
ATOM 3419 N N . ARG A 1 418 ? 3.866 -11.399 -44.912 1.00 28.64 418 ARG A N 1
ATOM 3420 C CA . ARG A 1 418 ? 4.441 -11.754 -46.208 1.00 28.64 418 ARG A CA 1
ATOM 3421 C C . ARG A 1 418 ? 4.197 -10.590 -47.167 1.00 28.64 418 ARG A C 1
ATOM 3423 O O . ARG A 1 418 ? 3.046 -10.269 -47.458 1.00 28.64 418 ARG A O 1
ATOM 3430 N N . ILE A 1 419 ? 5.279 -10.012 -47.675 1.00 28.06 419 ILE A N 1
ATOM 3431 C CA . ILE A 1 419 ? 5.269 -9.124 -48.833 1.00 28.06 419 ILE A CA 1
ATOM 3432 C C . ILE A 1 419 ? 4.756 -9.959 -50.015 1.00 28.06 419 ILE A C 1
ATOM 3434 O O . ILE A 1 419 ? 5.520 -10.578 -50.750 1.00 28.06 419 ILE A O 1
ATOM 3438 N N . TRP A 1 420 ? 3.437 -10.059 -50.153 1.00 28.19 420 TRP A N 1
ATOM 3439 C CA . TRP A 1 420 ? 2.799 -10.349 -51.424 1.00 28.19 420 TRP A CA 1
ATOM 3440 C C . TRP A 1 420 ? 2.505 -9.012 -52.093 1.00 28.19 420 TRP A C 1
ATOM 3442 O O . TRP A 1 420 ? 2.112 -8.046 -51.444 1.00 28.19 420 TRP A O 1
ATOM 3452 N N . THR A 1 421 ? 2.696 -9.000 -53.410 1.00 28.36 421 THR A N 1
ATOM 3453 C CA . THR A 1 421 ? 2.347 -7.941 -54.367 1.00 28.36 421 THR A CA 1
ATOM 3454 C C . THR A 1 421 ? 3.194 -6.665 -54.372 1.00 28.36 421 THR A C 1
ATOM 3456 O O . THR A 1 421 ? 2.729 -5.609 -53.973 1.00 28.36 421 THR A O 1
ATOM 3459 N N . ILE A 1 422 ? 4.370 -6.740 -55.014 1.00 30.11 422 ILE A N 1
ATOM 3460 C CA . ILE A 1 422 ? 4.702 -5.830 -56.131 1.00 30.11 422 ILE A CA 1
ATOM 3461 C C . ILE A 1 422 ? 5.324 -6.662 -57.267 1.00 30.11 422 ILE A C 1
ATOM 3463 O O . ILE A 1 422 ? 6.535 -6.759 -57.432 1.00 30.11 422 ILE A O 1
ATOM 3467 N N . CYS A 1 423 ? 4.455 -7.311 -58.033 1.00 31.92 423 CYS A N 1
ATOM 3468 C CA . CYS A 1 423 ? 4.697 -7.709 -59.417 1.00 31.92 423 CYS A CA 1
ATOM 3469 C C . CYS A 1 423 ? 3.340 -7.663 -60.114 1.00 31.92 423 CYS A C 1
ATOM 3471 O O . CYS A 1 423 ? 2.601 -8.639 -60.058 1.00 31.92 423 CYS A O 1
ATOM 3473 N N . GLN A 1 424 ? 3.004 -6.494 -60.666 1.00 29.67 424 GLN A N 1
ATOM 3474 C CA . GLN A 1 424 ? 2.100 -6.276 -61.803 1.00 29.67 424 GLN A CA 1
ATOM 3475 C C . GLN A 1 424 ? 1.965 -4.761 -62.037 1.00 29.67 424 GLN A C 1
ATOM 3477 O O . GLN A 1 424 ? 1.140 -4.100 -61.413 1.00 29.67 424 GLN A O 1
ATOM 3482 N N . HIS A 1 425 ? 2.839 -4.196 -62.871 1.00 33.16 425 HIS A N 1
ATOM 3483 C CA . HIS A 1 425 ? 2.494 -3.754 -64.226 1.00 33.16 425 HIS A CA 1
ATOM 3484 C C . HIS A 1 425 ? 3.736 -3.293 -64.984 1.00 33.16 425 HIS A C 1
ATOM 3486 O O . HIS A 1 425 ? 4.587 -2.619 -64.363 1.00 33.16 425 HIS A O 1
#

Organism: Glossina pallidipes (NCBI:txid7398)

Radius of gyration: 28.63 Å; chains: 1; bounding box: 66×50×103 Å

Secondary structure (DSSP, 8-state):
--HHHHHHHHHHHHHHHHHHHHHHHHHHHTS-HHHHHHHHHHHT-TT-HHHHHHHT--EEEEEEEEEEES-HHHHHHTS-SSEEEEEEEEEEEEEEEEEEEEEE-SSEEEEEEEEEEEEEEETTTSS-TTGGG-EEEEE-HHHHHHHHHHTTS-HHHHHHHHHHSTTS-SEEEEEHHIIIII---HHHHHHHHHSTT--S---HHHHHTS----EEEEE-SGGG-GGGTTBEEEETTBSB-GGGHHHHTT--TT-TT---B-TTEE-SS---SS--TT--EEEEEGGGTEEEEEEEEEEEEETTEEEEEEEE--S--GGGTT-SS-GGGTEES----HHHH--EEEEETTTTEEEEEEEEEEEEEE----TTS-HHHHTTTT-EEEEEEEEEEEE----HHHHHHHHHHHHHHGGGS--------

pLDDT: mean 85.88, std 15.22, range [28.06, 98.38]

Foldseek 3Di:
DDPVVVVVVVVVVVVVVVVVVVVVVVVVVPDPVLVVVLQVLLQCDDPDPLVVLLQWPFWFKKFWKFWFWDCLPCLLVPVDLATETDIAKRFIKTAIKGWAWPDDDSWKTKTWIQRRPDIGTDQVRMPHNCQQQDKGKAFPLVLQLVLQVCVPPDLVVQVVSQVLCVVPDRIDTGGNNCQQAVVADPSQVVVCVVDPPRDRRPHNNNVVNPDDGWMWMATGGPVVPLQRRQQTPDTPNHQFQPVCVVVVVVDDPPPPPFARGSPQAHCPQFGGFQDDQPRWYWYDDVSVNGIWTWHWDDWDADPNAIWTKTFTDAPAWALRPPHPDPSVSHYDPRDDDCVVTTWIFIARRRGRGTFKGKDKHWDWRAHDQSPSHDSSSNSCHRHTGTGMMMIIIGGRDQPPVSVVVVCVVVVVVVVVPPPDDDDDD

InterPro domains:
  IPR002159 CD36 family [PF01130] (16-309)
  IPR002159 CD36 family [PF01130] (310-413)
  IPR002159 CD36 family [PR01609] (55-76)
  IPR002159 CD36 family [PR01609] (260-284)
  IPR002159 CD36 family [PR01609] (343-364)
  IPR002159 CD36 family [PTHR11923] (11-309)

Sequence (425 aa):
MSSRDCILCKLISLTITAVVCSVLFLASLHINYHWEFIKEHVRFRRNSPQQNGWMHSPQGMLRVYMFNVTNAESFLNGTDLRLKIEQIGPIAYHVTGLNEILSQTDDNVTFRRNPHNIFEFDPWASSSPDILNQTIIMPNIILLSSAAKLHDWVFFVRHAFNAITINESAFLKETINYFLWDFTIPTLSLLAHYVPNIVSNCGLLYNALRPKDLIYNVKIGVDNGIENFFRVNTFNNKTYFPQQRAYVKRAKKSDEHCPVILDNSFDNSLFPPLLTPETELNIIATESCRTLKLNYDRDVVCQGFNAYREVPTAFSAPHFMNTAYNFTKHFEGLSPDKEKHEAEVIIEPTMGIPLEEKYRFQINIPLPDMKGFNKDLQRFSHMVIPSFWYEFVSLFQISSSLQLSFVLIQLRNFDNFRIWTICQH